Protein 7B1L (pdb70)

InterPro domains:
  IPR000462 CDP-alcohol phosphatidyltransferase [PF01066] (11-143)
  IPR004533 CDP-diacylglycerol--serine O-phosphatidyltransferase [TIGR00473] (15-156)
  IPR043130 CDP-alcohol phosphatidyltransferase, transmembrane domain [G3DSA:1.20.120.1760] (4-200)
  IPR048254 CDP-alcohol phosphatidyltransferase, conserved site [PS00379] (44-66)
  IPR050324 CDP-alcohol phosphatidyltransferase class-I [PTHR14269] (5-132)

Organism: Methanocaldococcus jannaschii (strain ATCC 43067 / DSM 2661 / JAL-1 / JCM 10045 / NBRC 100440) (NCBI:txid243232)

B-factor: mean 30.84, std 16.17, range [12.33, 123.94]

Secondary structure (DSSP, 8-state):
-GGGGT--HHHHH--HHHHHHHHHHTT-HHHHHHHHHHHHHHHHHHHHHT---HHHHHHHHHHHIIIIIIHHHHHHHHHS-SHHHHHHHHHHHHHHHHHHHHHHH---SSEESS-HHHHHHHHHHHHHH---HHHHHHHHHHHHH-----EE-S---HHHHHHHHHHHHHHHTT--TTT--HHHHHHHHHHHHHH-/-GGGGG--HHHHH--HHHHHHHHHHTT-HHHHHHHHHHHHHHHHHHHHTT---HHHHHHHHHHHIIIIIIHHHHHHHHHS-SHHHHHHHHHHHHHHHHHHHHHHH---SSEES--HHHHHHHHHHHHHH---HHHHHHHHHHHHH-----EE-----HHHHHHHHHHHHHHHTT--TTT--HHHHHHHHHHHHHH-

Nearest PDB structures (foldseek):
  7b1k-assembly1_A  TM=9.799E-01  e=1.190E-24  Methanocaldococcus jannaschii DSM 2661
  4q7c-assembly1_B  TM=7.059E-01  e=8.466E-03  Archaeoglobus fulgidus DSM 4304
  4o6m-assembly1_A  TM=6.521E-01  e=1.372E-02  Archaeoglobus fulgidus DSM 4304
  4q7c-assembly1_A  TM=7.124E-01  e=3.604E-02  Archaeoglobus fulgidus DSM 4304
  7drk-assembly1_B  TM=5.930E-01  e=9.022E-02  Staphylococcus aureus subsp. aureus N315

Sequence (392 aa):
FSIRKIITISDYVTLNIITGLLAILLNSFSLIYLSIIFDSLDGYVARKTGTVSDFGAELDSISDVVSFGVAPAYLLYNNFESNLALISAIIFCLCGALRLARFGILNVKGFIGLPIPAGALLLVGFCQLINSYLINSILAILIGLLISDIKYPKYPNKIFIYIFAVSLCLAIVGIPHFALLCLIYAIYGIIKYIRGFSIRKIITISDYVTLNIITGLLAILLNSFSLIYLSIIFDSLDGYVARKTGTVSDFGAELDSISDVVSFGVAPAYLLYNNFESNLALISAIIFCLCGALRLARFGILNVKGFIGLPIPAGALLLVGFCQLINSYLINSILAILIGLLISDIKYPKYPNKIFIYIFAVSLCLAIVGIPHFALLCLIYAIYGIIKYIRG

Solvent-accessible surface area: 18078 Å² total

Foldseek 3Di:
DCVVVLDDPLLVLLVLLVLLQCCLVVVALLSLLVSVVSLVVSVVCCVVVVPDDPVSVVSSLVSLLRSQQQNLLSSLCVLLPDPLSPVLSVLLNVLLVVLSVVVVVDDDQWGFFDHRSLLRLLLSVCSLPPPDSVVSSVSSNVSSCSVHRQTAGDDDDPVLVVQLVVLSVCVSVPRNVSNNSSVVRSVVSVVVVVVD/DCVVVLDDPLVVLLCLLVLLQCCQVVVALLSLLVSVVSLVVSVVCCVVVVNDDPVSVVSSLVSLLRSQQQNLLNNLCVLLPDPLSPVLSVLLNVLLVVLSVVVVVDDDQWGFFDHRSLLSLLLSVCVLPPPDSVVSSVSSNVSSCSVHRQTAGPCQDDVSCVQLNVLSNCVSVPRNVSNNSSVCRSVVSVVVVVVD

Structure (mmCIF, N/CA/C/O backbone):
data_7B1L
#
_entry.id   7B1L
#
_cell.length_a   61.630
_cell.length_b   79.480
_cell.length_c   95.420
_cell.angle_alpha   90.000
_cell.angle_beta   90.000
_cell.angle_gamma   90.000
#
_symmetry.space_group_name_H-M   'P 2 21 21'
#
loop_
_entity.id
_entity.type
_entity.pdbx_description
1 polymer 'CDP-diacylglycerol--serine O-phosphatidyltransferase'
2 non-polymer "5'-O-[(R)-{[(S)-{(2R)-2,3-bis[(9E)-octadec-9-enoyloxy]propoxy}(hydroxy)phosphoryl]oxy}(hydroxy)phosphoryl]cytidine"
3 non-polymer 'CALCIUM ION'
4 non-polymer 'CHLORIDE ION'
5 non-polymer SERINE
6 non-polymer 'SODIUM ION'
7 non-polymer 'MAGNESIUM ION'
8 non-polymer '(2R)-2,3-dihydroxypropyl (9Z)-octadec-9-enoate'
9 water water
#
loop_
_atom_site.group_PDB
_atom_site.id
_atom_site.type_symbol
_atom_site.label_atom_id
_atom_site.label_alt_id
_atom_site.label_comp_id
_atom_site.label_asym_id
_atom_site.label_entity_id
_atom_site.label_seq_id
_atom_site.pdbx_PDB_ins_code
_atom_site.Cartn_x
_atom_site.Cartn_y
_atom_site.Cartn_z
_atom_site.occupancy
_atom_site.B_iso_or_equiv
_atom_site.auth_seq_id
_atom_site.auth_comp_id
_atom_site.auth_asym_id
_atom_site.auth_atom_id
_atom_site.pdbx_PDB_model_num
ATOM 9 N N . PHE A 1 24 ? -3.61322 99.24627 9.96692 1.000 26.72397 2 PHE A N 1
ATOM 10 C CA . PHE A 1 24 ? -3.07374 97.93419 10.31560 1.000 26.31276 2 PHE A CA 1
ATOM 11 C C . PHE A 1 24 ? -3.20602 97.00460 9.11983 1.000 28.20540 2 PHE A C 1
ATOM 12 O O . PHE A 1 24 ? -3.79820 95.92038 9.21858 1.000 27.57888 2 PHE A O 1
ATOM 20 N N . SER A 1 25 ? -2.66676 97.44088 7.97731 1.000 26.08668 3 SER A N 1
ATOM 21 C CA . SER A 1 25 ? -2.68165 96.62464 6.76786 1.000 25.57410 3 SER A CA 1
ATOM 22 C C . SER A 1 25 ? -1.89658 95.32959 6.93189 1.000 27.50018 3 SER A C 1
ATOM 23 O O . SER A 1 25 ? -2.09488 94.39986 6.14513 1.000 31.83960 3 SER A O 1
ATOM 26 N N . ILE A 1 26 ? -1.01742 95.24314 7.93579 1.000 25.16033 4 ILE A N 1
ATOM 27 C CA . ILE A 1 26 ? -0.34229 93.97957 8.22552 1.000 30.83205 4 ILE A CA 1
ATOM 28 C C . ILE A 1 26 ? -1.34595 92.85203 8.42676 1.000 34.57666 4 ILE A C 1
ATOM 29 O O . ILE A 1 26 ? -1.02462 91.67042 8.22719 1.000 32.53433 4 ILE A O 1
ATOM 34 N N . ARG A 1 27 ? -2.56865 93.18935 8.83233 1.000 31.19246 5 ARG A N 1
ATOM 35 C CA . ARG A 1 27 ? -3.56333 92.16142 9.09778 1.000 33.57008 5 ARG A CA 1
ATOM 36 C C . ARG A 1 27 ? -3.86532 91.34784 7.84452 1.000 32.17579 5 ARG A C 1
ATOM 37 O O . ARG A 1 27 ? -4.25975 90.18444 7.94488 1.000 31.11782 5 ARG A O 1
ATOM 45 N N . LYS A 1 28 ? -3.66506 91.92493 6.66043 1.000 26.50971 6 LYS A N 1
ATOM 46 C CA . LYS A 1 28 ? -3.95783 91.21228 5.42456 1.000 35.03421 6 LYS A CA 1
ATOM 47 C C . LYS A 1 28 ? -2.84276 90.26033 5.00126 1.000 37.02117 6 LYS A C 1
ATOM 48 O O . LYS A 1 28 ? -3.00263 89.55320 4.00117 1.000 39.50860 6 LYS A O 1
ATOM 54 N N . ILE A 1 29 ? -1.72813 90.22305 5.73278 1.000 32.01696 7 ILE A N 1
ATOM 55 C CA . ILE A 1 29 ? -0.64060 89.29909 5.43357 1.000 39.46732 7 ILE A CA 1
ATOM 56 C C . ILE A 1 29 ? -0.63033 88.09555 6.36878 1.000 36.45741 7 ILE A C 1
ATOM 57 O O . ILE A 1 29 ? 0.03983 87.09626 6.06204 1.000 39.44130 7 ILE A O 1
ATOM 62 N N . ILE A 1 30 ? -1.36570 88.15014 7.47888 1.000 35.96668 8 ILE A N 1
ATOM 63 C CA . ILE A 1 30 ? -1.34750 87.09560 8.48897 1.000 35.32026 8 ILE A CA 1
ATOM 64 C C . ILE A 1 30 ? -2.13269 85.89105 7.99202 1.000 29.70485 8 ILE A C 1
ATOM 65 O O . ILE A 1 30 ? -3.28584 86.01497 7.56234 1.000 29.19708 8 ILE A O 1
ATOM 70 N N . THR A 1 31 ? -1.52190 84.71868 8.08021 1.000 28.32055 9 THR A N 1
ATOM 71 C CA . THR A 1 31 ? -2.16933 83.45584 7.74469 1.000 27.80578 9 THR A CA 1
ATOM 72 C C . THR A 1 31 ? -2.46518 82.66746 9.01595 1.000 21.73596 9 THR A C 1
ATOM 73 O O . THR A 1 31 ? -2.02169 83.00864 10.12256 1.000 24.48473 9 THR A O 1
ATOM 77 N N . ILE A 1 32 ? -3.22202 81.58309 8.85088 1.000 22.41100 10 ILE A N 1
ATOM 78 C CA . ILE A 1 32 ? -3.54784 80.76398 10.01039 1.000 24.15179 10 ILE A CA 1
ATOM 79 C C . ILE A 1 32 ? -2.29651 80.07802 10.55469 1.000 24.11133 10 ILE A C 1
ATOM 80 O O . ILE A 1 32 ? -2.16005 79.88529 11.76932 1.000 24.96824 10 ILE A O 1
ATOM 85 N N . SER A 1 33 ? -1.35620 79.70528 9.68701 1.000 24.49594 11 SER A N 1
ATOM 86 C CA . SER A 1 33 ? -0.10745 79.16142 10.19484 1.000 26.32345 11 SER A CA 1
ATOM 87 C C . SER A 1 33 ? 0.72043 80.20888 10.93650 1.000 24.24409 11 SER A C 1
ATOM 88 O O . SER A 1 33 ? 1.53703 79.84399 11.78397 1.000 23.47676 11 SER A O 1
ATOM 91 N N . ASP A 1 34 ? 0.54719 81.49598 10.62914 1.000 21.17695 12 ASP A N 1
ATOM 92 C CA . ASP A 1 34 ? 1.25554 82.51744 11.39660 1.000 22.97431 12 ASP A CA 1
ATOM 93 C C . ASP A 1 34 ? 0.80104 82.55221 12.85571 1.000 20.83802 12 ASP A C 1
ATOM 94 O O . ASP A 1 34 ? 1.57435 82.94445 13.73484 1.000 20.16354 12 ASP A O 1
ATOM 99 N N . TYR A 1 35 ? -0.46124 82.21338 13.13134 1.000 24.94784 13 TYR A N 1
ATOM 100 C CA . TYR A 1 35 ? -0.91672 82.20361 14.52059 1.000 23.16769 13 TYR A CA 1
ATOM 101 C C . TYR A 1 35 ? -0.24280 81.08500 15.29852 1.000 19.58440 13 TYR A C 1
ATOM 102 O O . TYR A 1 35 ? 0.04852 81.23057 16.48849 1.000 18.35099 13 TYR A O 1
ATOM 111 N N . VAL A 1 36 ? 0.00032 79.95296 14.64422 1.000 20.22720 14 VAL A N 1
ATOM 112 C CA . VAL A 1 36 ? 0.78372 78.90190 15.27822 1.000 17.78997 14 VAL A CA 1
ATOM 113 C C . VAL A 1 36 ? 2.17911 79.41697 15.60296 1.000 17.70998 14 VAL A C 1
ATOM 114 O O . VAL A 1 36 ? 2.71388 79.17981 16.69458 1.000 18.43176 14 VAL A O 1
ATOM 118 N N . THR A 1 37 ? 2.77891 80.15464 14.67084 1.000 19.97584 15 THR A N 1
ATOM 119 C CA . THR A 1 37 ? 4.12052 80.68535 14.90965 1.000 20.43251 15 THR A CA 1
ATOM 120 C C . THR A 1 37 ? 4.12805 81.66268 16.07656 1.000 20.86740 15 THR A C 1
ATOM 121 O O . THR A 1 37 ? 5.04166 81.63949 16.91218 1.000 19.97696 15 THR A O 1
ATOM 133 N N . LEU A 1 39 ? 2.09879 81.56790 18.65714 1.000 22.45079 17 LEU A N 1
ATOM 134 C CA . LEU A 1 39 ? 2.05424 80.76441 19.87894 1.000 17.03680 17 LEU A CA 1
ATOM 135 C C . LEU A 1 39 ? 3.44448 80.26601 20.25258 1.000 16.75300 17 LEU A C 1
ATOM 136 O O . LEU A 1 39 ? 3.78827 80.17861 21.43486 1.000 21.31597 17 LEU A O 1
ATOM 141 N N . ASN A 1 40 ? 4.23550 79.88789 19.25293 1.000 17.50259 18 ASN A N 1
ATOM 142 C CA . ASN A 1 40 ? 5.63277 79.52248 19.47304 1.000 15.55899 18 ASN A CA 1
ATOM 143 C C . ASN A 1 40 ? 6.43014 80.68544 20.06151 1.000 17.06806 18 ASN A C 1
ATOM 144 O O . ASN A 1 40 ? 7.22178 80.49760 20.99214 1.000 19.21340 18 ASN A O 1
ATOM 149 N N . ILE A 1 41 ? 6.26412 81.89577 19.50950 1.000 19.46653 19 ILE A N 1
ATOM 150 C CA . ILE A 1 41 ? 6.95761 83.05014 20.09635 1.000 19.50769 19 ILE A CA 1
ATOM 151 C C . ILE A 1 41 ? 6.50847 83.24145 21.54067 1.000 21.19515 19 ILE A C 1
ATOM 152 O O . ILE A 1 41 ? 7.31622 83.53259 22.42631 1.000 22.99461 19 ILE A O 1
ATOM 157 N N . ILE A 1 42 ? 5.20946 83.06267 21.80403 1.000 20.68962 20 ILE A N 1
ATOM 158 C CA . ILE A 1 42 ? 4.70335 83.19735 23.16921 1.000 18.10178 20 ILE A CA 1
ATOM 159 C C . ILE A 1 42 ? 5.37014 82.17859 24.09266 1.000 18.47016 20 ILE A C 1
ATOM 160 O O . ILE A 1 42 ? 5.83907 82.52120 25.18458 1.000 19.00350 20 ILE A O 1
ATOM 165 N N . THR A 1 43 ? 5.41735 80.90000 23.68096 1.000 18.36364 21 THR A N 1
ATOM 166 C CA . THR A 1 43 ? 5.98725 79.88842 24.57419 1.000 17.41412 21 THR A CA 1
ATOM 167 C C . THR A 1 43 ? 7.48179 80.11251 24.78053 1.000 17.26414 21 THR A C 1
ATOM 168 O O . THR A 1 43 ? 8.00085 79.91530 25.88458 1.000 17.91953 21 THR A O 1
ATOM 172 N N . GLY A 1 44 ? 8.18553 80.55763 23.74711 1.000 17.51090 22 GLY A N 1
ATOM 173 C CA . GLY A 1 44 ? 9.60731 80.83329 23.91110 1.000 18.40463 22 GLY A CA 1
ATOM 174 C C . GLY A 1 44 ? 9.87479 82.02202 24.81575 1.000 23.99844 22 GLY A C 1
ATOM 175 O O . GLY A 1 44 ? 10.78702 81.99332 25.64755 1.000 19.58276 22 GLY A O 1
ATOM 176 N N . LEU A 1 45 ? 9.09903 83.09301 24.65698 1.000 18.09294 23 LEU A N 1
ATOM 177 C CA . LEU A 1 45 ? 9.23726 84.22755 25.56571 1.000 17.42271 23 LEU A CA 1
ATOM 178 C C . LEU A 1 45 ? 8.90001 83.83684 26.99855 1.000 15.97389 23 LEU A C 1
ATOM 179 O O . LEU A 1 45 ? 9.62705 84.18546 27.93424 1.000 19.17024 23 LEU A O 1
ATOM 184 N N . LEU A 1 46 ? 7.80888 83.08821 27.19180 1.000 19.34099 24 LEU A N 1
ATOM 185 C CA . LEU A 1 46 ? 7.40518 82.69621 28.53952 1.000 15.37337 24 LEU A CA 1
ATOM 186 C C . LEU A 1 46 ? 8.40273 81.73301 29.17501 1.000 17.63803 24 LEU A C 1
ATOM 187 O O . LEU A 1 46 ? 8.48653 81.65084 30.40606 1.000 19.66549 24 LEU A O 1
ATOM 192 N N . ALA A 1 47 ? 9.15265 80.98310 28.36703 1.000 20.61901 25 ALA A N 1
ATOM 193 C CA . ALA A 1 47 ? 10.23275 80.17653 28.93683 1.000 21.17981 25 ALA A CA 1
ATOM 194 C C . ALA A 1 47 ? 11.22312 81.05637 29.68550 1.000 20.27589 25 ALA A C 1
ATOM 195 O O . ALA A 1 47 ? 11.67633 80.70424 30.78001 1.000 18.93685 25 ALA A O 1
ATOM 197 N N . ILE A 1 48 ? 11.54814 82.21611 29.11696 1.000 19.18351 26 ILE A N 1
ATOM 198 C CA . ILE A 1 48 ? 12.41893 83.17785 29.79175 1.000 18.14741 26 ILE A CA 1
ATOM 199 C C . ILE A 1 48 ? 11.68108 83.83903 30.95286 1.000 18.85802 26 ILE A C 1
ATOM 200 O O . ILE A 1 48 ? 12.14362 83.80380 32.09817 1.000 21.22891 26 ILE A O 1
ATOM 205 N N . LEU A 1 49 ? 10.51882 84.45501 30.67630 1.000 20.57684 27 LEU A N 1
ATOM 206 C CA . LEU A 1 49 ? 9.85527 85.26508 31.70183 1.000 18.87648 27 LEU A CA 1
ATOM 207 C C . LEU A 1 49 ? 9.52540 84.44777 32.94431 1.000 19.14237 27 LEU A C 1
ATOM 208 O O . LEU A 1 49 ? 9.65982 84.93923 34.06816 1.000 22.59053 27 LEU A O 1
ATOM 213 N N . LEU A 1 50 ? 9.07377 83.20701 32.76631 1.000 19.46060 28 LEU A N 1
ATOM 214 C CA . LEU A 1 50 ? 8.64916 82.34659 33.86842 1.000 20.03036 28 LEU A CA 1
ATOM 215 C C . LEU A 1 50 ? 9.70988 81.32967 34.29221 1.000 24.09395 28 LEU A C 1
ATOM 216 O O . LEU A 1 50 ? 9.40358 80.43348 35.09496 1.000 21.67761 28 LEU A O 1
ATOM 221 N N . ASN A 1 51 ? 10.91354 81.40735 33.72982 1.000 18.87008 29 ASN A N 1
ATOM 222 C CA . ASN A 1 51 ? 12.00902 80.47511 34.03462 1.000 15.50746 29 ASN A CA 1
ATOM 223 C C . ASN A 1 51 ? 11.55637 79.01963 33.89500 1.000 17.82817 29 ASN A C 1
ATOM 224 O O . ASN A 1 51 ? 11.62310 78.22145 34.82542 1.000 19.33478 29 ASN A O 1
ATOM 229 N N . SER A 1 52 ? 11.09366 78.66997 32.70589 1.000 22.23037 30 SER A N 1
ATOM 230 C CA . SER A 1 52 ? 10.39113 77.40032 32.51020 1.000 21.48085 30 SER A CA 1
ATOM 231 C C . SER A 1 52 ? 11.09745 76.53435 31.47611 1.000 21.67709 30 SER A C 1
ATOM 232 O O . SER A 1 52 ? 10.97354 76.77946 30.27319 1.000 21.41649 30 SER A O 1
ATOM 235 N N . PHE A 1 53 ? 11.76740 75.46658 31.93097 1.000 18.70746 31 PHE A N 1
ATOM 236 C CA . PHE A 1 53 ? 12.23197 74.47612 30.96461 1.000 23.66191 31 PHE A CA 1
ATOM 237 C C . PHE A 1 53 ? 11.05537 73.87153 30.22101 1.000 21.21709 31 PHE A C 1
ATOM 238 O O . PHE A 1 53 ? 11.15133 73.58959 29.01721 1.000 23.85321 31 PHE A O 1
ATOM 246 N N . SER A 1 54 ? 9.91905 73.69468 30.91207 1.000 19.78283 32 SER A N 1
ATOM 247 C CA . SER A 1 54 ? 8.78843 73.00591 30.29049 1.000 18.09771 32 SER A CA 1
ATOM 248 C C . SER A 1 54 ? 8.40804 73.64352 28.97168 1.000 21.10843 32 SER A C 1
ATOM 249 O O . SER A 1 54 ? 8.12742 72.94644 27.98295 1.000 22.80467 32 SER A O 1
ATOM 252 N N . LEU A 1 55 ? 8.37651 74.97414 28.94138 1.000 16.23157 33 LEU A N 1
ATOM 253 C CA . LEU A 1 55 ? 7.91515 75.68093 27.75881 1.000 16.46437 33 LEU A CA 1
ATOM 254 C C . LEU A 1 55 ? 8.88990 75.56901 26.59540 1.000 20.26565 33 LEU A C 1
ATOM 255 O O . LEU A 1 55 ? 8.49853 75.84654 25.45705 1.000 23.69796 33 LEU A O 1
ATOM 260 N N . ILE A 1 56 ? 10.14735 75.17292 26.83538 1.000 14.28181 34 ILE A N 1
ATOM 261 C CA . ILE A 1 56 ? 11.03279 74.95644 25.69854 1.000 20.41704 34 ILE A CA 1
ATOM 262 C C . ILE A 1 56 ? 10.55550 73.76121 24.91008 1.000 14.52194 34 ILE A C 1
ATOM 263 O O . ILE A 1 56 ? 10.60466 73.73979 23.67330 1.000 21.19524 34 ILE A O 1
ATOM 268 N N . TYR A 1 57 ? 10.14655 72.72385 25.61586 1.000 16.20552 35 TYR A N 1
ATOM 269 C CA . TYR A 1 57 ? 9.71481 71.51445 24.94085 1.000 21.36594 35 TYR A CA 1
ATOM 270 C C . TYR A 1 57 ? 8.44616 71.78715 24.15425 1.000 17.31264 35 TYR A C 1
ATOM 271 O O . TYR A 1 57 ? 8.30959 71.34560 23.00910 1.000 19.81326 35 TYR A O 1
ATOM 280 N N . LEU A 1 58 ? 7.55280 72.60500 24.71331 1.000 17.52528 36 LEU A N 1
ATOM 281 C CA . LEU A 1 58 ? 6.35170 72.97872 23.97700 1.000 15.12573 36 LEU A CA 1
ATOM 282 C C . LEU A 1 58 ? 6.71083 73.79462 22.73970 1.000 23.04758 36 LEU A C 1
ATOM 283 O O . LEU A 1 58 ? 6.09829 73.62007 21.68213 1.000 21.60498 36 LEU A O 1
ATOM 288 N N . SER A 1 59 ? 7.74110 74.65855 22.83827 1.000 19.70143 37 SER A N 1
ATOM 289 C CA . SER A 1 59 ? 8.17903 75.43596 21.67490 1.000 16.96318 37 SER A CA 1
ATOM 290 C C . SER A 1 59 ? 8.65670 74.52789 20.54235 1.000 14.61681 37 SER A C 1
ATOM 291 O O . SER A 1 59 ? 8.44316 74.82534 19.36230 1.000 17.99979 37 SER A O 1
ATOM 294 N N . ILE A 1 60 ? 9.33414 73.42876 20.87195 1.000 14.80547 38 ILE A N 1
ATOM 295 C CA . ILE A 1 60 ? 9.75500 72.49753 19.82548 1.000 15.10847 38 ILE A CA 1
ATOM 296 C C . ILE A 1 60 ? 8.52965 71.91900 19.11325 1.000 18.30375 38 ILE A C 1
ATOM 297 O O . ILE A 1 60 ? 8.49168 71.81779 17.88023 1.000 22.61292 38 ILE A O 1
ATOM 302 N N . ILE A 1 61 ? 7.49517 71.56674 19.87617 1.000 19.82211 39 ILE A N 1
ATOM 303 C CA . ILE A 1 61 ? 6.24235 71.07590 19.28345 1.000 20.78307 39 ILE A CA 1
ATOM 304 C C . ILE A 1 61 ? 5.63960 72.10357 18.32744 1.000 20.78333 39 ILE A C 1
ATOM 305 O O . ILE A 1 61 ? 5.31962 71.78489 17.17553 1.000 23.33894 39 ILE A O 1
ATOM 310 N N . PHE A 1 62 ? 5.46571 73.35285 18.78659 1.000 17.91037 40 PHE A N 1
ATOM 311 C CA . PHE A 1 62 ? 4.86270 74.36470 17.91761 1.000 18.02126 40 PHE A CA 1
ATOM 312 C C . PHE A 1 62 ? 5.74168 74.63495 16.71006 1.000 17.84948 40 PHE A C 1
ATOM 313 O O . PHE A 1 62 ? 5.24010 74.90366 15.61592 1.000 21.52287 40 PHE A O 1
ATOM 321 N N . ASP A 1 63 ? 7.06498 74.56682 16.89011 1.000 20.13765 41 ASP A N 1
ATOM 322 C CA . ASP A 1 63 ? 7.95495 74.80920 15.76413 1.000 21.95114 41 ASP A CA 1
ATOM 323 C C . ASP A 1 63 ? 7.81186 73.72704 14.70938 1.000 20.24736 41 ASP A C 1
ATOM 324 O O . ASP A 1 63 ? 7.94941 74.00250 13.51802 1.000 25.08010 41 ASP A O 1
ATOM 329 N N . SER A 1 64 ? 7.49875 72.50052 15.11509 1.000 26.07141 42 SER A N 1
ATOM 330 C CA . SER A 1 64 ? 7.14892 71.49087 14.12253 1.000 28.82794 42 SER A CA 1
ATOM 331 C C . SER A 1 64 ? 5.75873 71.73150 13.54417 1.000 28.72291 42 SER A C 1
ATOM 332 O O . SER A 1 64 ? 5.52343 71.45861 12.35949 1.000 26.05156 42 SER A O 1
ATOM 335 N N . LEU A 1 65 ? 4.82889 72.26766 14.34209 1.000 23.27155 43 LEU A N 1
ATOM 336 C CA . LEU A 1 65 ? 3.45973 72.36183 13.87456 1.000 18.36922 43 LEU A CA 1
ATOM 337 C C . LEU A 1 65 ? 3.23634 73.51263 12.90322 1.000 24.24974 43 LEU A C 1
ATOM 338 O O . LEU A 1 65 ? 2.32083 73.43373 12.09583 1.000 25.22955 43 LEU A O 1
ATOM 343 N N . ASP A 1 66 ? 4.05022 74.57839 12.93847 1.000 18.41902 44 ASP A N 1
ATOM 344 C CA . ASP A 1 66 ? 3.63753 75.75499 12.17194 1.000 22.07104 44 ASP A CA 1
ATOM 345 C C . ASP A 1 66 ? 3.93131 75.59908 10.67891 1.000 21.71202 44 ASP A C 1
ATOM 346 O O . ASP A 1 66 ? 3.09474 75.96839 9.85077 1.000 22.04651 44 ASP A O 1
ATOM 351 N N . GLY A 1 67 ? 5.05245 74.97298 10.31374 1.000 23.88881 45 GLY A N 1
ATOM 352 C CA . GLY A 1 67 ? 5.29311 74.67012 8.91090 1.000 23.20740 45 GLY A CA 1
ATOM 353 C C . GLY A 1 67 ? 4.36892 73.60111 8.36601 1.000 23.18218 45 GLY A C 1
ATOM 354 O O . GLY A 1 67 ? 3.98433 73.63705 7.19279 1.000 29.33078 45 GLY A O 1
ATOM 355 N N . TYR A 1 68 ? 4.00942 72.63382 9.20352 1.000 25.17458 46 TYR A N 1
ATOM 356 C CA . TYR A 1 68 ? 3.06054 71.60113 8.80846 1.000 28.44479 46 TYR A CA 1
ATOM 357 C C . TYR A 1 68 ? 1.70206 72.20750 8.47534 1.000 26.58849 46 TYR A C 1
ATOM 358 O O . TYR A 1 68 ? 1.06644 71.85602 7.46955 1.000 24.74135 46 TYR A O 1
ATOM 367 N N . VAL A 1 69 ? 1.22448 73.09720 9.34058 1.000 23.37571 47 VAL A N 1
ATOM 368 C CA . VAL A 1 69 ? -0.05640 73.74445 9.10334 1.000 27.98573 47 VAL A CA 1
ATOM 369 C C . VAL A 1 69 ? 0.01104 74.59450 7.84392 1.000 27.00833 47 VAL A C 1
ATOM 370 O O . VAL A 1 69 ? -0.93003 74.61480 7.04340 1.000 28.87529 47 VAL A O 1
ATOM 374 N N . ALA A 1 70 ? 1.12818 75.30544 7.63859 1.000 23.49767 48 ALA A N 1
ATOM 375 C CA . ALA A 1 70 ? 1.24018 76.14586 6.44706 1.000 23.89275 48 ALA A CA 1
ATOM 376 C C . ALA A 1 70 ? 1.07400 75.32076 5.17288 1.000 29.69513 48 ALA A C 1
ATOM 377 O O . ALA A 1 70 ? 0.31833 75.69565 4.26667 1.000 33.30062 48 ALA A O 1
ATOM 379 N N . ARG A 1 71 ? 1.76447 74.17829 5.09251 1.000 27.69538 49 ARG A N 1
ATOM 380 C CA . ARG A 1 71 ? 1.70687 73.36659 3.87771 1.000 31.43227 49 ARG A CA 1
ATOM 381 C C . ARG A 1 71 ? 0.35884 72.67353 3.72517 1.000 33.88438 49 ARG A C 1
ATOM 382 O O . ARG A 1 71 ? -0.15537 72.54333 2.60862 1.000 34.65842 49 ARG A O 1
ATOM 390 N N . LYS A 1 72 ? -0.23124 72.21714 4.82880 1.000 32.66344 50 LYS A N 1
ATOM 391 C CA . LYS A 1 72 ? -1.49253 71.49474 4.72063 1.000 37.18634 50 LYS A CA 1
ATOM 392 C C . LYS A 1 72 ? -2.64676 72.43356 4.37944 1.000 39.21366 50 LYS A C 1
ATOM 393 O O . LYS A 1 72 ? -3.55812 72.05725 3.63416 1.000 40.15366 50 LYS A O 1
ATOM 399 N N . THR A 1 73 ? -2.62653 73.65501 4.90693 1.000 35.85254 51 THR A N 1
ATOM 400 C CA . THR A 1 73 ? -3.65448 74.63986 4.60166 1.000 34.94573 51 THR A CA 1
ATOM 401 C C . THR A 1 73 ? -3.33890 75.45802 3.35753 1.000 40.40592 51 THR A C 1
ATOM 402 O O . THR A 1 73 ? -4.17848 76.25619 2.92892 1.000 40.94647 51 THR A O 1
ATOM 406 N N . GLY A 1 74 ? -2.15783 75.28673 2.77459 1.000 39.57440 52 GLY A N 1
ATOM 407 C CA . GLY A 1 74 ? -1.79825 76.06090 1.60470 1.000 35.62528 52 GLY A CA 1
ATOM 408 C C . GLY A 1 74 ? -1.61687 77.52996 1.90602 1.000 40.44251 52 GLY A C 1
ATOM 409 O O . GLY A 1 74 ? -1.99912 78.37963 1.08989 1.000 39.53419 52 GLY A O 1
ATOM 410 N N . THR A 1 75 ? -1.05551 77.85610 3.06559 1.000 35.77184 53 THR A N 1
ATOM 411 C CA . THR A 1 75 ? -0.83603 79.24186 3.44703 1.000 36.68997 53 THR A CA 1
ATOM 412 C C . THR A 1 75 ? 0.64494 79.48936 3.69215 1.000 32.00486 53 THR A C 1
ATOM 413 O O . THR A 1 75 ? 1.03018 80.15974 4.64915 1.000 31.94116 53 THR A O 1
ATOM 417 N N . VAL A 1 76 ? 1.49356 78.91525 2.83723 1.000 28.48080 54 VAL A N 1
ATOM 418 C CA . VAL A 1 76 ? 2.92371 79.16744 2.92017 1.000 29.76628 54 VAL A CA 1
ATOM 419 C C . VAL A 1 76 ? 3.18358 80.59060 2.45028 1.000 33.60657 54 VAL A C 1
ATOM 420 O O . VAL A 1 76 ? 2.56988 81.06111 1.48216 1.000 34.28224 54 VAL A O 1
ATOM 424 N N . SER A 1 77 ? 4.06464 81.30365 3.15008 1.000 32.81682 55 SER A N 1
ATOM 425 C CA . SER A 1 77 ? 4.35872 82.67814 2.75941 1.000 32.22356 55 SER A CA 1
ATOM 426 C C . SER A 1 77 ? 5.77654 83.04563 3.17710 1.000 28.79583 55 SER A C 1
ATOM 427 O O . SER A 1 77 ? 6.36126 82.44169 4.08010 1.000 28.08560 55 SER A O 1
ATOM 430 N N . ASP A 1 78 ? 6.33701 84.04006 2.48596 1.000 31.16592 56 ASP A N 1
ATOM 431 C CA . ASP A 1 78 ? 7.66119 84.53160 2.85332 1.000 28.07178 56 ASP A CA 1
ATOM 432 C C . ASP A 1 78 ? 7.64192 85.15805 4.23820 1.000 25.80617 56 ASP A C 1
ATOM 433 O O . ASP A 1 78 ? 8.60541 85.02802 5.00107 1.000 30.46733 56 ASP A O 1
ATOM 438 N N . PHE A 1 79 ? 6.55341 85.85982 4.56749 1.000 27.52850 57 PHE A N 1
ATOM 439 C CA . PHE A 1 79 ? 6.39124 86.44394 5.89482 1.000 23.65087 57 PHE A CA 1
ATOM 440 C C . PHE A 1 79 ? 6.43034 85.36023 6.96337 1.000 19.57483 57 PHE A C 1
ATOM 441 O O . PHE A 1 79 ? 7.11190 85.49590 7.97977 1.000 22.03604 57 PHE A O 1
ATOM 449 N N . GLY A 1 80 ? 5.68435 84.27859 6.75568 1.000 24.62846 58 GLY A N 1
ATOM 450 C CA . GLY A 1 80 ? 5.68658 83.20408 7.73559 1.000 18.66805 58 GLY A CA 1
ATOM 451 C C . GLY A 1 80 ? 7.04214 82.53391 7.87387 1.000 18.43299 58 GLY A C 1
ATOM 452 O O . GLY A 1 80 ? 7.46590 82.20581 8.98332 1.000 22.72956 58 GLY A O 1
ATOM 453 N N . ALA A 1 81 ? 7.74618 82.33178 6.75412 1.000 20.85669 59 ALA A N 1
ATOM 454 C CA . ALA A 1 81 ? 9.09117 81.75627 6.83099 1.000 24.95835 59 ALA A CA 1
ATOM 455 C C . ALA A 1 81 ? 10.00584 82.61109 7.69651 1.000 26.98164 59 ALA A C 1
ATOM 456 O O . ALA A 1 81 ? 10.79830 82.08303 8.48612 1.000 23.20956 59 ALA A O 1
ATOM 458 N N . GLU A 1 82 ? 9.91180 83.93931 7.56567 1.000 22.44096 60 GLU A N 1
ATOM 459 C CA . GLU A 1 82 ? 10.70126 84.81243 8.42624 1.000 24.08768 60 GLU A CA 1
ATOM 460 C C . GLU A 1 82 ? 10.23910 84.71559 9.87319 1.000 20.37127 60 GLU A C 1
ATOM 461 O O . GLU A 1 82 ? 11.06280 84.60218 10.78507 1.000 19.37132 60 GLU A O 1
ATOM 467 N N . LEU A 1 83 ? 8.91602 84.74153 10.10557 1.000 19.96053 61 LEU A N 1
ATOM 468 C CA . LEU A 1 83 ? 8.41082 84.66902 11.47691 1.000 22.04347 61 LEU A CA 1
ATOM 469 C C . LEU A 1 83 ? 8.83163 83.36410 12.15666 1.000 19.23082 61 LEU A C 1
ATOM 470 O O . LEU A 1 83 ? 9.11811 83.33335 13.35941 1.000 15.94627 61 LEU A O 1
ATOM 475 N N . ASP A 1 84 ? 8.86522 82.27770 11.39494 1.000 24.21990 62 ASP A N 1
ATOM 476 C CA . ASP A 1 84 ? 9.32757 80.99352 11.91205 1.000 23.10114 62 ASP A CA 1
ATOM 477 C C . ASP A 1 84 ? 10.77274 81.08706 12.39242 1.000 19.82755 62 ASP A C 1
ATOM 478 O O . ASP A 1 84 ? 11.11625 80.58068 13.46271 1.000 22.52483 62 ASP A O 1
ATOM 483 N N . SER A 1 85 ? 11.62979 81.75523 11.62312 1.000 20.94440 63 SER A N 1
ATOM 484 C CA . SER A 1 85 ? 13.02825 81.87642 12.01715 1.000 20.20479 63 SER A CA 1
ATOM 485 C C . SER A 1 85 ? 13.17627 82.79441 13.21862 1.000 20.66892 63 SER A C 1
ATOM 486 O O . SER A 1 85 ? 13.97332 82.52614 14.13123 1.000 16.43089 63 SER A O 1
ATOM 489 N N . ILE A 1 86 ? 12.38661 83.86884 13.24927 1.000 15.20492 64 ILE A N 1
ATOM 490 C CA . ILE A 1 86 ? 12.41407 84.78842 14.38136 1.000 14.46828 64 ILE A CA 1
ATOM 491 C C . ILE A 1 86 ? 11.98785 84.07682 15.65799 1.000 16.34662 64 ILE A C 1
ATOM 492 O O . ILE A 1 86 ? 12.58345 84.26721 16.72468 1.000 21.44505 64 ILE A O 1
ATOM 497 N N . SER A 1 87 ? 10.92635 83.27552 15.58234 1.000 17.64892 65 SER A N 1
ATOM 498 C CA . SER A 1 87 ? 10.53728 82.46035 16.72882 1.000 13.50485 65 SER A CA 1
ATOM 499 C C . SER A 1 87 ? 11.69093 81.56699 17.18315 1.000 15.80201 65 SER A C 1
ATOM 500 O O . SER A 1 87 ? 11.91053 81.38493 18.38750 1.000 20.21834 65 SER A O 1
ATOM 503 N N . ASP A 1 88 ? 12.45255 81.01351 16.23881 1.000 16.09156 66 ASP A N 1
ATOM 504 C CA . ASP A 1 88 ? 13.58120 80.15928 16.62939 1.000 16.26443 66 ASP A CA 1
ATOM 505 C C . ASP A 1 88 ? 14.61232 80.93580 17.43463 1.000 21.20907 66 ASP A C 1
ATOM 506 O O . ASP A 1 88 ? 15.23977 80.38933 18.34608 1.000 19.96585 66 ASP A O 1
ATOM 511 N N . VAL A 1 89 ? 14.85284 82.19161 17.06167 1.000 19.16383 67 VAL A N 1
ATOM 512 C CA . VAL A 1 89 ? 15.76225 83.03322 17.83530 1.000 20.95068 67 VAL A CA 1
ATOM 513 C C . VAL A 1 89 ? 15.308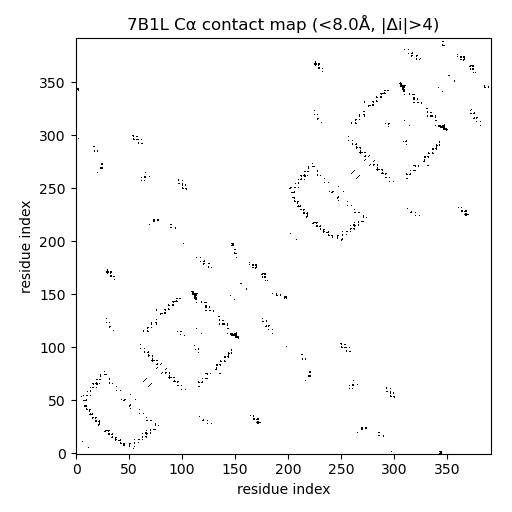79 83.08334 19.28321 1.000 22.59059 67 VAL A C 1
ATOM 514 O O . VAL A 1 89 ? 16.10176 82.89513 20.21592 1.000 18.42562 67 VAL A O 1
ATOM 518 N N . VAL A 1 90 ? 14.01594 83.34093 19.49088 1.000 18.18106 68 VAL A N 1
ATOM 519 C CA . VAL A 1 90 ? 13.51887 83.53096 20.84184 1.000 18.02291 68 VAL A CA 1
ATOM 520 C C . VAL A 1 90 ? 13.60042 82.23089 21.61176 1.000 12.92466 68 VAL A C 1
ATOM 521 O O . VAL A 1 90 ? 14.20650 82.16548 22.68691 1.000 20.85349 68 VAL A O 1
ATOM 525 N N . SER A 1 91 ? 13.00523 81.17743 21.05594 1.000 13.10147 69 SER A N 1
ATOM 526 C CA . SER A 1 91 ? 12.77367 79.94054 21.79077 1.000 13.24488 69 SER A CA 1
ATOM 527 C C . SER A 1 91 ? 14.04050 79.12721 21.94779 1.000 18.23897 69 SER A C 1
ATOM 528 O O . SER A 1 91 ? 14.22995 78.46217 22.97311 1.000 18.41928 69 SER A O 1
ATOM 531 N N . PHE A 1 92 ? 14.90607 79.15075 20.93616 1.000 18.35572 70 PHE A N 1
ATOM 532 C CA . PHE A 1 92 ? 16.01271 78.20851 20.86852 1.000 19.42518 70 PHE A CA 1
ATOM 533 C C . PHE A 1 92 ? 17.38974 78.86158 20.87919 1.000 17.81363 70 PHE A C 1
ATOM 534 O O . PHE A 1 92 ? 18.38347 78.15474 21.10512 1.000 20.93804 70 PHE A O 1
ATOM 542 N N . GLY A 1 93 ? 17.47940 80.17986 20.69895 1.000 13.48427 71 GLY A N 1
ATOM 543 C CA . GLY A 1 93 ? 18.75455 80.86949 20.85469 1.000 15.17577 71 GLY A CA 1
ATOM 544 C C . GLY A 1 93 ? 18.85944 81.58471 22.19589 1.000 17.32638 71 GLY A C 1
ATOM 545 O O . GLY A 1 93 ? 19.77240 81.31949 22.98469 1.000 14.81338 71 GLY A O 1
ATOM 546 N N . VAL A 1 94 ? 17.90655 82.47378 22.47872 1.000 14.52543 72 VAL A N 1
ATOM 547 C CA . VAL A 1 94 ? 17.91602 83.25293 23.72064 1.000 20.07527 72 VAL A CA 1
ATOM 548 C C . VAL A 1 94 ? 17.45382 82.42243 24.91309 1.000 17.89829 72 VAL A C 1
ATOM 549 O O . VAL A 1 94 ? 18.06843 82.46512 25.97572 1.000 17.26349 72 VAL A O 1
ATOM 553 N N . ALA A 1 95 ? 16.31462 81.73638 24.80540 1.000 19.51271 73 ALA A N 1
ATOM 554 C CA . ALA A 1 95 ? 15.74812 81.14404 26.01320 1.000 21.43585 73 ALA A CA 1
ATOM 555 C C . ALA A 1 95 ? 16.65858 80.10425 26.66336 1.000 16.81005 73 ALA A C 1
ATOM 556 O O . ALA A 1 95 ? 16.77670 80.12544 27.90350 1.000 13.43900 73 ALA A O 1
ATOM 558 N N . PRO A 1 96 ? 17.33102 79.21085 25.92359 1.000 16.65299 74 PRO A N 1
ATOM 559 C CA . PRO A 1 96 ? 18.19977 78.22740 26.59973 1.000 19.32544 74 PRO A CA 1
ATOM 560 C C . PRO A 1 96 ? 19.43449 78.85747 27.19155 1.000 15.59563 74 PRO A C 1
ATOM 561 O O . PRO A 1 96 ? 19.93209 78.39808 28.22777 1.000 20.01097 74 PRO A O 1
ATOM 565 N N . ALA A 1 97 ? 19.96903 79.87941 26.53228 1.000 16.08365 75 ALA A N 1
ATOM 566 C CA . ALA A 1 97 ? 21.09775 80.60119 27.09953 1.000 20.97245 75 ALA A CA 1
ATOM 567 C C . ALA A 1 97 ? 20.67174 81.30746 28.39009 1.000 19.48895 75 ALA A C 1
ATOM 568 O O . ALA A 1 97 ? 21.37353 81.24780 29.40672 1.000 19.46427 75 ALA A O 1
ATOM 570 N N . TYR A 1 98 ? 19.47454 81.89062 28.40654 1.000 18.82303 76 TYR A N 1
ATOM 571 C CA . TYR A 1 98 ? 18.96221 82.45645 29.65811 1.000 21.31401 76 TYR A CA 1
ATOM 572 C C . TYR A 1 98 ? 18.75176 81.37655 30.71821 1.000 19.80666 76 TYR A C 1
ATOM 573 O O . TYR A 1 98 ? 19.08213 81.56524 31.89489 1.000 19.49110 76 TYR A O 1
ATOM 582 N N . LEU A 1 99 ? 18.14751 80.25443 30.33415 1.000 15.25655 77 LEU A N 1
ATOM 583 C CA . LEU A 1 99 ? 17.87059 79.22172 31.32632 1.000 17.71268 77 LEU A CA 1
ATOM 584 C C . LEU A 1 99 ? 19.14174 78.64815 31.91687 1.000 19.45571 77 LEU A C 1
ATOM 585 O O . LEU A 1 99 ? 19.15543 78.27378 33.09506 1.000 17.78516 77 LEU A O 1
ATOM 590 N N . LEU A 1 100 ? 20.21912 78.57487 31.12719 1.000 17.08689 78 LEU A N 1
ATOM 591 C CA . LEU A 1 100 ? 21.49928 78.12768 31.67035 1.000 17.89639 78 LEU A CA 1
ATOM 592 C C . LEU A 1 100 ? 22.00249 79.11029 32.71949 1.000 17.85774 78 LEU A C 1
ATOM 593 O O . LEU A 1 100 ? 22.29390 78.72792 33.85739 1.000 19.84117 78 LEU A O 1
ATOM 598 N N . TYR A 1 101 ? 22.09520 80.39503 32.35841 1.000 17.85434 79 TYR A N 1
ATOM 599 C CA . TYR A 1 101 ? 22.73452 81.35024 33.26254 1.000 17.32793 79 TYR A CA 1
ATOM 600 C C . TYR A 1 101 ? 21.86991 81.60813 34.47822 1.000 19.99682 79 TYR A C 1
ATOM 601 O O . TYR A 1 101 ? 22.37008 81.64326 35.60334 1.000 23.86695 79 TYR A O 1
ATOM 610 N N . ASN A 1 102 ? 20.56479 81.79121 34.26738 1.000 20.98076 80 ASN A N 1
ATOM 611 C CA . ASN A 1 102 ? 19.65164 82.03056 35.38098 1.000 20.78931 80 ASN A CA 1
ATOM 612 C C . ASN A 1 102 ? 19.73695 80.94274 36.43595 1.000 23.94215 80 ASN A C 1
ATOM 613 O O . ASN A 1 102 ? 19.60442 81.22464 37.62997 1.000 28.39143 80 ASN A O 1
ATOM 618 N N . ASN A 1 103 ? 19.93132 79.69138 36.02405 1.000 23.27372 81 ASN A N 1
ATOM 619 C CA . ASN A 1 103 ? 19.84362 78.58139 36.96845 1.000 25.30222 81 ASN A CA 1
ATOM 620 C C . ASN A 1 103 ? 21.19733 78.02867 37.38702 1.000 25.70256 81 ASN A C 1
ATOM 621 O O . ASN A 1 103 ? 21.25742 77.19173 38.29389 1.000 23.44900 81 ASN A O 1
ATOM 626 N N . PHE A 1 104 ? 22.27075 78.47196 36.74947 1.000 26.21145 82 PHE A N 1
ATOM 627 C CA . PHE A 1 104 ? 23.62405 78.07065 37.09285 1.000 25.22243 82 PHE A CA 1
ATOM 628 C C . PHE A 1 104 ? 24.50573 79.31700 37.08694 1.000 22.96558 82 PHE A C 1
ATOM 629 O O . PHE A 1 104 ? 25.56436 79.34919 36.46582 1.000 24.60132 82 PHE A O 1
ATOM 637 N N . GLU A 1 105 ? 24.06211 80.35662 37.80482 1.000 27.60102 83 GLU A N 1
ATOM 638 C CA . GLU A 1 105 ? 24.68218 81.68117 37.76033 1.000 27.36845 83 GLU A CA 1
ATOM 639 C C . GLU A 1 105 ? 26.16234 81.63421 38.12607 1.000 26.68301 83 GLU A C 1
ATOM 640 O O . GLU A 1 105 ? 26.53426 81.24913 39.23967 1.000 26.74612 83 GLU A O 1
ATOM 646 N N . SER A 1 106 ? 27.00331 82.06394 37.19072 1.000 22.29814 84 SER A N 1
ATOM 647 C CA . SER A 1 106 ? 28.43744 81.85009 37.25715 1.000 22.14212 84 SER A CA 1
ATOM 648 C C . SER A 1 106 ? 29.04581 82.53400 36.05134 1.000 21.68522 84 SER A C 1
ATOM 649 O O . SER A 1 106 ? 28.38388 82.71086 35.02683 1.000 26.16308 84 SER A O 1
ATOM 652 N N . ASN A 1 107 ? 30.32468 82.89054 36.17405 1.000 22.64326 85 ASN A N 1
ATOM 653 C CA . ASN A 1 107 ? 31.02299 83.51201 35.05402 1.000 22.15539 85 ASN A CA 1
ATOM 654 C C . ASN A 1 107 ? 31.14455 82.55293 33.88857 1.000 20.79755 85 ASN A C 1
ATOM 655 O O . ASN A 1 107 ? 31.01656 82.95697 32.72819 1.000 22.02796 85 ASN A O 1
ATOM 660 N N . LEU A 1 108 ? 31.40730 81.27352 34.17893 1.000 23.16899 86 LEU A N 1
ATOM 661 C CA . LEU A 1 108 ? 31.54046 80.28664 33.11826 1.000 23.03208 86 LEU A CA 1
ATOM 662 C C . LEU A 1 108 ? 30.21371 80.08793 32.39420 1.000 21.27014 86 LEU A C 1
ATOM 663 O O . LEU A 1 108 ? 30.17799 80.01348 31.16061 1.000 25.87582 86 LEU A O 1
ATOM 668 N N . ALA A 1 109 ? 29.11139 80.02512 33.14050 1.000 23.14255 87 ALA A N 1
ATOM 669 C CA . ALA A 1 109 ? 27.80016 79.92185 32.49942 1.000 21.39150 87 ALA A CA 1
ATOM 670 C C . ALA A 1 109 ? 27.46133 81.17937 31.71292 1.000 22.92202 87 ALA A C 1
ATOM 671 O O . ALA A 1 109 ? 26.78944 81.09223 30.68066 1.000 22.02341 87 ALA A O 1
ATOM 673 N N . LEU A 1 110 ? 27.93475 82.34925 32.17242 1.000 21.80576 88 LEU A N 1
ATOM 674 C CA . LEU A 1 110 ? 27.69954 83.58438 31.43092 1.000 21.96877 88 LEU A CA 1
ATOM 675 C C . LEU A 1 110 ? 28.39169 83.54536 30.07566 1.000 18.07985 88 LEU A C 1
ATOM 676 O O . LEU A 1 110 ? 27.76780 83.80979 29.04004 1.000 17.70247 88 LEU A O 1
ATOM 681 N N . ILE A 1 111 ? 29.69002 83.23549 30.06618 1.000 19.62445 89 ILE A N 1
ATOM 682 C CA . ILE A 1 111 ? 30.42741 83.11426 28.80849 1.000 20.78799 89 ILE A CA 1
ATOM 683 C C . ILE A 1 111 ? 29.81604 82.03904 27.92165 1.000 23.08544 89 ILE A C 1
ATOM 684 O O . ILE A 1 111 ? 29.69834 82.21958 26.70462 1.000 17.84071 89 ILE A O 1
ATOM 689 N N . SER A 1 112 ? 29.43165 80.89725 28.50563 1.000 18.52510 90 SER A N 1
ATOM 690 C CA . SER A 1 112 ? 28.87869 79.81521 27.68919 1.000 18.06810 90 SER A CA 1
ATOM 691 C C . SER A 1 112 ? 27.50920 80.17386 27.12612 1.000 16.11265 90 SER A C 1
ATOM 692 O O . SER A 1 112 ? 27.15704 79.76382 26.00813 1.000 15.72841 90 SER A O 1
ATOM 695 N N . ALA A 1 113 ? 26.69765 80.88431 27.90146 1.000 16.87683 91 ALA A N 1
ATOM 696 C CA . ALA A 1 113 ? 25.37344 81.25562 27.39167 1.000 17.36373 91 ALA A CA 1
ATOM 697 C C . ALA A 1 113 ? 25.52077 82.19232 26.20032 1.000 14.73058 91 ALA A C 1
ATOM 698 O O . ALA A 1 113 ? 24.78623 82.07161 25.20265 1.000 14.27729 91 ALA A O 1
ATOM 700 N N . ILE A 1 114 ? 26.49030 83.11647 26.29204 1.000 17.04313 92 ILE A N 1
ATOM 701 C CA . ILE A 1 114 ? 26.83878 84.01013 25.18813 1.000 15.65664 92 ILE A CA 1
ATOM 702 C C . ILE A 1 114 ? 27.23464 83.21632 23.95161 1.000 17.79176 92 ILE A C 1
ATOM 703 O O . ILE A 1 114 ? 26.75686 83.48015 22.84272 1.000 19.39200 92 ILE A O 1
ATOM 708 N N . ILE A 1 115 ? 28.15896 82.26163 24.11083 1.000 15.62686 93 ILE A N 1
ATOM 709 C CA . ILE A 1 115 ? 28.60651 81.49402 22.95746 1.000 15.42029 93 ILE A CA 1
ATOM 710 C C . ILE A 1 115 ? 27.45248 80.67863 22.37599 1.000 15.74993 93 ILE A C 1
ATOM 711 O O . ILE A 1 115 ? 27.27433 80.60558 21.15482 1.000 19.84406 93 ILE A O 1
ATOM 716 N N . PHE A 1 116 ? 26.64499 80.06665 23.23745 1.000 17.77501 94 PHE A N 1
ATOM 717 C CA . PHE A 1 116 ? 25.48772 79.30993 22.75612 1.000 16.52396 94 PHE A CA 1
ATOM 718 C C . PHE A 1 116 ? 24.57049 80.18632 21.92770 1.000 14.54414 94 PHE A C 1
ATOM 719 O O . PHE A 1 116 ? 24.14694 79.81731 20.82107 1.000 18.04814 94 PHE A O 1
ATOM 727 N N . CYS A 1 117 ? 24.20589 81.33069 22.47844 1.000 17.35839 95 CYS A N 1
ATOM 728 C CA . CYS A 1 117 ? 23.27394 82.20304 21.77959 1.000 19.60299 95 CYS A CA 1
ATOM 729 C C . CYS A 1 117 ? 23.87986 82.68527 20.47796 1.000 21.40447 95 CYS A C 1
ATOM 730 O O . CYS A 1 117 ? 23.22231 82.66053 19.43298 1.000 16.21898 95 CYS A O 1
ATOM 733 N N . LEU A 1 118 ? 25.15948 83.07545 20.51156 1.000 22.42321 96 LEU A N 1
ATOM 734 C CA . LEU A 1 118 ? 25.82417 83.51804 19.28887 1.000 18.60768 96 LEU A CA 1
ATOM 735 C C . LEU A 1 118 ? 25.84100 82.41867 18.24013 1.000 14.92228 96 LEU A C 1
ATOM 736 O O . LEU A 1 118 ? 25.65347 82.68196 17.04719 1.000 19.66536 96 LEU A O 1
ATOM 741 N N . CYS A 1 119 ? 26.11273 81.18214 18.65780 1.000 15.09255 97 CYS A N 1
ATOM 742 C CA . CYS A 1 119 ? 26.16078 80.09335 17.68905 1.000 15.39715 97 CYS A CA 1
ATOM 743 C C . CYS A 1 119 ? 24.78304 79.82920 17.08761 1.000 15.18629 97 CYS A C 1
ATOM 744 O O . CYS A 1 119 ? 24.66348 79.55645 15.89012 1.000 17.27913 97 CYS A O 1
ATOM 747 N N . GLY A 1 120 ? 23.74092 79.88167 17.90633 1.000 15.32734 98 GLY A N 1
ATOM 748 C CA . GLY A 1 120 ? 22.39067 79.80172 17.37407 1.000 16.04598 98 GLY A CA 1
ATOM 749 C C . GLY A 1 120 ? 22.09190 80.89014 16.36019 1.000 18.33001 98 GLY A C 1
ATOM 750 O O . GLY A 1 120 ? 21.54317 80.61545 15.29121 1.000 18.05467 98 GLY A O 1
ATOM 751 N N . ALA A 1 121 ? 22.48881 82.13740 16.66568 1.000 15.88543 99 ALA A N 1
ATOM 752 C CA . ALA A 1 121 ? 22.28567 83.24721 15.73586 1.000 18.15650 99 ALA A CA 1
ATOM 753 C C . ALA A 1 121 ? 23.00528 83.00113 14.42093 1.000 14.92187 99 ALA A C 1
ATOM 754 O O . ALA A 1 121 ? 22.45363 83.23442 13.34153 1.000 15.84174 99 ALA A O 1
ATOM 756 N N . LEU A 1 122 ? 24.26686 82.56336 14.49367 1.000 16.11112 100 LEU A N 1
ATOM 757 C CA . LEU A 1 122 ? 25.04050 82.41100 13.27669 1.000 17.50686 100 LEU A CA 1
ATOM 758 C C . LEU A 1 122 ? 24.45090 81.32807 12.37865 1.000 18.72972 100 LEU A C 1
ATOM 759 O O . LEU A 1 122 ? 24.38803 81.49831 11.15646 1.000 22.99740 100 LEU A O 1
ATOM 764 N N . ARG A 1 123 ? 24.00557 80.20501 12.95189 1.000 18.20082 101 ARG A N 1
ATOM 765 C CA . ARG A 1 123 ? 23.44882 79.18346 12.07072 1.000 18.92407 101 ARG A CA 1
ATOM 766 C C . ARG A 1 123 ? 22.08576 79.59233 11.52497 1.000 16.43419 101 ARG A C 1
ATOM 767 O O . ARG A 1 123 ? 21.72349 79.19509 10.41005 1.000 18.75526 101 ARG A O 1
ATOM 775 N N . LEU A 1 124 ? 21.32206 80.40089 12.26187 1.000 16.60078 102 LEU A N 1
ATOM 776 C CA . LEU A 1 124 ? 20.04394 80.85022 11.71186 1.000 15.66302 102 LEU A CA 1
ATOM 777 C C . LEU A 1 124 ? 20.26038 81.80859 10.54922 1.000 20.55556 102 LEU A C 1
ATOM 778 O O . LEU A 1 124 ? 19.52264 81.77371 9.55702 1.000 19.87621 102 LEU A O 1
ATOM 783 N N . ALA A 1 125 ? 21.27259 82.67019 10.64695 1.000 19.22579 103 ALA A N 1
ATOM 784 C CA . ALA A 1 125 ? 21.61656 83.51448 9.50655 1.000 20.09457 103 ALA A CA 1
ATOM 785 C C . ALA A 1 125 ? 22.10530 82.68297 8.32696 1.000 18.21847 103 ALA A C 1
ATOM 786 O O . ALA A 1 125 ? 21.74772 82.95871 7.17605 1.000 23.17335 103 ALA A O 1
ATOM 788 N N . ARG A 1 126 ? 22.94814 81.67520 8.57676 1.000 18.94404 104 ARG A N 1
ATOM 789 C CA . ARG A 1 126 ? 23.37284 80.81762 7.47547 1.000 17.37375 104 ARG A CA 1
ATOM 790 C C . ARG A 1 126 ? 22.18161 80.08035 6.87618 1.000 24.28861 104 ARG A C 1
ATOM 791 O O . ARG A 1 126 ? 22.02001 80.02247 5.65143 1.000 28.73394 104 ARG A O 1
ATOM 799 N N . PHE A 1 127 ? 21.34180 79.49965 7.73485 1.000 21.75082 105 PHE A N 1
ATOM 800 C CA . PHE A 1 127 ? 20.13771 78.82119 7.26321 1.000 29.89630 105 PHE A CA 1
ATOM 801 C C . PHE A 1 127 ? 19.22261 79.77134 6.50249 1.000 26.80203 105 PHE A C 1
ATOM 802 O O . PHE A 1 127 ? 18.53994 79.35498 5.56347 1.000 25.16380 105 PHE A O 1
ATOM 810 N N . GLY A 1 128 ? 19.18915 81.04471 6.89842 1.000 24.36539 106 GLY A N 1
ATOM 811 C CA . GLY A 1 128 ? 18.35946 82.01587 6.21313 1.000 27.94082 106 GLY A CA 1
ATOM 812 C C . GLY A 1 128 ? 18.81500 82.35020 4.80844 1.000 35.06394 106 GLY A C 1
ATOM 813 O O . GLY A 1 128 ? 18.01466 82.85892 4.01663 1.000 45.56450 106 GLY A O 1
ATOM 814 N N . ILE A 1 129 ? 20.08195 82.09229 4.47736 1.000 29.48978 107 ILE A N 1
ATOM 815 C CA . ILE A 1 129 ? 20.55408 82.30106 3.11227 1.000 31.96536 107 ILE A CA 1
ATOM 816 C C . ILE A 1 129 ? 20.71669 80.99407 2.35601 1.000 34.68169 107 ILE A C 1
ATOM 817 O O . ILE A 1 129 ? 21.13489 81.00947 1.19357 1.000 39.45827 107 ILE A O 1
ATOM 822 N N . LEU A 1 130 ? 20.38479 79.86690 2.97550 1.000 42.06436 108 LEU A N 1
ATOM 823 C CA . LEU A 1 130 ? 20.53102 78.54574 2.38311 1.000 50.84278 108 LEU A CA 1
ATOM 824 C C . LEU A 1 130 ? 19.16029 77.97524 2.05319 1.000 52.91014 108 LEU A C 1
ATOM 825 O O . LEU A 1 130 ? 18.17283 78.25493 2.73799 1.000 58.29795 108 LEU A O 1
ATOM 830 N N . ASN A 1 131 ? 19.10480 77.17758 0.98981 1.000 53.56854 109 ASN A N 1
ATOM 831 C CA . ASN A 1 131 ? 17.89816 76.44347 0.61162 1.000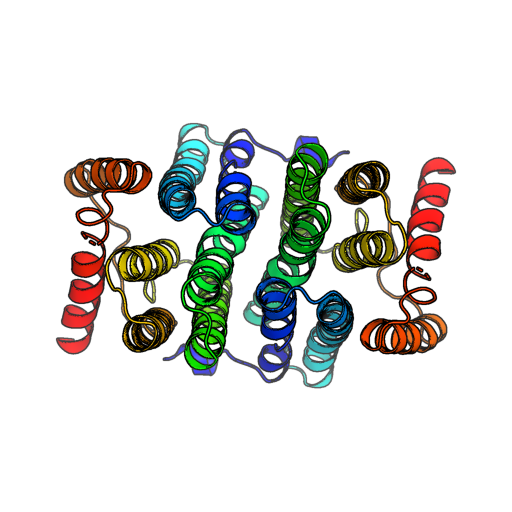 51.74292 109 ASN A CA 1
ATOM 832 C C . ASN A 1 131 ? 18.31600 75.01500 0.25137 1.000 52.45996 109 ASN A C 1
ATOM 833 O O . ASN A 1 131 ? 18.22202 74.57885 -0.89928 1.000 52.69619 109 ASN A O 1
ATOM 838 N N . VAL A 1 132 ? 18.79502 74.28994 1.25771 1.000 49.33781 110 VAL A N 1
ATOM 839 C CA . VAL A 1 132 ? 19.21924 72.90751 1.09973 1.000 45.35572 110 VAL A CA 1
ATOM 840 C C . VAL A 1 132 ? 18.23304 72.00072 1.83011 1.000 44.99965 110 VAL A C 1
ATOM 841 O O . VAL A 1 132 ? 17.43114 72.44144 2.65949 1.000 43.14437 110 VAL A O 1
ATOM 845 N N . LYS A 1 133 ? 18.28232 70.71264 1.50140 1.000 51.89302 111 LYS A N 1
ATOM 846 C CA . LYS A 1 133 ? 17.23411 69.81297 1.96662 1.000 55.95083 111 LYS A CA 1
ATOM 847 C C . LYS A 1 133 ? 17.52167 69.20695 3.33661 1.000 52.03319 111 LYS A C 1
ATOM 848 O O . LYS A 1 133 ? 16.57670 68.92885 4.08256 1.000 58.57875 111 L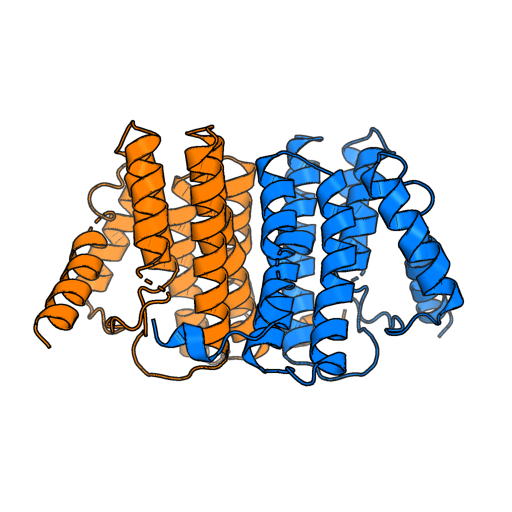YS A O 1
ATOM 854 N N . GLY A 1 134 ? 18.78892 69.00084 3.69842 1.000 37.77609 112 GLY A N 1
ATOM 855 C CA . GLY A 1 134 ? 19.15070 68.63194 5.05096 1.000 36.51063 112 GLY A CA 1
ATOM 856 C C . GLY A 1 134 ? 19.49081 69.85284 5.89118 1.000 39.28087 112 GLY A C 1
ATOM 857 O O . GLY A 1 134 ? 19.26510 70.99962 5.49925 1.000 38.38666 112 GLY A O 1
ATOM 858 N N . PHE A 1 135 ? 20.03811 69.59360 7.07859 1.000 33.20614 113 PHE A N 1
ATOM 859 C CA . PHE A 1 135 ? 20.65151 70.64920 7.87080 1.000 31.20650 113 PHE A CA 1
ATOM 860 C C . PHE A 1 135 ? 22.15382 70.61621 7.69045 1.000 35.97266 113 PHE A C 1
ATOM 861 O O . PHE A 1 135 ? 22.74462 69.56325 7.44170 1.000 35.96978 113 PHE A O 1
ATOM 869 N N . ILE A 1 136 ? 22.75525 71.79420 7.79445 1.000 34.14683 114 ILE A N 1
ATOM 870 C CA . ILE A 1 136 ? 24.19854 71.95336 7.83167 1.000 34.16119 114 ILE A CA 1
ATOM 871 C C . ILE A 1 136 ? 24.50251 72.43541 9.23796 1.000 26.99709 114 ILE A C 1
ATOM 872 O O . ILE A 1 136 ? 24.07242 73.52827 9.63942 1.000 29.85907 114 ILE A O 1
ATOM 877 N N . GLY A 1 137 ? 25.19810 71.60158 10.00032 1.000 26.03817 115 GLY A N 1
ATOM 878 C CA . GLY A 1 137 ? 25.30624 71.80154 11.42249 1.000 18.29947 115 GLY A CA 1
ATOM 879 C C . GLY A 1 137 ? 24.05042 71.33235 12.13446 1.000 18.85872 115 GLY A C 1
ATOM 880 O O . GLY A 1 137 ? 23.00144 71.13494 11.53677 1.000 25.29694 115 GLY A O 1
ATOM 881 N N . LEU A 1 138 ? 24.17326 71.14858 13.43417 1.000 22.11632 116 LEU A N 1
ATOM 882 C CA . LEU A 1 138 ? 23.04688 70.69996 14.24253 1.000 17.36029 116 LEU A CA 1
ATOM 883 C C . LEU A 1 138 ? 21.94689 71.75642 14.25640 1.000 20.33226 116 LEU A C 1
ATOM 884 O O . LEU A 1 138 ? 22.22045 72.91331 14.58632 1.000 22.96454 116 LEU A O 1
ATOM 889 N N . PRO A 1 139 ? 20.69681 71.39733 13.94843 1.000 18.98310 117 PRO A N 1
ATOM 890 C CA . PRO A 1 139 ? 19.62288 72.40376 13.92411 1.000 16.41506 117 PRO A CA 1
ATOM 891 C C . PRO A 1 139 ? 19.37248 73.00126 15.29780 1.000 19.41190 117 PRO A C 1
ATOM 892 O O . PRO A 1 139 ? 19.59196 72.36702 16.33532 1.000 18.85816 117 PRO A O 1
ATOM 896 N N . ILE A 1 140 ? 18.90681 74.24588 15.30284 1.000 15.56533 118 ILE A N 1
ATOM 897 C CA . ILE A 1 140 ? 18.82191 74.96203 16.57507 1.000 17.62224 118 ILE A CA 1
ATOM 898 C C . ILE A 1 140 ? 17.76258 74.39622 17.52451 1.000 18.56498 118 ILE A C 1
ATOM 899 O O . ILE A 1 140 ? 17.96969 74.47861 18.74474 1.000 21.66695 118 ILE A O 1
ATOM 904 N N . PRO A 1 141 ? 16.63646 73.80661 17.08984 1.000 20.69716 119 PRO A N 1
ATOM 905 C CA . PRO A 1 141 ? 15.77242 73.18559 18.10470 1.000 20.99866 119 PRO A CA 1
ATOM 906 C C . PRO A 1 141 ? 16.43495 71.98004 18.75349 1.000 19.90607 119 PRO A C 1
ATOM 907 O O . PRO A 1 141 ? 16.24072 71.74448 19.95389 1.000 19.84528 119 PRO A O 1
ATOM 911 N N . ALA A 1 142 ? 17.25404 71.24283 18.00889 1.000 17.73049 120 ALA A N 1
ATOM 912 C CA . ALA A 1 142 ? 17.99803 70.14129 18.61894 1.000 19.14232 120 ALA A CA 1
ATOM 913 C C . ALA A 1 142 ? 19.01645 70.67003 19.60954 1.000 23.69477 120 ALA A C 1
ATOM 914 O O . ALA A 1 142 ? 19.16260 70.11731 20.70631 1.000 17.51278 120 ALA A O 1
ATOM 916 N N . GLY A 1 143 ? 19.71829 71.75672 19.24172 1.000 18.39204 121 GLY A N 1
ATOM 917 C CA . GLY A 1 143 ? 20.66007 72.36323 20.16182 1.000 15.53493 121 GLY A CA 1
ATOM 918 C C . GLY A 1 143 ? 19.99181 72.79983 21.44910 1.000 20.91598 121 GLY A C 1
ATOM 919 O O . GLY A 1 143 ? 20.48891 72.52064 22.54484 1.000 24.05524 121 GLY A O 1
ATOM 920 N N . ALA A 1 144 ? 18.82832 73.44652 21.33569 1.000 17.62983 122 ALA A N 1
ATOM 921 C CA . ALA A 1 144 ? 18.12174 73.92531 22.51600 1.000 14.67204 122 ALA A CA 1
ATOM 922 C C . ALA A 1 144 ? 17.68683 72.76682 23.40388 1.000 14.89345 122 ALA A C 1
ATOM 923 O O . ALA A 1 144 ? 17.78265 72.84036 24.63734 1.000 18.61074 122 ALA A O 1
ATOM 925 N N . LEU A 1 145 ? 17.19600 71.69773 22.78912 1.000 15.15259 123 LEU A N 1
ATOM 926 C CA . LEU A 1 145 ? 16.76496 70.52624 23.54447 1.000 16.75835 123 LEU A CA 1
ATOM 927 C C . LEU A 1 145 ? 17.91698 69.95598 24.34884 1.000 22.57055 123 LEU A C 1
ATOM 928 O O . LEU A 1 145 ? 17.78113 69.67432 25.54607 1.000 19.64496 123 LEU A O 1
ATOM 933 N N . LEU A 1 146 ? 19.06759 69.76350 23.69589 1.000 20.80390 124 LEU A N 1
ATOM 934 C CA . LEU A 1 146 ? 20.22132 69.23744 24.41156 1.000 24.17865 124 LEU A CA 1
ATOM 935 C C . LEU A 1 146 ? 20.55950 70.10350 25.61990 1.000 26.86355 124 LEU A C 1
ATOM 936 O O . LEU A 1 146 ? 20.73441 69.58813 26.73473 1.000 16.19110 124 LEU A O 1
ATOM 941 N N . LEU A 1 147 ? 20.66298 71.42896 25.42501 1.000 15.60150 125 LEU A N 1
ATOM 942 C CA . LEU A 1 147 ? 21.08363 72.26605 26.53906 1.000 18.44348 125 LEU A CA 1
ATOM 943 C C . LEU A 1 147 ? 20.05615 72.22024 27.66882 1.000 22.07582 125 LEU A C 1
ATOM 944 O O . LEU A 1 147 ? 20.40173 72.05515 28.84385 1.000 20.66011 125 LEU A O 1
ATOM 949 N N . VAL A 1 148 ? 18.77573 72.34175 27.32671 1.000 18.83483 126 VAL A N 1
ATOM 950 C CA . VAL A 1 148 ? 17.74311 72.36321 28.35800 1.000 21.96117 126 VAL A CA 1
ATOM 951 C C . VAL A 1 148 ? 17.66925 71.02815 29.10541 1.000 22.04540 126 VAL A C 1
ATOM 952 O O . VAL A 1 148 ? 17.60543 70.99787 30.34464 1.000 23.30827 126 VAL A O 1
ATOM 956 N N . GLY A 1 149 ? 17.69741 69.90868 28.37809 1.000 17.55789 127 GLY A N 1
ATOM 957 C CA . GLY A 1 149 ? 17.74964 68.60705 29.03734 1.000 23.48715 127 GLY A CA 1
ATOM 958 C C . GLY A 1 149 ? 18.97490 68.42931 29.91898 1.000 22.33621 127 GLY A C 1
ATOM 959 O O . GLY A 1 149 ? 18.88046 67.92483 31.03994 1.000 23.08480 127 GLY A O 1
ATOM 960 N N . PHE A 1 150 ? 20.13992 68.84095 29.42735 1.000 18.65718 128 PHE A N 1
ATOM 961 C CA . PHE A 1 150 ? 21.34215 68.78735 30.25078 1.000 17.03484 128 PHE A CA 1
ATOM 962 C C . PHE A 1 150 ? 21.16845 69.62259 31.51705 1.000 22.66227 128 PHE A C 1
ATOM 963 O O . PHE A 1 150 ? 21.48982 69.16763 32.62168 1.000 23.18955 128 PHE A O 1
ATOM 971 N N . CYS A 1 151 ? 20.66662 70.86339 31.36850 1.000 19.43975 129 CYS A N 1
ATOM 972 C CA . CYS A 1 151 ? 20.45806 71.73493 32.52635 1.000 19.55280 129 CYS A CA 1
ATOM 973 C C . CYS A 1 151 ? 19.50817 71.13017 33.55901 1.000 27.84129 129 CYS A C 1
ATOM 974 O O . CYS A 1 151 ? 19.63595 71.41162 34.75231 1.000 26.48888 129 CYS A O 1
ATOM 977 N N . GLN A 1 152 ? 18.54958 70.30203 33.13533 1.000 27.44025 130 GLN A N 1
ATOM 978 C CA . GLN A 1 152 ? 17.59301 69.76915 34.10157 1.000 22.04024 130 GLN A CA 1
ATOM 979 C C . GLN A 1 152 ? 18.09911 68.52156 34.81992 1.000 27.87396 130 GLN A C 1
ATOM 980 O O . GLN A 1 152 ? 17.63940 68.22046 35.92676 1.000 34.69544 130 GLN A O 1
ATOM 986 N N . LEU A 1 153 ? 19.01404 67.76916 34.21147 1.000 19.80946 131 LEU A N 1
ATOM 987 C CA . LEU A 1 153 ? 19.41257 66.48057 34.73588 1.000 18.19006 131 LEU A CA 1
ATOM 988 C C . LEU A 1 153 ? 20.84876 66.43341 35.24296 1.000 28.58939 131 LEU A C 1
ATOM 989 O O . LEU A 1 153 ? 21.22911 65.43419 35.86075 1.000 30.39895 131 LEU A O 1
ATOM 994 N N . ILE A 1 154 ? 21.66003 67.45232 34.96928 1.000 30.56728 132 ILE A N 1
ATOM 995 C CA . ILE A 1 154 ? 23.05270 67.51620 35.41225 1.000 24.45818 132 ILE A CA 1
ATOM 996 C C . ILE A 1 154 ? 23.17669 68.71150 36.34200 1.000 27.97775 132 ILE A C 1
ATOM 997 O O . ILE A 1 154 ? 22.96213 69.85512 35.92253 1.000 27.05951 132 ILE A O 1
ATOM 1002 N N . ASN A 1 155 ? 23.51211 68.45675 37.59675 1.000 30.52948 133 ASN A N 1
ATOM 1003 C CA . ASN A 1 155 ? 23.61070 69.52831 38.58316 1.000 37.36813 133 ASN A CA 1
ATOM 1004 C C . ASN A 1 155 ? 25.07042 69.97328 38.72329 1.000 43.48091 133 ASN A C 1
ATOM 1005 O O . ASN A 1 155 ? 25.70371 69.82449 39.76606 1.000 57.39271 133 ASN A O 1
ATOM 1010 N N . SER A 1 156 ? 25.60976 70.50964 37.62691 1.000 29.57852 134 SER A N 1
ATOM 1011 C CA . SER A 1 156 ? 26.96818 71.04420 37.60740 1.000 21.74193 134 SER A CA 1
ATOM 1012 C C . SER A 1 156 ? 27.01783 72.20260 36.62708 1.000 28.09042 134 SER A C 1
ATOM 1013 O O . SER A 1 156 ? 26.79739 72.01134 35.42417 1.000 25.86658 134 SER A O 1
ATOM 1016 N N . TYR A 1 157 ? 27.29015 73.40485 37.14609 1.000 29.25682 135 TYR A N 1
ATOM 1017 C CA . TYR A 1 157 ? 27.42298 74.56229 36.27001 1.000 26.30621 135 TYR A CA 1
ATOM 1018 C C . TYR A 1 157 ? 28.60457 74.38477 35.32900 1.000 22.86265 135 TYR A C 1
ATOM 1019 O O . TYR A 1 157 ? 28.53787 74.80084 34.17347 1.000 25.96940 135 TYR A O 1
ATOM 1028 N N . LEU A 1 158 ? 29.66347 73.70209 35.78159 1.000 22.17015 136 LEU A N 1
ATOM 1029 C CA . LEU A 1 158 ? 30.84397 73.51765 34.93632 1.000 18.84528 136 LEU A CA 1
ATOM 1030 C C . LEU A 1 158 ? 30.53779 72.59312 33.77476 1.000 18.70160 136 LEU A C 1
ATOM 1031 O O . LEU A 1 158 ? 30.85085 72.90498 32.62292 1.000 28.34771 136 LEU A O 1
ATOM 1036 N N . ILE A 1 159 ? 29.91041 71.44825 34.05062 1.000 25.99844 137 ILE A N 1
ATOM 1037 C CA . ILE A 1 159 ? 29.62764 70.50275 32.97263 1.000 18.78773 137 ILE A CA 1
ATOM 1038 C C . ILE A 1 159 ? 28.61905 71.09674 32.00259 1.000 18.13026 137 ILE A C 1
ATOM 1039 O O . ILE A 1 159 ? 28.76647 70.97790 30.77978 1.000 23.34400 137 ILE A O 1
ATOM 1044 N N . ASN A 1 160 ? 27.57600 71.74371 32.52782 1.000 17.74561 138 ASN A N 1
ATOM 1045 C CA . ASN A 1 160 ? 26.57433 72.34171 31.65434 1.000 19.91137 138 ASN A CA 1
ATOM 1046 C C . ASN A 1 160 ? 27.14784 73.50282 30.84953 1.000 20.02978 138 ASN A C 1
ATOM 1047 O O . ASN A 1 160 ? 26.71508 73.74644 29.70894 1.000 18.74200 138 ASN A O 1
ATOM 1052 N N . SER A 1 161 ? 28.10405 74.23786 31.41559 1.000 17.09289 139 SER A N 1
ATOM 1053 C CA . SER A 1 161 ? 28.70239 75.31759 30.63831 1.000 24.16226 139 SER A CA 1
ATOM 1054 C C . SER A 1 161 ? 29.58435 74.75629 29.53904 1.000 18.98680 139 SER A C 1
ATOM 1055 O O . SER A 1 161 ? 29.60551 75.28046 28.42002 1.000 21.88078 139 SER A O 1
ATOM 1058 N N . ILE A 1 162 ? 30.31470 73.68050 29.83389 1.000 21.36922 140 ILE A N 1
ATOM 1059 C CA . ILE A 1 162 ? 31.06614 73.01302 28.78157 1.000 18.00536 140 ILE A CA 1
ATOM 1060 C C . ILE A 1 162 ? 30.12987 72.52547 27.68925 1.000 17.70795 140 ILE A C 1
ATOM 1061 O O . ILE A 1 162 ? 30.39858 72.71312 26.49650 1.000 18.91275 140 ILE A O 1
ATOM 1066 N N . LEU A 1 163 ? 29.00167 71.91828 28.07442 1.000 19.69820 141 LEU A N 1
ATOM 1067 C CA . LEU A 1 163 ? 28.08396 71.34273 27.08142 1.000 19.75102 141 LEU A CA 1
ATOM 1068 C C . LEU A 1 163 ? 27.48758 72.41560 26.16897 1.000 18.47833 141 LEU A C 1
ATOM 1069 O O . LEU A 1 163 ? 27.36422 72.21262 24.95076 1.000 18.38853 141 LEU A O 1
ATOM 1074 N N . ALA A 1 164 ? 27.11292 73.56469 26.74225 1.000 22.41633 142 ALA A N 1
ATOM 1075 C CA . ALA A 1 164 ? 26.62414 74.68881 25.94488 1.000 16.75038 142 ALA A CA 1
ATOM 1076 C C . ALA A 1 164 ? 27.59330 75.05708 24.82811 1.000 19.31270 142 ALA A C 1
ATOM 1077 O O . ALA A 1 164 ? 27.17605 75.30750 23.69171 1.000 19.47617 142 ALA A O 1
ATOM 1079 N N . ILE A 1 165 ? 28.89381 75.11849 25.12945 1.000 17.56357 143 ILE A N 1
ATOM 1080 C CA . ILE A 1 165 ? 29.85849 75.42677 24.07725 1.000 19.23447 143 ILE A CA 1
ATOM 1081 C C . ILE A 1 165 ? 29.87256 74.32404 23.02864 1.000 20.79134 143 ILE A C 1
ATOM 1082 O O . ILE A 1 165 ? 29.87350 74.58956 21.82095 1.000 18.71031 143 ILE A O 1
ATOM 1087 N N . LEU A 1 166 ? 29.94208 73.06815 23.47760 1.000 18.68529 144 LEU A N 1
ATOM 1088 C CA . LEU A 1 166 ? 29.97223 71.95573 22.53600 1.000 18.44037 144 LEU A CA 1
ATOM 1089 C C . LEU A 1 166 ? 28.76612 71.99964 21.60655 1.000 19.08728 144 LEU A C 1
ATOM 1090 O O . LEU A 1 166 ? 28.91026 71.79460 20.39574 1.000 17.56519 144 LEU A O 1
ATOM 1095 N N . ILE A 1 167 ? 27.56743 72.26056 22.15756 1.000 20.22360 145 ILE A N 1
ATOM 1096 C CA . ILE A 1 167 ? 26.36777 72.36818 21.32107 1.000 16.60989 145 ILE A CA 1
ATOM 1097 C C . ILE A 1 167 ? 26.48594 73.55354 20.36933 1.000 20.07696 145 ILE A C 1
ATOM 1098 O O . ILE A 1 167 ? 26.15084 73.45539 19.18317 1.000 21.31230 145 ILE A O 1
ATOM 1103 N N . GLY A 1 168 ? 26.97734 74.68644 20.86652 1.000 20.17224 146 GLY A N 1
ATOM 1104 C CA . GLY A 1 168 ? 27.15644 75.83570 19.98972 1.000 16.21794 146 GLY A CA 1
ATOM 1105 C C . GLY A 1 168 ? 28.04314 75.50898 18.80986 1.000 18.41402 146 GLY A C 1
ATOM 1106 O O . GLY A 1 168 ? 27.69421 75.77912 17.66098 1.000 18.44818 146 GLY A O 1
ATOM 1107 N N . LEU A 1 169 ? 29.17445 74.84557 19.07749 1.000 19.49759 147 LEU A N 1
ATOM 1108 C CA . LEU A 1 169 ? 30.09388 74.47004 18.00809 1.000 18.68765 147 LEU A CA 1
ATOM 1109 C C . LEU A 1 169 ? 29.44387 73.50056 17.02442 1.000 17.75069 147 LEU A C 1
ATOM 1110 O O . LEU A 1 169 ? 29.61092 73.63771 15.81062 1.000 22.36050 147 LEU A O 1
ATOM 1115 N N . LEU A 1 170 ? 28.70063 72.51653 17.52630 1.000 17.67264 148 LEU A N 1
ATOM 1116 C CA . LEU A 1 170 ? 27.94464 71.62797 16.64259 1.000 21.30757 148 LEU A CA 1
ATOM 1117 C C . LEU A 1 170 ? 26.97498 72.41303 15.76490 1.000 24.62354 148 LEU A C 1
ATOM 1118 O O . LEU A 1 170 ? 26.78811 72.09198 14.58157 1.000 21.09767 148 LEU A O 1
ATOM 1131 N N . ILE A 1 172 ? 27.14136 75.46873 14.52761 1.000 17.09981 150 ILE A N 1
ATOM 1132 C CA . ILE A 1 172 ? 27.75436 76.24239 13.45312 1.000 17.77445 150 ILE A CA 1
ATOM 1133 C C . ILE A 1 172 ? 28.70080 75.39940 12.61564 1.000 25.00121 150 ILE A C 1
ATOM 1134 O O . ILE A 1 172 ? 29.44551 75.94994 11.80802 1.000 26.00541 150 ILE A O 1
ATOM 1139 N N . SER A 1 173 ? 28.68949 74.07326 12.78977 1.000 23.00194 151 SER A N 1
ATOM 1140 C CA . SER A 1 173 ? 29.61395 73.16899 12.12415 1.000 18.98930 151 SER A CA 1
ATOM 1141 C C . SER A 1 173 ? 29.10812 72.80714 10.73203 1.000 27.27036 151 SER A C 1
ATOM 1142 O O . SER A 1 173 ? 28.02759 73.21480 10.30778 1.000 23.56991 151 SER A O 1
ATOM 1145 N N . ASP A 1 174 ? 29.90321 72.00208 10.02127 1.000 21.88716 152 ASP A N 1
ATOM 1146 C CA . ASP A 1 174 ? 29.55475 71.47512 8.71486 1.000 20.78543 152 ASP A CA 1
ATOM 1147 C C . ASP A 1 174 ? 29.02753 70.05660 8.78674 1.000 27.31856 152 ASP A C 1
ATOM 1148 O O . ASP A 1 174 ? 28.94581 69.38032 7.75356 1.000 25.53611 152 ASP A O 1
ATOM 1153 N N . ILE A 1 175 ? 28.70744 69.58151 9.98776 1.000 23.89698 153 ILE A N 1
ATOM 1154 C CA . ILE A 1 175 ? 28.22611 68.22002 10.14888 1.000 22.06416 153 ILE A CA 1
ATOM 1155 C C . ILE A 1 175 ? 26.82196 68.15543 9.58687 1.000 24.86994 153 ILE A C 1
ATOM 1156 O O . ILE A 1 175 ? 25.94588 68.91397 10.01426 1.000 20.60959 153 ILE A O 1
ATOM 1161 N N . LYS A 1 176 ? 26.61687 67.26866 8.61068 1.000 31.56786 154 LYS A N 1
ATOM 1162 C CA . LYS A 1 176 ? 25.30282 67.06651 8.00730 1.000 36.36087 154 LYS A CA 1
ATOM 1163 C C . LYS A 1 176 ? 24.37101 66.34110 8.96361 1.000 31.58326 154 LYS A C 1
ATOM 1164 O O . LYS A 1 176 ? 24.76608 65.37826 9.62236 1.000 28.11901 154 LYS A O 1
ATOM 1170 N N . TYR A 1 177 ? 23.12808 66.83047 9.04814 1.000 33.38514 155 TYR A N 1
ATOM 1171 C CA . TYR A 1 177 ? 22.06751 66.23875 9.84894 1.000 30.61050 155 TYR A CA 1
ATOM 1172 C C . TYR A 1 177 ? 20.79781 66.12718 9.00960 1.000 38.84973 155 TYR A C 1
ATOM 1173 O O . TYR A 1 177 ? 20.43194 67.08678 8.30762 1.000 40.80918 155 TYR A O 1
ATOM 1182 N N . PRO A 1 178 ? 20.10272 64.99217 9.04517 1.000 44.27336 156 PRO A N 1
ATOM 1183 C CA . PRO A 1 178 ? 18.88157 64.84460 8.24289 1.000 43.39512 156 PRO A CA 1
ATOM 1184 C C . PRO A 1 178 ? 17.73415 65.69102 8.76752 1.000 52.43820 156 PRO A C 1
ATOM 1185 O O . PRO A 1 178 ? 17.61612 65.95587 9.96606 1.000 55.36069 156 PRO A O 1
ATOM 1189 N N . LYS A 1 179 ? 16.86889 66.10847 7.84304 1.000 57.08906 157 LYS A N 1
ATOM 1190 C CA . LYS A 1 179 ? 15.79120 67.03606 8.15959 1.000 59.66689 157 LYS A CA 1
ATOM 1191 C C . LYS A 1 179 ? 14.44935 66.35993 8.40126 1.000 74.86543 157 LYS A C 1
ATOM 1192 O O . LYS A 1 179 ? 13.58748 66.95342 9.05947 1.000 77.50540 157 LYS A O 1
ATOM 1198 N N . TYR A 1 180 ? 14.24807 65.14072 7.89929 1.000 86.70760 158 TYR A N 1
ATOM 1199 C CA . TYR A 1 180 ? 12.95094 64.46830 7.96628 1.000 94.35836 158 TYR A CA 1
ATOM 1200 C C . TYR A 1 180 ? 13.08665 63.12002 8.66277 1.000 85.39595 158 TYR A C 1
ATOM 1201 O O . TYR A 1 180 ? 13.27574 62.08472 8.00492 1.000 86.70701 158 TYR A O 1
ATOM 1210 N N . PRO A 1 181 ? 13.01649 63.08721 9.99233 1.000 74.85519 159 PRO A N 1
ATOM 1211 C CA . PRO A 1 181 ? 12.79867 61.81039 10.67907 1.000 67.13604 159 PRO A CA 1
ATOM 1212 C C . PRO A 1 181 ? 11.50093 61.17498 10.20240 1.000 58.22901 159 PRO A C 1
ATOM 1213 O O . PRO A 1 181 ? 10.48239 61.85315 10.04166 1.000 53.46061 159 PRO A O 1
ATOM 1217 N N . ASN A 1 182 ? 11.54988 59.86308 9.96545 1.000 53.15006 160 ASN A N 1
ATOM 1218 C CA . ASN A 1 182 ? 10.38418 59.13814 9.47931 1.000 51.65118 160 ASN A CA 1
ATOM 1219 C C . ASN A 1 182 ? 9.31629 59.04818 10.57056 1.000 46.99524 160 ASN A C 1
ATOM 1220 O O . ASN A 1 182 ? 9.54206 59.39626 11.73127 1.000 45.44690 160 ASN A O 1
ATOM 1225 N N . LYS A 1 183 ?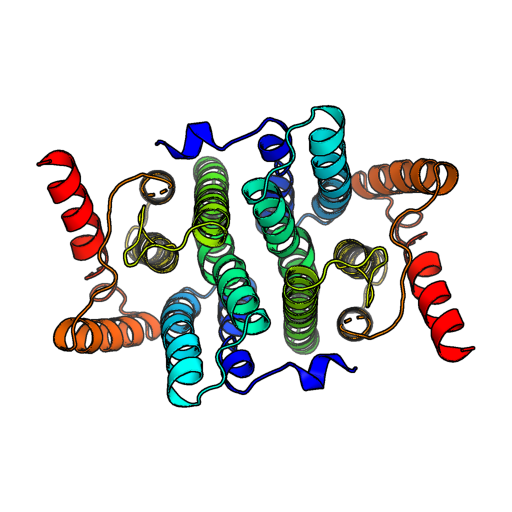 8.14629 58.52617 10.18468 1.000 47.18216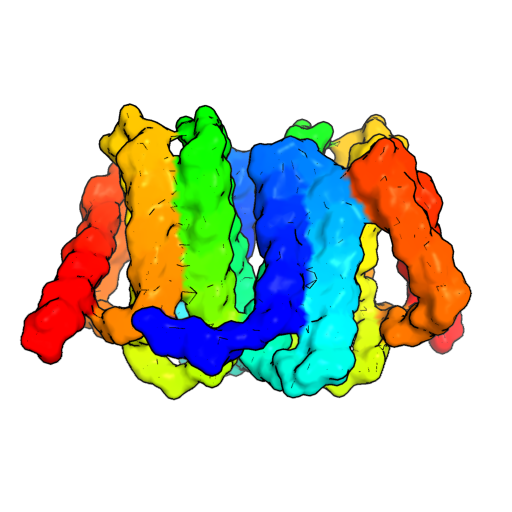 161 LYS A N 1
ATOM 1226 C CA . LYS A 1 183 ? 6.97416 58.57901 11.05557 1.000 44.05426 161 LYS A CA 1
ATOM 1227 C C . LYS A 1 183 ? 7.19929 57.86017 12.38323 1.000 32.89407 161 LYS A C 1
ATOM 1228 O O . LYS A 1 183 ? 6.69131 58.30662 13.41424 1.000 28.27200 161 LYS A O 1
ATOM 1234 N N . ILE A 1 184 ? 7.97921 56.77850 12.38822 1.000 32.62715 162 ILE A N 1
ATOM 1235 C CA . ILE A 1 184 ? 8.28229 56.07854 13.63761 1.000 31.81543 162 ILE A CA 1
ATOM 1236 C C . ILE A 1 184 ? 9.01554 56.99463 14.60852 1.000 33.04279 162 ILE A C 1
ATOM 1237 O O . ILE A 1 184 ? 8.72545 57.02306 15.81176 1.000 28.80516 162 ILE A O 1
ATOM 1242 N N . PHE A 1 185 ? 10.00149 57.72897 14.10825 1.000 34.12548 163 PHE A N 1
ATOM 1243 C CA . PHE A 1 185 ? 10.79651 58.59575 14.96628 1.000 22.96218 163 PHE A CA 1
ATOM 1244 C C . PHE A 1 185 ? 9.97002 59.78977 15.43560 1.000 22.24111 163 PHE A C 1
ATOM 1245 O O . PHE A 1 185 ? 9.99262 60.15171 16.61633 1.000 26.81177 163 PHE A O 1
ATOM 1253 N N . ILE A 1 186 ? 9.24206 60.41606 14.51629 1.000 25.68931 164 ILE A N 1
ATOM 1254 C CA . ILE A 1 186 ? 8.26702 61.43939 14.88809 1.000 23.62579 164 ILE A CA 1
ATOM 1255 C C . ILE A 1 186 ? 7.36577 60.95032 16.01942 1.000 27.42442 164 ILE A C 1
ATOM 1256 O O . ILE A 1 186 ? 7.20089 61.62171 17.04291 1.000 34.21322 164 ILE A O 1
ATOM 1261 N N . TYR A 1 187 ? 6.75412 59.78235 15.83127 1.000 27.71115 165 TYR A N 1
ATOM 1262 C CA . TYR A 1 187 ? 5.80517 59.22008 16.79690 1.000 21.94548 165 TYR A CA 1
ATOM 1263 C C . TYR A 1 187 ? 6.38505 59.20458 18.20552 1.000 24.19342 165 TYR A C 1
ATOM 1264 O O . TYR A 1 187 ? 5.82376 59.81636 19.11540 1.000 23.71196 165 TYR A O 1
ATOM 1273 N N . ILE A 1 188 ? 7.55517 58.57294 18.39135 1.000 22.77687 166 ILE A N 1
ATOM 1274 C CA . ILE A 1 188 ? 8.09477 58.42911 19.74729 1.000 21.23435 166 ILE A CA 1
ATOM 1275 C C . ILE A 1 188 ? 8.75007 59.71953 20.24295 1.000 23.22989 166 ILE A C 1
ATOM 1276 O O . ILE A 1 188 ? 8.80122 59.96613 21.46383 1.000 19.49820 166 ILE A O 1
ATOM 1281 N N . PHE A 1 189 ? 9.25827 60.56377 19.32819 1.000 25.07377 167 PHE A N 1
ATOM 1282 C CA . PHE A 1 189 ? 9.80492 61.86069 19.73417 1.000 21.30382 167 PHE A CA 1
ATOM 1283 C C . PHE A 1 189 ? 8.70047 62.80238 20.19556 1.000 25.78726 167 PHE A C 1
ATOM 1284 O O . PHE A 1 189 ? 8.86722 63.51941 21.19111 1.000 19.37496 167 PHE A O 1
ATOM 1292 N N . ALA A 1 190 ? 7.57086 62.82433 19.47749 1.000 21.24355 168 ALA A N 1
ATOM 1293 C CA . ALA A 1 190 ? 6.44509 63.64584 19.90297 1.000 18.37570 168 ALA A CA 1
ATOM 1294 C C . ALA A 1 190 ? 6.05984 63.29089 21.33255 1.000 26.88100 168 ALA A C 1
ATOM 1295 O O . ALA A 1 190 ? 5.97786 64.15962 22.20374 1.000 18.08472 168 ALA A O 1
ATOM 1297 N N . VAL A 1 191 ? 5.89083 61.99518 21.60387 1.000 29.04859 169 VAL A N 1
ATOM 1298 C CA . VAL A 1 191 ? 5.51823 61.55700 22.94827 1.000 25.83791 169 V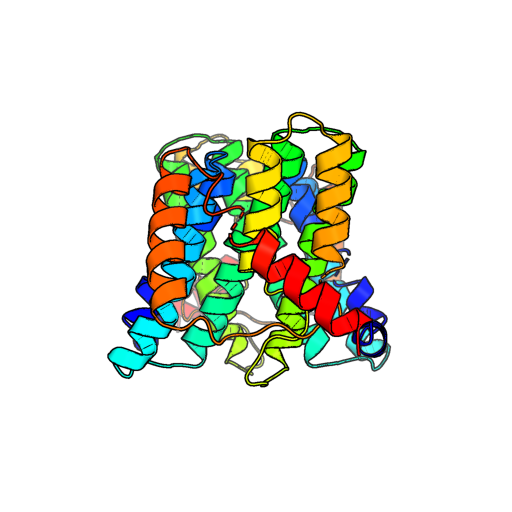AL A CA 1
ATOM 1299 C C . VAL A 1 191 ? 6.58868 61.92962 23.96956 1.000 24.15115 169 VAL A C 1
ATOM 1300 O O . VAL A 1 191 ? 6.26735 62.37662 25.08031 1.000 18.71899 169 VAL A O 1
ATOM 1304 N N . SER A 1 192 ? 7.87834 61.75230 23.62034 1.000 18.75352 170 SER A N 1
ATOM 1305 C CA . SER A 1 192 ? 8.94748 62.11280 24.56026 1.000 18.48818 170 SER A CA 1
ATOM 1306 C C . SER A 1 192 ? 8.94272 63.61629 24.88146 1.000 17.88974 170 SER A C 1
ATOM 1307 O O . SER A 1 192 ? 9.19515 64.01262 26.02528 1.000 18.55910 170 SER A O 1
ATOM 1310 N N . LEU A 1 193 ? 8.63643 64.46615 23.89542 1.000 17.58729 171 LEU A N 1
ATOM 1311 C CA . LEU A 1 193 ? 8.54957 65.90669 24.15597 1.000 17.06331 171 LEU A CA 1
ATOM 1312 C C . LEU A 1 193 ? 7.44821 66.23960 25.15258 1.000 25.21179 171 LEU A C 1
ATOM 1313 O O . LEU A 1 193 ? 7.64703 67.06906 26.05023 1.000 21.95495 171 LEU A O 1
ATOM 1318 N N . CYS A 1 194 ? 6.27650 65.60788 25.01487 1.000 27.30329 172 CYS A N 1
ATOM 1319 C CA . CYS A 1 194 ? 5.20853 65.85824 25.98089 1.000 24.12455 172 CYS A CA 1
ATOM 1320 C C . CYS A 1 194 ? 5.56901 65.32437 27.35217 1.000 20.19064 172 CYS A C 1
ATOM 1321 O O . CYS A 1 194 ? 5.28140 65.97299 28.36265 1.000 22.40377 172 CYS A O 1
ATOM 1324 N N . LEU A 1 195 ? 6.21346 64.15752 27.42166 1.000 18.13278 173 LEU A N 1
ATOM 1325 C CA . LEU A 1 195 ? 6.74702 63.73665 28.71200 1.000 18.33461 173 LEU A CA 1
ATOM 1326 C C . LEU A 1 195 ? 7.71981 64.77973 29.27124 1.000 26.73323 173 LEU A C 1
ATOM 1327 O O . LEU A 1 195 ? 7.72146 65.05254 30.47967 1.000 23.64415 173 LEU A O 1
ATOM 1332 N N . ALA A 1 196 ? 8.53288 65.40166 28.40835 1.000 22.57979 174 ALA A N 1
ATOM 1333 C CA . ALA A 1 196 ? 9.45460 66.41834 28.91470 1.000 17.54793 174 ALA A CA 1
ATOM 1334 C C . ALA A 1 196 ? 8.70051 67.64912 29.41828 1.000 16.75950 174 ALA A C 1
ATOM 1335 O O . ALA A 1 196 ? 9.08711 68.24017 30.42772 1.000 22.68274 174 ALA A O 1
ATOM 1337 N N . ILE A 1 197 ? 7.60551 68.02562 28.75208 1.000 18.93282 175 ILE A N 1
ATOM 1338 C CA . ILE A 1 197 ? 6.78217 69.13988 29.22814 1.000 21.70243 175 ILE A CA 1
ATOM 1339 C C . ILE A 1 197 ? 6.35871 68.92735 30.67579 1.000 23.83330 175 ILE A C 1
ATOM 1340 O O . ILE A 1 197 ? 6.31353 69.87416 31.47029 1.000 22.08342 175 ILE A O 1
ATOM 1345 N N . VAL A 1 198 ? 6.05338 67.68871 31.05124 1.000 21.07315 176 VAL A N 1
ATOM 1346 C CA . VAL A 1 198 ? 5.49631 67.42495 32.37042 1.000 24.71499 176 VAL A CA 1
ATOM 1347 C C . VAL A 1 198 ? 6.57881 67.00702 33.36517 1.000 28.19933 176 VAL A C 1
ATOM 1348 O O . VAL A 1 198 ? 6.26970 66.43745 34.40381 1.000 25.34525 176 VAL A O 1
ATOM 1352 N N . GLY A 1 199 ? 7.84043 67.31414 33.07764 1.000 30.25637 177 GLY A N 1
ATOM 1353 C CA . GLY A 1 199 ? 8.91433 67.07721 34.01587 1.000 28.24844 177 GLY A CA 1
ATOM 1354 C C . GLY A 1 199 ? 9.67605 65.78269 33.84578 1.000 25.13873 177 GLY A C 1
ATOM 1355 O O . GLY A 1 199 ? 10.42249 65.40208 34.76339 1.000 23.64047 177 GLY A O 1
ATOM 1356 N N . ILE A 1 200 ? 9.52814 65.09844 32.71237 1.000 20.76718 178 ILE A N 1
ATOM 1357 C CA . ILE A 1 200 ? 10.29988 63.87934 32.44758 1.000 25.50497 178 ILE A CA 1
ATOM 1358 C C . ILE A 1 200 ? 11.03618 64.02146 31.11710 1.000 25.22946 178 ILE A C 1
ATOM 1359 O O . ILE A 1 200 ? 10.54482 63.54865 30.07764 1.000 28.90303 178 ILE A O 1
ATOM 1364 N N . PRO A 1 201 ? 12.18196 64.70006 31.08078 1.000 19.24937 179 PRO A N 1
ATOM 1365 C CA . PRO A 1 201 ? 12.83430 64.99669 29.80692 1.000 17.50042 179 PRO A CA 1
ATOM 1366 C C . PRO A 1 201 ? 13.80620 63.93369 29.30714 1.000 25.42170 179 PRO A C 1
ATOM 1367 O O . PRO A 1 201 ? 14.30663 64.08365 28.18801 1.000 19.81021 179 PRO A O 1
ATOM 1371 N N . HIS A 1 202 ? 14.03423 62.88318 30.10595 1.000 25.25448 180 HIS A N 1
ATOM 1372 C CA . HIS A 1 202 ? 15.03527 61.84540 29.83921 1.000 25.72445 180 HIS A CA 1
ATOM 1373 C C . HIS A 1 202 ? 14.91218 61.23680 28.44415 1.000 27.18810 180 HIS A C 1
ATOM 1374 O O . HIS A 1 202 ? 15.90930 61.06920 27.73006 1.000 22.50855 180 HIS A O 1
ATOM 1381 N N . PHE A 1 203 ? 13.69283 60.86353 28.05789 1.000 23.28216 181 PHE A N 1
ATOM 1382 C CA . PHE A 1 203 ? 13.48411 60.21830 26.76740 1.000 30.12259 181 PHE A CA 1
ATOM 1383 C C . PHE A 1 203 ? 13.72335 61.17339 25.60620 1.000 27.08655 181 PHE A C 1
ATOM 1384 O O . PHE A 1 203 ? 14.29572 60.77879 24.58131 1.000 30.96715 181 PHE A O 1
ATOM 1392 N N . ALA A 1 204 ? 13.24193 62.41188 25.71927 1.000 18.16146 182 ALA A N 1
ATOM 1393 C CA . ALA A 1 204 ? 13.52440 63.38489 24.67200 1.000 17.74964 182 ALA A CA 1
ATOM 1394 C C . ALA A 1 204 ? 15.01773 63.64910 24.56526 1.000 17.66320 182 ALA A C 1
ATOM 1395 O O . ALA A 1 204 ? 15.55385 63.70974 23.45194 1.000 18.41112 182 ALA A O 1
ATOM 1397 N N . LEU A 1 205 ? 15.69918 63.82659 25.70754 1.000 17.64105 183 LEU A N 1
ATOM 1398 C CA . LEU A 1 205 ? 17.13280 64.09658 25.68040 1.000 17.61565 183 LEU A CA 1
ATOM 1399 C C . LEU A 1 205 ? 17.90265 62.91988 25.09027 1.000 26.05295 183 LEU A C 1
ATOM 1400 O O . LEU A 1 205 ? 18.83135 63.11024 24.29780 1.000 22.30873 183 LEU A O 1
ATOM 1413 N N . LEU A 1 207 ? 16.75955 60.58617 22.91926 1.000 26.07647 185 LEU A N 1
ATOM 1414 C CA . LEU A 1 207 ? 16.53180 60.57436 21.47757 1.000 21.34508 185 LEU A CA 1
ATOM 1415 C C . LEU A 1 207 ? 17.33812 61.65626 20.77935 1.000 21.12731 185 LEU A C 1
ATOM 1416 O O . LEU A 1 207 ? 17.85911 61.43686 19.68099 1.000 24.89614 185 LEU A O 1
ATOM 1421 N N . CYS A 1 208 ? 17.42143 62.84386 21.38833 1.000 18.19163 186 CYS A N 1
ATOM 1422 C CA . CYS A 1 208 ? 18.13039 63.95351 20.76327 1.000 17.86702 186 CYS A CA 1
ATOM 1423 C C . CYS A 1 208 ? 19.64447 63.72320 20.74426 1.000 25.88298 186 CYS A C 1
ATOM 1424 O O . CYS A 1 208 ? 20.32479 64.11645 19.79297 1.000 18.14175 186 CYS A O 1
ATOM 1427 N N . LEU A 1 209 ? 20.18047 63.09591 21.78951 1.000 20.64710 187 LEU A N 1
ATOM 1428 C CA . LEU A 1 209 ? 21.59739 62.73379 21.81374 1.000 18.69684 187 LEU A CA 1
ATOM 1429 C C . LEU A 1 209 ? 21.94480 61.72533 20.73388 1.000 25.28022 187 LEU A C 1
ATOM 1430 O O . LEU A 1 209 ? 23.03155 61.78586 20.13806 1.000 24.30271 187 LEU A O 1
ATOM 1435 N N . ILE A 1 210 ? 21.07751 60.73195 20.53712 1.000 21.40378 188 ILE A N 1
ATOM 1436 C CA . ILE A 1 210 ? 21.32726 59.72138 19.51885 1.000 21.51901 188 ILE A CA 1
ATOM 1437 C C . ILE A 1 210 ? 21.37934 60.36576 18.14497 1.000 25.04019 188 ILE A C 1
ATOM 1438 O O . ILE A 1 210 ? 22.25425 60.06067 17.32360 1.000 26.82079 188 ILE A O 1
ATOM 1443 N N . TYR A 1 211 ? 20.45626 61.28500 17.88947 1.000 22.85607 189 TYR A N 1
ATOM 1444 C CA . TYR A 1 211 ? 20.47312 62.08339 16.67129 1.000 19.38452 189 TYR A CA 1
ATOM 1445 C C . TYR A 1 211 ? 21.78507 62.85363 16.52808 1.000 19.30201 189 TYR A C 1
ATOM 1446 O O . TYR A 1 211 ? 22.47500 62.74785 15.51004 1.000 20.00478 189 TYR A O 1
ATOM 1455 N N . ALA A 1 212 ? 22.15463 63.63345 17.54587 1.000 21.27934 190 ALA A N 1
ATOM 1456 C CA . ALA A 1 212 ? 23.38353 64.42201 17.46342 1.000 21.30590 190 ALA A CA 1
ATOM 1457 C C . ALA A 1 212 ? 24.62544 63.52993 17.32974 1.000 26.51044 190 ALA A C 1
ATOM 1458 O O . ALA A 1 212 ? 25.48523 63.77096 16.47688 1.000 19.70635 190 ALA A O 1
ATOM 1460 N N . ILE A 1 213 ? 24.74958 62.50209 18.17333 1.000 23.61944 191 ILE A N 1
ATOM 1461 C CA . ILE A 1 213 ? 25.97233 61.68838 18.14601 1.000 23.72725 191 ILE A CA 1
ATOM 1462 C C . ILE A 1 213 ? 26.10784 60.92444 16.82888 1.000 28.60836 191 ILE A C 1
ATOM 1463 O O . ILE A 1 213 ? 27.21650 60.76575 16.30143 1.000 27.29092 191 ILE A O 1
ATOM 1468 N N . TYR A 1 214 ? 24.99847 60.41549 16.28842 1.000 28.09815 192 TYR A N 1
ATOM 1469 C CA . TYR A 1 214 ? 25.06016 59.72471 15.00470 1.000 24.75052 192 TYR A CA 1
ATOM 1470 C C . TYR A 1 214 ? 25.55802 60.65278 13.90283 1.000 23.94914 192 TYR A C 1
ATOM 1471 O O . TYR A 1 214 ? 26.34135 60.23459 13.03817 1.000 26.29589 192 TYR A O 1
ATOM 1480 N N . GLY A 1 215 ? 25.11309 61.91830 13.91553 1.000 20.87406 193 GLY A N 1
ATOM 1481 C CA . GLY A 1 215 ? 25.62557 62.88242 12.95278 1.000 20.85591 193 GLY A CA 1
ATOM 1482 C C . GLY A 1 215 ? 27.13108 63.02283 13.02926 1.000 24.69177 193 GLY A C 1
ATOM 1483 O O . GLY A 1 215 ? 27.82697 62.99723 12.01174 1.000 24.00057 193 GLY A O 1
ATOM 1484 N N . ILE A 1 216 ? 27.65953 63.15614 14.24321 1.000 29.77249 194 ILE A N 1
ATOM 1485 C CA . ILE A 1 216 ? 29.10274 63.30480 14.39915 1.000 28.45696 194 ILE A CA 1
ATOM 1486 C C . ILE A 1 216 ? 29.84525 62.06119 13.90588 1.000 26.42206 194 ILE A C 1
ATOM 1487 O O . ILE A 1 216 ? 30.87915 62.16615 13.22921 1.000 22.61268 194 ILE A O 1
ATOM 1492 N N . ILE A 1 217 ? 29.36087 60.86661 14.25691 1.000 22.38166 195 ILE A N 1
ATOM 1493 C CA . ILE A 1 217 ? 30.08566 59.65170 13.86631 1.000 23.21792 195 ILE A CA 1
ATOM 1494 C C . ILE A 1 217 ? 30.16729 59.54309 12.34985 1.000 23.68354 195 ILE A C 1
ATOM 1495 O O . ILE A 1 217 ? 31.22131 59.20834 11.79315 1.000 24.69657 195 ILE A O 1
ATOM 1500 N N . LYS A 1 218 ? 29.05804 59.81372 11.65633 1.000 29.76361 196 LYS A N 1
ATOM 1501 C CA . LYS A 1 218 ? 29.08010 59.81867 10.19459 1.000 33.31006 196 LYS A CA 1
ATOM 1502 C C . LYS A 1 218 ? 30.11214 60.80020 9.66777 1.000 35.41424 196 LYS A C 1
ATOM 1503 O O . LYS A 1 218 ? 30.82983 60.50451 8.70380 1.000 37.16750 196 LYS A O 1
ATOM 1509 N N . TYR A 1 219 ? 30.20181 61.97390 10.29355 1.000 32.13605 197 TYR A N 1
ATOM 1510 C CA . TYR A 1 219 ? 31.14937 62.99181 9.84686 1.000 33.98710 197 TYR A CA 1
ATOM 1511 C C . TYR A 1 219 ? 32.59200 62.50449 9.97926 1.000 31.59074 197 TYR A C 1
ATOM 1512 O O . TYR A 1 219 ? 33.41362 62.65763 9.06061 1.000 25.34518 197 TYR A O 1
ATOM 1521 N N . ILE A 1 220 ? 32.92589 61.95065 11.14242 1.000 25.77266 198 ILE A N 1
ATOM 1522 C CA . ILE A 1 220 ? 34.27841 61.45865 11.38260 1.000 31.43504 198 ILE A CA 1
ATOM 1523 C C . ILE A 1 220 ? 34.58280 60.26255 10.49488 1.000 36.59226 198 ILE A C 1
ATOM 1524 O O . ILE A 1 220 ? 35.69030 60.13865 9.96364 1.000 39.07008 198 ILE A O 1
ATOM 1529 N N . ARG A 1 221 ? 33.60361 59.37985 10.29664 1.000 37.99388 199 ARG A N 1
ATOM 1530 C CA . ARG A 1 221 ? 33.82339 58.19857 9.47034 1.000 39.48681 199 ARG A CA 1
ATOM 1531 C C . ARG A 1 221 ? 33.94504 58.53854 7.99483 1.000 41.82131 199 ARG A C 1
ATOM 1532 O O . ARG A 1 221 ? 34.42277 57.70647 7.22169 1.000 50.84363 199 ARG A O 1
ATOM 1540 N N . GLY A 1 222 ? 33.51340 59.72185 7.58360 1.000 44.73350 200 GLY A N 1
ATOM 1541 C CA . GLY A 1 222 ? 33.58921 60.10692 6.18611 1.000 53.96563 200 GLY A CA 1
ATOM 1542 C C . GLY A 1 222 ? 32.29719 59.89352 5.41555 1.000 62.46926 200 GLY A C 1
ATOM 1543 O O . GLY A 1 222 ? 31.46657 59.05502 5.77911 1.000 68.78752 200 GLY A O 1
ATOM 1552 N N . PHE B 1 24 ? 34.39104 73.88071 10.10030 1.000 29.14184 2 PHE B N 1
ATOM 1553 C CA . PHE B 1 24 ? 33.86189 75.22675 10.34769 1.000 30.15643 2 PHE B CA 1
ATOM 1554 C C . PHE B 1 24 ? 34.01892 76.12275 9.11754 1.000 31.19142 2 PHE B C 1
ATOM 1555 O O . PHE B 1 24 ? 34.55400 77.22698 9.19997 1.000 30.71774 2 PHE B O 1
ATOM 1563 N N . SER B 1 25 ? 33.48475 75.66995 7.97593 1.000 28.75899 3 SER B N 1
ATOM 1564 C CA . SER B 1 25 ? 33.51814 76.48850 6.76625 1.000 29.21577 3 SER B CA 1
ATOM 1565 C C . SER B 1 25 ? 32.81001 77.82455 6.94784 1.000 34.33298 3 SER B C 1
ATOM 1566 O O . SER B 1 25 ? 33.10470 78.76576 6.20545 1.000 34.71476 3 SER B O 1
ATOM 1569 N N . ILE B 1 26 ? 31.89112 77.93278 7.91641 1.000 31.34658 4 ILE B N 1
ATOM 1570 C CA . ILE B 1 26 ? 31.16656 79.17460 8.16911 1.000 31.44281 4 ILE B CA 1
ATOM 1571 C C . ILE B 1 26 ? 32.12084 80.34468 8.38384 1.000 31.95690 4 ILE B C 1
ATOM 1572 O O . ILE B 1 26 ? 31.74596 81.50377 8.17630 1.000 28.67761 4 ILE B O 1
ATOM 1577 N N . ARG B 1 27 ? 33.35517 80.07292 8.81420 1.000 29.31173 5 ARG B N 1
ATOM 1578 C CA . ARG B 1 27 ? 34.26285 81.19157 9.06891 1.000 36.72760 5 ARG B CA 1
ATOM 1579 C C . ARG B 1 27 ? 34.57530 81.95660 7.78811 1.000 36.53928 5 ARG B C 1
ATOM 1580 O O . ARG B 1 27 ? 34.93408 83.13367 7.85779 1.000 37.40580 5 ARG B O 1
ATOM 1588 N N . LYS B 1 28 ? 34.43110 81.31986 6.62116 1.000 32.45416 6 LYS B N 1
ATOM 1589 C CA . LYS B 1 28 ? 34.78213 81.95774 5.35893 1.000 39.21482 6 LYS B CA 1
ATOM 1590 C C . LYS B 1 28 ? 33.73913 82.95986 4.88970 1.000 40.15750 6 LYS B C 1
ATOM 1591 O O . LYS B 1 28 ? 33.99301 83.70453 3.94008 1.000 48.52591 6 LYS B O 1
ATOM 1597 N N . ILE B 1 29 ? 32.58028 83.00201 5.52833 1.000 35.80034 7 ILE B N 1
ATOM 1598 C CA . ILE B 1 29 ? 31.53350 83.93888 5.16561 1.000 43.22383 7 ILE B CA 1
ATOM 1599 C C . ILE B 1 29 ? 31.33059 85.02866 6.20493 1.000 38.94503 7 ILE B C 1
ATOM 1600 O O . ILE B 1 29 ? 30.48158 85.90772 6.00311 1.000 39.19807 7 ILE B O 1
ATOM 1605 N N . ILE B 1 30 ? 32.09203 85.01785 7.29346 1.000 35.16819 8 ILE B N 1
ATOM 1606 C CA . ILE B 1 30 ? 31.97846 86.03515 8.32891 1.000 39.81965 8 ILE B CA 1
ATOM 1607 C C . ILE B 1 30 ? 32.83207 87.23333 7.94171 1.000 36.75834 8 ILE B C 1
ATOM 1608 O O . ILE B 1 30 ? 34.00564 87.08578 7.57226 1.000 36.24582 8 ILE B O 1
ATOM 1613 N N . THR B 1 31 ? 32.23624 88.41910 8.01149 1.000 32.70202 9 THR B N 1
ATOM 1614 C CA . THR B 1 31 ? 32.90209 89.67392 7.69772 1.000 29.78549 9 THR B CA 1
ATOM 1615 C C . THR B 1 31 ? 33.25382 90.41290 8.98692 1.000 31.57736 9 THR B C 1
ATOM 1616 O O . THR B 1 31 ? 32.79622 90.06498 10.08039 1.000 30.28266 9 THR B O 1
ATOM 1620 N N . ILE B 1 32 ? 34.05140 91.47737 8.84590 1.000 25.16977 10 ILE B N 1
ATOM 1621 C CA . ILE B 1 32 ? 34.32867 92.32624 10.00467 1.000 28.02527 10 ILE B CA 1
ATOM 1622 C C . ILE B 1 32 ? 33.05909 92.98013 10.54451 1.000 26.72138 10 ILE B C 1
ATOM 1623 O O . ILE B 1 32 ? 32.92538 93.18218 11.75841 1.000 27.73228 10 ILE B O 1
ATOM 1628 N N . SER B 1 33 ? 32.10567 93.32297 9.67305 1.000 25.24851 11 SER B N 1
ATOM 1629 C CA . SER B 1 33 ? 30.87513 93.94785 10.16180 1.000 29.62630 11 SER B CA 1
ATOM 1630 C C . SER B 1 33 ? 30.00970 92.97332 10.95713 1.000 27.56507 11 SER B C 1
ATOM 1631 O O . SER B 1 33 ? 29.23451 93.40375 11.81610 1.000 26.42882 11 SER B O 1
ATOM 1634 N N . ASP B 1 34 ? 30.09809 91.67195 10.65487 1.000 27.32989 12 ASP B N 1
ATOM 1635 C CA . ASP B 1 34 ? 29.43482 90.65410 11.46669 1.000 25.88117 12 ASP B CA 1
ATOM 1636 C C . ASP B 1 34 ? 29.93099 90.66396 12.91332 1.000 23.97959 12 ASP B C 1
ATOM 1637 O O . ASP B 1 34 ? 29.15907 90.38765 13.83568 1.000 21.94393 12 ASP B O 1
ATOM 1642 N N . TYR B 1 35 ? 31.22505 90.93321 13.13534 1.000 27.60245 13 TYR B N 1
ATOM 1643 C CA . TYR B 1 35 ? 31.71897 91.01409 14.51334 1.000 24.12795 13 TYR B CA 1
ATOM 1644 C C . TYR B 1 35 ? 31.07509 92.15987 15.27384 1.000 23.72429 13 TYR B C 1
ATOM 1645 O O . TYR B 1 35 ? 30.88396 92.06683 16.48805 1.000 21.39825 13 TYR B O 1
ATOM 1654 N N . VAL B 1 36 ? 30.77158 93.26167 14.59473 1.000 16.94132 14 VAL B N 1
ATOM 1655 C CA . VAL B 1 36 ? 30.01463 94.32044 15.24871 1.000 16.33542 14 VAL B CA 1
ATOM 1656 C C . VAL B 1 36 ? 28.60406 93.83538 15.56340 1.000 15.76691 14 VAL B C 1
ATOM 1657 O O . VAL B 1 36 ? 28.07615 94.04373 16.66571 1.000 19.25779 14 VAL B O 1
ATOM 1661 N N . THR B 1 37 ? 27.96291 93.19706 14.59118 1.000 17.29408 15 THR B N 1
ATOM 1662 C CA . THR B 1 37 ? 26.65403 92.60219 14.86434 1.000 20.88237 15 THR B CA 1
ATOM 1663 C C . THR B 1 37 ? 26.71583 91.63669 16.04761 1.000 18.92943 15 THR B C 1
ATOM 1664 O O . THR B 1 37 ? 25.80490 91.59896 16.88046 1.000 18.13257 15 THR B O 1
ATOM 1676 N N . LEU B 1 39 ? 28.76934 91.72250 18.62727 1.000 20.94144 17 LEU B N 1
ATOM 1677 C CA . LEU B 1 39 ? 28.78148 92.57009 19.82705 1.000 20.50717 17 LEU B CA 1
ATOM 1678 C C . LEU B 1 39 ? 27.37614 93.01318 20.20589 1.000 18.56947 17 LEU B C 1
ATOM 1679 O O . LEU B 1 39 ? 27.03057 93.09317 21.39076 1.000 20.66134 17 LEU B O 1
ATOM 1684 N N . ASN B 1 40 ? 26.56298 93.34045 19.20626 1.000 17.60958 18 ASN B N 1
ATOM 1685 C CA . ASN B 1 40 ? 25.17181 93.72748 19.43885 1.000 18.11990 18 ASN B CA 1
ATOM 1686 C C . ASN B 1 40 ? 24.36387 92.58879 20.06359 1.000 17.67828 18 ASN B C 1
ATOM 1687 O O . ASN B 1 40 ? 23.57277 92.80926 20.98912 1.000 20.95210 18 ASN B O 1
ATOM 1692 N N . ILE B 1 41 ? 24.50385 91.37215 19.53053 1.000 18.29731 19 ILE B N 1
ATOM 1693 C CA . ILE B 1 41 ? 23.82165 90.22210 20.13812 1.000 20.17184 19 ILE B CA 1
ATOM 1694 C C . ILE B 1 41 ? 24.27864 90.03310 21.57477 1.000 17.55803 19 ILE B C 1
ATOM 1695 O O . ILE B 1 41 ? 23.46698 89.80377 22.47264 1.000 20.88335 19 ILE B O 1
ATOM 1700 N N . ILE B 1 42 ? 25.57660 90.18263 21.82829 1.000 16.83853 20 ILE B N 1
ATOM 1701 C CA . ILE B 1 42 ? 26.07323 90.03979 23.19140 1.000 16.03105 20 ILE B CA 1
ATOM 1702 C C . ILE B 1 42 ? 25.42124 91.06178 24.11821 1.000 21.56037 20 ILE B C 1
ATOM 1703 O O . ILE B 1 42 ? 24.96435 90.71605 25.21264 1.000 21.62801 20 ILE B O 1
ATOM 1708 N N . THR B 1 43 ? 25.38430 92.34616 23.71093 1.000 18.94102 21 THR B N 1
ATOM 1709 C CA . THR B 1 43 ? 24.81080 93.35274 24.60479 1.000 17.03544 21 THR B CA 1
ATOM 1710 C C . THR B 1 43 ? 23.31877 93.11082 24.80915 1.000 15.72184 21 THR B C 1
ATOM 1711 O O . THR B 1 43 ? 22.80881 93.24762 25.92372 1.000 16.66122 21 THR B O 1
ATOM 1715 N N . GLY B 1 44 ? 22.60775 92.74244 23.75118 1.000 16.63647 22 GLY B N 1
ATOM 1716 C CA . GLY B 1 44 ? 21.18541 92.44842 23.89721 1.000 19.76808 22 GLY B CA 1
ATOM 1717 C C . GLY B 1 44 ? 20.92093 91.26064 24.80757 1.000 21.20504 22 GLY B C 1
ATOM 1718 O O . GLY B 1 44 ? 20.03291 91.30488 25.66136 1.000 21.48045 22 GLY B O 1
ATOM 1719 N N . LEU B 1 45 ? 21.69795 90.18443 24.64874 1.000 17.52032 23 LEU B N 1
ATOM 1720 C CA . LEU B 1 45 ? 21.56384 89.04623 25.55640 1.000 15.66029 23 LEU B CA 1
ATOM 1721 C C . LEU B 1 45 ? 21.89485 89.43574 26.99283 1.000 18.20121 23 LEU B C 1
ATOM 1722 O O . LEU B 1 45 ? 21.17844 89.06510 27.92546 1.000 19.67102 23 LEU B O 1
ATOM 1727 N N . LEU B 1 46 ? 22.98484 90.17959 27.19588 1.000 19.06176 24 LEU B N 1
ATOM 1728 C CA . LEU B 1 46 ? 23.36606 90.54478 28.55682 1.000 17.10982 24 LEU B CA 1
ATOM 1729 C C . LEU B 1 46 ? 22.37442 91.51970 29.18864 1.000 18.08375 24 LEU B C 1
ATOM 1730 O O . LEU B 1 46 ? 22.26722 91.57894 30.41834 1.000 18.98823 24 LEU B O 1
ATOM 1735 N N . ALA B 1 47 ? 21.66800 92.31375 28.38160 1.000 21.05986 25 ALA B N 1
ATOM 1736 C CA . ALA B 1 47 ? 20.58785 93.13148 28.93435 1.000 19.46915 25 ALA B CA 1
ATOM 1737 C C . ALA B 1 47 ? 19.59652 92.26437 29.69842 1.000 22.84917 25 ALA B C 1
ATOM 1738 O O . ALA B 1 47 ? 19.14957 92.62820 30.79333 1.000 19.55208 25 ALA B O 1
ATOM 1740 N N . ILE B 1 48 ? 19.27614 91.09500 29.13835 1.000 19.08044 26 ILE B N 1
ATOM 1741 C CA . ILE B 1 48 ? 18.41159 90.11610 29.79893 1.000 20.48454 26 ILE B CA 1
ATOM 1742 C C . ILE B 1 48 ? 19.14089 89.45347 30.96427 1.000 23.73983 26 ILE B C 1
ATOM 1743 O O . ILE B 1 48 ? 18.67175 89.48196 32.10788 1.000 22.57518 26 ILE B O 1
ATOM 1748 N N . LEU B 1 49 ? 20.30073 88.83943 30.68944 1.000 26.17894 27 LEU B N 1
ATOM 1749 C CA . LEU B 1 49 ? 20.96823 88.02679 31.70794 1.000 20.32713 27 LEU B CA 1
ATOM 1750 C C . LEU B 1 49 ? 21.30723 88.84143 32.94563 1.000 20.46519 27 LEU B C 1
ATOM 1751 O O . LEU B 1 49 ? 21.22202 88.33291 34.06997 1.000 21.57172 27 LEU B O 1
ATOM 1756 N N . LEU B 1 50 ? 21.70376 90.10332 32.76466 1.000 19.61349 28 LEU B N 1
ATOM 1757 C CA . LEU B 1 50 ? 22.13674 90.94999 33.87014 1.000 20.23683 28 LEU B CA 1
ATOM 1758 C C . LEU B 1 50 ? 21.07835 91.96623 34.27749 1.000 22.24276 28 LEU B C 1
ATOM 1759 O O . LEU B 1 50 ? 21.37189 92.84652 35.09499 1.000 22.17131 28 LEU B O 1
ATOM 1764 N N . ASN B 1 51 ? 19.87988 91.89459 33.69717 1.000 18.73098 29 ASN B N 1
ATOM 1765 C CA . ASN B 1 51 ? 18.80469 92.82640 34.02213 1.000 17.00489 29 ASN B CA 1
ATOM 1766 C C . ASN B 1 51 ? 19.28171 94.27981 33.90531 1.000 22.36374 29 ASN B C 1
ATOM 1767 O O . ASN B 1 51 ? 19.21107 95.06527 34.85031 1.000 21.64419 29 ASN B O 1
ATOM 1772 N N . SER B 1 52 ? 19.77856 94.63257 32.72027 1.000 22.06317 30 SER B N 1
ATOM 1773 C CA . SER B 1 52 ? 20.50962 95.88563 32.51650 1.000 21.55254 30 SER B CA 1
ATOM 1774 C C . SER B 1 52 ? 19.80743 96.76895 31.49332 1.000 19.89560 30 SER B C 1
ATOM 1775 O O . SER B 1 52 ? 19.83979 96.47394 30.29489 1.000 19.75621 30 SER B O 1
ATOM 1778 N N . PHE B 1 53 ? 19.20811 97.87792 31.94731 1.000 19.56269 31 PHE B N 1
ATOM 1779 C CA . PHE B 1 53 ? 18.68222 98.83821 30.97329 1.000 21.66919 31 PHE B CA 1
ATOM 1780 C C . PHE B 1 53 ? 19.80414 99.48324 30.17520 1.000 19.91035 31 PHE B C 1
ATOM 1781 O O . PHE B 1 53 ? 19.61685 99.78870 28.98715 1.000 19.14355 31 PHE B O 1
ATOM 1789 N N . SER B 1 54 ? 20.97294 99.69031 30.80675 1.000 19.58878 32 SER B N 1
ATOM 1790 C CA . SER B 1 54 ? 22.10151 100.32497 30.13161 1.000 19.33256 32 SER B CA 1
ATOM 1791 C C . SER B 1 54 ? 22.43159 99.63573 28.82359 1.000 24.49435 32 SER B C 1
ATOM 1792 O O . SER B 1 54 ? 22.68883 100.29623 27.80944 1.000 22.82573 32 SER B O 1
ATOM 1795 N N . LEU B 1 55 ? 22.44207 98.29846 28.82952 1.000 22.11489 33 LEU B N 1
ATOM 1796 C CA . LEU B 1 55 ? 22.87365 97.55231 27.65718 1.000 17.98157 33 LEU B CA 1
ATOM 1797 C C . LEU B 1 55 ? 21.91118 97.68915 26.48989 1.000 17.50718 33 LEU B C 1
ATOM 1798 O O . LEU B 1 55 ? 22.32379 97.47225 25.34457 1.000 21.08437 33 LEU B O 1
ATOM 1803 N N . ILE B 1 56 ? 20.64779 98.06330 26.73693 1.000 14.07802 34 ILE B N 1
ATOM 1804 C CA . ILE B 1 56 ? 19.73579 98.33902 25.62367 1.000 16.15088 34 ILE B CA 1
ATOM 1805 C C . ILE B 1 56 ? 20.20930 99.55839 24.84065 1.000 16.32788 34 ILE B C 1
ATOM 1806 O O . ILE B 1 56 ? 20.20460 99.58186 23.60175 1.000 17.45561 34 ILE B O 1
ATOM 1811 N N . TYR B 1 57 ? 20.57695 100.61195 25.54707 1.000 18.50964 35 TYR B N 1
ATOM 1812 C CA . TYR B 1 57 ? 21.01810 101.80193 24.84002 1.000 19.86170 35 TYR B CA 1
ATOM 1813 C C . TYR B 1 57 ? 22.30426 101.52232 24.07185 1.000 15.80395 35 TYR B C 1
ATOM 1814 O O . TYR B 1 57 ? 22.46345 101.98135 22.93811 1.000 22.09660 35 TYR B O 1
ATOM 1823 N N . LEU B 1 58 ? 23.19295 100.69643 24.63806 1.000 15.05439 36 LEU B N 1
ATOM 1824 C CA . LEU B 1 58 ? 24.41261 100.31127 23.92322 1.000 17.36441 36 LEU B CA 1
ATOM 1825 C C . LEU B 1 58 ? 24.09326 99.47386 22.68662 1.000 22.90272 36 LEU B C 1
ATOM 1826 O O . LEU B 1 58 ? 24.74165 99.62286 21.64483 1.000 21.50027 36 LEU B O 1
ATOM 1831 N N . SER B 1 59 ? 23.08551 98.59413 22.77242 1.000 17.24751 37 SER B N 1
ATOM 1832 C CA . SER B 1 59 ? 22.68413 97.83032 21.59425 1.000 14.96497 37 SER B CA 1
ATOM 1833 C C . SER B 1 59 ? 22.22652 98.75426 20.46665 1.000 13.73384 37 SER B C 1
ATOM 1834 O O . SER B 1 59 ? 22.49156 98.48955 19.29164 1.000 25.54740 37 SER B O 1
ATOM 1837 N N . ILE B 1 60 ? 21.50256 99.82704 20.79619 1.000 14.80895 38 ILE B N 1
ATOM 1838 C CA . ILE B 1 60 ? 21.09102 100.76660 19.75091 1.000 13.82564 38 ILE B CA 1
ATOM 1839 C C . ILE B 1 60 ? 22.31752 101.36342 19.06455 1.000 14.22111 38 ILE B C 1
ATOM 1840 O O . ILE B 1 60 ? 22.37102 101.48072 17.83533 1.000 22.21048 38 ILE B O 1
ATOM 1845 N N . ILE B 1 61 ? 23.33659 101.70391 19.84106 1.000 19.19929 39 ILE B N 1
ATOM 1846 C CA . ILE B 1 61 ? 24.58065 102.20433 19.24937 1.000 21.54270 39 ILE B CA 1
ATOM 1847 C C . ILE B 1 61 ? 25.19106 101.15576 18.32069 1.000 22.98942 39 ILE B C 1
ATOM 1848 O O . ILE B 1 61 ? 25.49867 101.43541 17.15503 1.000 24.37537 39 ILE B O 1
ATOM 1853 N N . PHE B 1 62 ? 25.35892 99.92259 18.81370 1.000 22.77008 40 PHE B N 1
ATOM 1854 C CA . PHE B 1 62 ? 25.93573 98.87394 17.97070 1.000 17.10323 40 PHE B CA 1
ATOM 1855 C C . PHE B 1 62 ? 25.06236 98.59456 16.75740 1.000 20.48508 40 PHE B C 1
ATOM 1856 O O . PHE B 1 62 ? 25.57537 98.26870 15.68156 1.000 18.73498 40 PHE B O 1
ATOM 1864 N N . ASP B 1 63 ? 23.74212 98.74261 16.90083 1.000 14.52375 41 ASP B N 1
ATOM 1865 C CA . ASP B 1 63 ? 22.85529 98.44257 15.78079 1.000 18.40786 41 ASP B CA 1
ATOM 1866 C C . ASP B 1 63 ? 23.00278 99.46295 14.66910 1.000 20.33898 41 ASP B C 1
ATOM 1867 O O . ASP B 1 63 ? 22.78053 99.13643 13.50035 1.000 23.98673 41 ASP B O 1
ATOM 1872 N N . SER B 1 64 ? 23.38531 100.69398 15.00597 1.000 22.92871 42 SER B N 1
ATOM 1873 C CA . SER B 1 64 ? 23.66515 101.66968 13.96273 1.000 25.72687 42 SER B CA 1
ATOM 1874 C C . SER B 1 64 ? 25.05234 101.46841 13.38162 1.000 25.48161 42 SER B C 1
ATOM 1875 O O . SER B 1 64 ? 25.27023 101.71228 12.19070 1.000 27.52615 42 SER B O 1
ATOM 1878 N N . LEU B 1 65 ? 25.99356 100.98926 14.18801 1.000 18.47980 43 LEU B N 1
ATOM 1879 C CA . LEU B 1 65 ? 27.35920 100.87727 13.70621 1.000 23.29311 43 LEU B CA 1
ATOM 1880 C C . LEU B 1 65 ? 27.56858 99.68955 12.77995 1.000 24.66758 43 LEU B C 1
ATOM 1881 O O . LEU B 1 65 ? 28.44481 99.75374 11.92062 1.000 27.63507 43 LEU B O 1
ATOM 1886 N N . ASP B 1 66 ? 26.79628 98.59931 12.90927 1.000 23.43778 44 ASP B N 1
ATOM 1887 C CA . ASP B 1 66 ? 27.19467 97.42126 12.14449 1.000 22.73621 44 ASP B CA 1
ATOM 1888 C C . ASP B 1 66 ? 26.92156 97.60723 10.65554 1.000 21.82382 44 ASP B C 1
ATOM 1889 O O . ASP B 1 66 ? 27.77455 97.27336 9.82817 1.000 23.94524 44 ASP B O 1
ATOM 1894 N N . GLY B 1 67 ? 25.78838 98.20631 10.28848 1.000 22.37558 45 GLY B N 1
ATOM 1895 C CA . GLY B 1 67 ? 25.56308 98.50699 8.87799 1.000 24.14048 45 GLY B CA 1
ATOM 1896 C C . GLY B 1 67 ? 26.50927 99.57076 8.34528 1.000 25.90121 45 GLY B C 1
ATOM 1897 O O . GLY B 1 67 ? 26.99479 99.48142 7.21079 1.000 26.50065 45 GLY B O 1
ATOM 1898 N N . TYR B 1 68 ? 26.77309 100.59827 9.15256 1.000 27.25377 46 TYR B N 1
ATOM 1899 C CA . TYR B 1 68 ? 27.71598 101.64449 8.76496 1.000 26.56262 46 TYR B CA 1
ATOM 1900 C C . TYR B 1 68 ? 29.07854 101.04917 8.42076 1.000 26.79089 46 TYR B C 1
ATOM 1901 O O . TYR B 1 68 ? 29.67928 101.37420 7.38736 1.000 25.99066 46 TYR B O 1
ATOM 1910 N N . VAL B 1 69 ? 29.57735 100.16189 9.28391 1.000 24.26542 47 VAL B N 1
ATOM 1911 C CA . VAL B 1 69 ? 30.86961 99.52908 9.05506 1.000 27.61592 47 VAL B CA 1
ATOM 1912 C C . VAL B 1 69 ? 30.82039 98.64668 7.81463 1.000 27.55683 47 VAL B C 1
ATOM 1913 O O . VAL B 1 69 ? 31.77263 98.60757 7.02530 1.000 27.93835 47 VAL B O 1
ATOM 1917 N N . ALA B 1 70 ? 29.71111 97.92483 7.62063 1.000 22.19941 48 ALA B N 1
ATOM 1918 C CA . ALA B 1 70 ? 29.58003 97.07724 6.43817 1.000 23.05670 48 ALA B CA 1
ATOM 1919 C C . ALA B 1 70 ? 29.75583 97.88282 5.15732 1.000 29.29957 48 ALA B C 1
ATOM 1920 O O . ALA B 1 70 ? 30.47918 97.46210 4.24345 1.000 33.65252 48 ALA B O 1
ATOM 1922 N N . ARG B 1 71 ? 29.11731 99.05718 5.08412 1.000 28.77495 49 ARG B N 1
ATOM 1923 C CA . ARG B 1 71 ? 29.14964 99.87870 3.87499 1.000 32.29114 49 ARG B CA 1
ATOM 1924 C C . ARG B 1 71 ? 30.48344 100.59462 3.71303 1.000 30.53538 49 ARG B C 1
ATOM 1925 O O . ARG B 1 71 ? 30.98457 100.73859 2.59101 1.000 32.97375 49 ARG B O 1
ATOM 1933 N N . LYS B 1 72 ? 31.06515 101.06612 4.81443 1.000 32.23302 50 LYS B N 1
ATOM 1934 C CA . LYS B 1 72 ? 32.34005 101.76556 4.71968 1.000 35.69882 50 LYS B CA 1
ATOM 1935 C C . LYS B 1 72 ? 33.47311 100.81536 4.34429 1.000 39.05400 50 LYS B C 1
ATOM 1936 O O . LYS B 1 72 ? 34.42298 101.21874 3.66426 1.000 39.92851 50 LYS B O 1
ATOM 1942 N N . THR B 1 73 ? 33.38967 99.55612 4.76183 1.000 37.96066 51 THR B N 1
ATOM 1943 C CA . THR B 1 73 ? 34.42233 98.57617 4.47272 1.000 34.11199 51 THR B CA 1
ATOM 1944 C C . THR B 1 73 ? 34.11192 97.73598 3.24313 1.000 36.86321 51 THR B C 1
ATOM 1945 O O . THR B 1 73 ? 34.91307 96.86749 2.88265 1.000 36.93198 51 THR B O 1
ATOM 1949 N N . GLY B 1 74 ? 32.97604 97.97114 2.59324 1.000 36.39087 52 GLY B N 1
ATOM 1950 C CA . GLY B 1 74 ? 32.59979 97.15992 1.45284 1.000 36.31688 52 GLY B CA 1
ATOM 1951 C C . GLY B 1 74 ? 32.39068 95.70358 1.79168 1.000 38.93521 52 GLY B C 1
ATOM 1952 O O . GLY B 1 74 ? 32.69397 94.83424 0.97120 1.000 41.50848 52 GLY B O 1
ATOM 1953 N N . THR B 1 75 ? 31.88398 95.40680 2.98704 1.000 34.89805 53 THR B N 1
ATOM 1954 C CA . THR B 1 75 ? 31.62072 94.03137 3.38102 1.000 32.52670 53 THR B CA 1
ATOM 1955 C C . THR B 1 75 ? 30.13152 93.78594 3.60272 1.000 31.31179 53 THR B C 1
ATOM 1956 O O . THR B 1 75 ? 29.75820 93.00912 4.47842 1.000 31.88195 53 THR B O 1
ATOM 1960 N N . VAL B 1 76 ? 29.27272 94.45419 2.82648 1.000 25.40449 54 VAL B N 1
ATOM 1961 C CA . VAL B 1 76 ? 27.84042 94.19570 2.89927 1.000 27.84709 54 VAL B CA 1
ATOM 1962 C C . VAL B 1 76 ? 27.60011 92.76086 2.46008 1.000 30.38722 54 VAL B C 1
ATOM 1963 O O . VAL B 1 76 ? 28.18601 92.30686 1.46987 1.000 37.78990 54 VAL B O 1
ATOM 1967 N N . SER B 1 77 ? 26.75851 92.02649 3.19783 1.000 27.44221 55 SER B N 1
ATOM 1968 C CA . SER B 1 77 ? 26.48528 90.64051 2.81194 1.000 30.22464 55 SER B CA 1
ATOM 1969 C C . SER B 1 77 ? 25.07126 90.24360 3.21618 1.000 24.78289 55 SER B C 1
ATOM 1970 O O . SER B 1 77 ? 24.46276 90.83321 4.11316 1.000 28.13346 55 SER B O 1
ATOM 1973 N N . ASP B 1 78 ? 24.55439 89.21668 2.54676 1.000 28.10110 56 ASP B N 1
ATOM 1974 C CA . ASP B 1 78 ? 23.22683 88.72157 2.89575 1.000 25.76723 56 ASP B CA 1
ATOM 1975 C C . ASP B 1 78 ? 23.23583 88.04177 4.25950 1.000 23.13692 56 ASP B C 1
ATOM 1976 O O . ASP B 1 78 ? 22.27270 88.15860 5.02535 1.000 24.94645 56 ASP B O 1
ATOM 1981 N N . PHE B 1 79 ? 24.31115 87.30892 4.57167 1.000 24.40360 57 PHE B N 1
ATOM 1982 C CA . PHE B 1 79 ? 24.42839 86.69831 5.88949 1.000 18.07672 57 PHE B CA 1
ATOM 1983 C C . PHE B 1 79 ? 24.37822 87.77639 6.96057 1.000 21.82846 57 PHE B C 1
ATOM 1984 O O . PHE B 1 79 ? 23.63696 87.65967 7.94385 1.000 20.15846 57 PHE B O 1
ATOM 1992 N N . GLY B 1 80 ? 25.12250 88.86487 6.74462 1.000 23.74208 58 GLY B N 1
ATOM 1993 C CA . GLY B 1 80 ? 25.13126 89.96322 7.69876 1.000 22.35119 58 GLY B CA 1
ATOM 1994 C C . GLY B 1 80 ? 23.78480 90.64708 7.83356 1.000 21.53619 58 GLY B C 1
ATOM 1995 O O . GLY B 1 80 ? 23.37894 91.01467 8.93739 1.000 23.29231 58 GLY B O 1
ATOM 1996 N N . ALA B 1 81 ? 23.07360 90.83433 6.71679 1.000 20.10493 59 ALA B N 1
ATOM 1997 C CA . ALA B 1 81 ? 21.73223 91.41131 6.80986 1.000 24.12877 59 ALA B CA 1
ATOM 1998 C C . ALA B 1 81 ? 20.82009 90.54268 7.66715 1.000 27.69361 59 ALA B C 1
ATOM 1999 O O . ALA B 1 81 ? 19.97498 91.05808 8.40915 1.000 24.96121 59 ALA B O 1
ATOM 2001 N N . GLU B 1 82 ? 20.97403 89.21609 7.58165 1.000 24.29571 60 GLU B N 1
ATOM 2002 C CA . GLU B 1 82 ? 20.16464 88.33811 8.42000 1.000 25.14124 60 GLU B CA 1
ATOM 2003 C C . GLU B 1 82 ? 20.59674 88.40515 9.87665 1.000 21.31157 60 GLU B C 1
ATOM 2004 O O . GLU B 1 82 ? 19.75205 88.37414 10.77419 1.000 20.68179 60 GLU B O 1
ATOM 2010 N N . LEU B 1 83 ? 21.90996 88.46358 10.13699 1.000 21.01446 61 LEU B N 1
ATOM 2011 C CA . LEU B 1 83 ? 22.37013 88.54293 11.52110 1.000 22.83183 61 LEU B CA 1
ATOM 2012 C C . LEU B 1 83 ? 21.93147 89.84973 12.17201 1.000 22.18599 61 LEU B C 1
ATOM 2013 O O . LEU B 1 83 ? 21.64062 89.88891 13.37515 1.000 16.29538 61 LEU B O 1
ATOM 2018 N N . ASP B 1 84 ? 21.90235 90.92601 11.38263 1.000 22.05980 62 ASP B N 1
ATOM 2019 C CA . ASP B 1 84 ? 21.44651 92.23069 11.85322 1.000 18.68371 62 ASP B CA 1
ATOM 2020 C C . ASP B 1 84 ? 20.00913 92.15697 12.36004 1.000 19.57962 62 ASP B C 1
ATOM 2021 O O . ASP B 1 84 ? 19.70188 92.65177 13.44426 1.000 23.73735 62 ASP B O 1
ATOM 2026 N N . SER B 1 85 ? 19.11859 91.50331 11.59994 1.000 18.17129 63 SER B N 1
ATOM 2027 C CA . SER B 1 85 ? 17.73458 91.35533 12.03788 1.000 20.05894 63 SER B CA 1
ATOM 2028 C C . SER B 1 85 ? 17.62250 90.42677 13.23599 1.000 17.59990 63 SER B C 1
ATOM 2029 O O . SER B 1 85 ? 16.84702 90.69224 14.16072 1.000 17.54122 63 SER B O 1
ATOM 2032 N N . ILE B 1 86 ? 18.41391 89.34844 13.25895 1.000 17.01093 64 ILE B N 1
ATOM 2033 C CA . ILE B 1 86 ? 18.39796 88.44044 14.40372 1.000 15.05510 64 ILE B CA 1
ATOM 2034 C C . ILE B 1 86 ? 18.83169 89.16926 15.66906 1.000 15.35139 64 ILE B C 1
ATOM 2035 O O . ILE B 1 86 ? 18.23849 89.00386 16.74120 1.000 19.36846 64 ILE B O 1
ATOM 2040 N N . SER B 1 87 ? 19.89406 89.96697 15.57600 1.000 16.28464 65 SER B N 1
ATOM 2041 C CA . SER B 1 87 ? 20.28477 90.79620 16.71105 1.000 15.67184 65 SER B CA 1
ATOM 2042 C C . SER B 1 87 ? 19.12624 91.67664 17.18514 1.000 16.78600 65 SER B C 1
ATOM 2043 O O . SER B 1 87 ? 18.92814 91.86844 18.39322 1.000 18.66145 65 SER B O 1
ATOM 2046 N N . ASP B 1 88 ? 18.34592 92.21228 16.24714 1.000 16.99147 66 ASP B N 1
ATOM 2047 C CA . ASP B 1 88 ? 17.22382 93.06982 16.62990 1.000 17.72057 66 ASP B CA 1
ATOM 2048 C C . ASP B 1 88 ? 16.18471 92.29302 17.42434 1.000 19.20514 66 ASP B C 1
ATOM 2049 O O . ASP B 1 88 ? 15.56399 92.83728 18.34534 1.000 19.72435 66 ASP B O 1
ATOM 2054 N N . VAL B 1 89 ? 15.93716 91.03798 17.04245 1.000 17.02091 67 VAL B N 1
ATOM 2055 C CA . VAL B 1 89 ? 15.01252 90.20510 17.81127 1.000 15.79355 67 VAL B CA 1
ATOM 2056 C C . VAL B 1 89 ? 15.45477 90.14925 19.26125 1.000 19.08524 67 VAL B C 1
ATOM 2057 O O . VAL B 1 89 ? 14.66465 90.36483 20.18570 1.000 17.30797 67 VAL B O 1
ATOM 2061 N N . VAL B 1 90 ? 16.73550 89.83757 19.47490 1.000 16.85481 68 VAL B N 1
ATOM 2062 C CA . VAL B 1 90 ? 17.26450 89.67391 20.82213 1.000 17.21693 68 VAL B CA 1
ATOM 2063 C C . VAL B 1 90 ? 17.19264 90.98745 21.58757 1.000 17.95219 68 VAL B C 1
ATOM 2064 O O . VAL B 1 90 ? 16.61981 91.06326 22.68202 1.000 19.06722 68 VAL B O 1
ATOM 2068 N N . SER B 1 91 ? 17.82780 92.03144 21.03901 1.000 12.62595 69 SER B N 1
ATOM 2069 C CA . SER B 1 91 ? 18.04570 93.27324 21.76875 1.000 13.55008 69 SER B CA 1
ATOM 2070 C C . SER B 1 91 ? 16.78660 94.11602 21.90383 1.000 17.92002 69 SER B C 1
ATOM 2071 O O . SER B 1 91 ? 16.62391 94.83250 22.89930 1.000 20.53859 69 SER B O 1
ATOM 2074 N N . PHE B 1 92 ? 15.92280 94.09609 20.89780 1.000 19.93060 70 PHE B N 1
ATOM 2075 C CA . PHE B 1 92 ? 14.82178 95.04172 20.82952 1.000 16.63414 70 PHE B CA 1
ATOM 2076 C C . PHE B 1 92 ? 13.43891 94.40447 20.88123 1.000 19.40034 70 PHE B C 1
ATOM 2077 O O . PHE B 1 92 ? 12.45602 95.12682 21.11774 1.000 18.89960 70 PHE B O 1
ATOM 2085 N N . GLY B 1 93 ? 13.33422 93.08751 20.70337 1.000 16.20541 71 GLY B N 1
ATOM 2086 C CA . GLY B 1 93 ? 12.07054 92.38450 20.86772 1.000 19.18500 71 GLY B CA 1
ATOM 2087 C C . GLY B 1 93 ? 11.99392 91.67206 22.20810 1.000 20.75905 71 GLY B C 1
ATOM 2088 O O . GLY B 1 93 ? 11.12530 91.99894 23.02550 1.000 19.02616 71 GLY B O 1
ATOM 2089 N N . VAL B 1 94 ? 12.91485 90.72833 22.45981 1.000 17.68194 72 VAL B N 1
ATOM 2090 C CA . VAL B 1 94 ? 12.89844 89.96080 23.71078 1.000 15.12240 72 VAL B CA 1
ATOM 2091 C C . VAL B 1 94 ? 13.32040 90.82659 24.89243 1.000 21.54324 72 VAL B C 1
ATOM 2092 O O . VAL B 1 94 ? 12.67352 90.82880 25.94455 1.000 17.71943 72 VAL B O 1
ATOM 2096 N N . ALA B 1 95 ? 14.44778 91.53019 24.76863 1.000 18.23876 73 ALA B N 1
ATOM 2097 C CA . ALA B 1 95 ? 15.02114 92.15348 25.95631 1.000 17.56370 73 ALA B CA 1
ATOM 2098 C C . ALA B 1 95 ? 14.10230 93.19214 26.58431 1.000 12.32778 73 ALA B C 1
ATOM 2099 O O . ALA B 1 95 ? 13.95135 93.17917 27.81656 1.000 16.39092 73 ALA B O 1
ATOM 2101 N N . PRO B 1 96 ? 13.46064 94.09089 25.83028 1.000 15.91819 74 PRO B N 1
ATOM 2102 C CA . PRO B 1 96 ? 12.58518 95.07047 26.50587 1.000 18.41389 74 PRO B CA 1
ATOM 2103 C C . PRO B 1 96 ? 11.37136 94.40710 27.12511 1.000 17.81751 74 PRO B C 1
ATOM 2104 O O . PRO B 1 96 ? 10.89723 94.82370 28.19173 1.000 21.27666 74 PRO B O 1
ATOM 2108 N N . ALA B 1 97 ? 10.84736 93.37498 26.47254 1.000 14.23008 75 ALA B N 1
ATOM 2109 C CA . ALA B 1 97 ? 9.74571 92.63124 27.06940 1.000 15.62217 75 ALA B CA 1
ATOM 2110 C C . ALA B 1 97 ? 10.17950 92.02108 28.39729 1.000 21.04981 75 ALA B C 1
ATOM 2111 O O . ALA B 1 97 ? 9.47783 92.14982 29.40702 1.000 18.84565 75 ALA B O 1
ATOM 2113 N N . TYR B 1 98 ? 11.38312 91.42272 28.43770 1.000 18.21705 76 TYR B N 1
ATOM 2114 C CA . TYR B 1 98 ? 11.88774 90.86076 29.68901 1.000 14.42828 76 TYR B CA 1
ATOM 2115 C C . TYR B 1 98 ? 12.09876 91.93055 30.74304 1.000 18.10333 76 TYR B C 1
ATOM 2116 O O . TYR B 1 98 ? 11.74839 91.73727 31.91383 1.000 19.10289 76 TYR B O 1
ATOM 2125 N N . LEU B 1 99 ? 12.69724 93.06020 30.35718 1.000 14.85699 77 LEU B N 1
ATOM 2126 C CA . LEU B 1 99 ? 12.94258 94.11563 31.33028 1.000 20.20080 77 LEU B CA 1
ATOM 2127 C C . LEU B 1 99 ? 11.64146 94.63012 31.92376 1.000 17.32862 77 LEU B C 1
ATOM 2128 O O . LEU B 1 99 ? 11.58819 94.93961 33.11678 1.000 21.18389 77 LEU B O 1
ATOM 2133 N N . LEU B 1 100 ? 10.58057 94.70689 31.11549 1.000 15.62733 78 LEU B N 1
ATOM 2134 C CA . LEU B 1 100 ? 9.27915 95.14141 31.63045 1.000 17.45462 78 LEU B CA 1
ATOM 2135 C C . LEU B 1 100 ? 8.74886 94.15540 32.66519 1.000 17.42440 78 LEU B C 1
ATOM 2136 O O . LEU B 1 100 ? 8.45784 94.52013 33.80955 1.000 19.20310 78 LEU B O 1
ATOM 2141 N N . TYR B 1 101 ? 8.65062 92.88158 32.29043 1.000 20.64420 79 TYR B N 1
ATOM 2142 C CA . TYR B 1 101 ? 8.03565 91.91385 33.19622 1.000 16.14624 79 TYR B CA 1
ATOM 2143 C C . TYR B 1 101 ? 8.89384 91.68059 34.42625 1.000 19.04796 79 TYR B C 1
ATOM 2144 O O . TYR B 1 101 ? 8.37555 91.57466 35.54207 1.000 19.56071 79 TYR B O 1
ATOM 2153 N N . ASN B 1 102 ? 10.21367 91.60560 34.24820 1.000 17.26397 80 ASN B N 1
ATOM 2154 C CA . ASN B 1 102 ? 11.08131 91.29623 35.37246 1.000 21.80409 80 ASN B CA 1
ATOM 2155 C C . ASN B 1 102 ? 11.06359 92.39741 36.42427 1.000 23.61894 80 ASN B C 1
ATOM 2156 O O . ASN B 1 102 ? 11.22402 92.11515 37.61665 1.000 28.17183 80 ASN B O 1
ATOM 2161 N N . ASN B 1 103 ? 10.88920 93.64971 36.01808 1.000 22.67422 81 ASN B N 1
ATOM 2162 C CA . ASN B 1 103 ? 10.96997 94.75037 36.97191 1.000 25.17801 81 ASN B CA 1
ATOM 2163 C C . ASN B 1 103 ? 9.61278 95.32847 37.34945 1.000 26.88822 81 ASN B C 1
ATOM 2164 O O . ASN B 1 103 ? 9.54696 96.18365 38.23819 1.000 26.44819 81 ASN B O 1
ATOM 2169 N N . PHE B 1 104 ? 8.54083 94.87565 36.71076 1.000 25.81036 82 PHE B N 1
ATOM 2170 C CA . PHE B 1 104 ? 7.17749 95.28389 37.03490 1.000 21.54300 82 PHE B CA 1
ATOM 2171 C C . PHE B 1 104 ? 6.28458 94.04114 37.05404 1.000 22.53802 82 PHE B C 1
ATOM 2172 O O . PHE B 1 104 ? 5.22282 94.00499 36.43618 1.000 27.36664 82 PHE B O 1
ATOM 2180 N N . GLU B 1 105 ? 6.70743 93.02078 37.80140 1.000 24.15416 83 GLU B N 1
ATOM 2181 C CA . GLU B 1 105 ? 6.09665 91.69282 37.72047 1.000 22.83998 83 GLU B CA 1
ATOM 2182 C C . GLU B 1 105 ? 4.61972 91.73890 38.08367 1.000 22.86781 83 GLU B C 1
ATOM 2183 O O . GLU B 1 105 ? 4.25199 92.12165 39.19444 1.000 27.80239 83 GLU B O 1
ATOM 2189 N N . SER B 1 106 ? 3.77870 91.32793 37.14497 1.000 23.47153 84 SER B N 1
ATOM 2190 C CA . SER B 1 106 ? 2.33653 91.39068 37.27968 1.000 21.60301 84 SER B CA 1
ATOM 2191 C C . SER B 1 106 ? 1.75338 90.75551 36.03329 1.000 18.30409 84 SER B C 1
ATOM 2192 O O . SER B 1 106 ? 2.42707 90.64543 35.01256 1.000 25.31622 84 SER B O 1
ATOM 2195 N N . ASN B 1 107 ? 0.49536 90.32525 36.12737 1.000 22.75905 85 ASN B N 1
ATOM 2196 C CA . ASN B 1 107 ? -0.14709 89.70466 34.97189 1.000 22.28137 85 ASN B CA 1
ATOM 2197 C C . ASN B 1 107 ? -0.30683 90.69358 33.82893 1.000 22.37934 85 ASN B C 1
ATOM 2198 O O . ASN B 1 107 ? -0.19502 90.32432 32.65390 1.000 18.29507 85 ASN B O 1
ATOM 2200 N N . LEU B 1 108 ? -0.62737 91.94599 34.14941 1.000 24.05371 86 LEU B N 1
ATOM 2201 C CA . LEU B 1 108 ? -0.81461 92.92598 33.09327 1.000 28.19705 86 LEU B CA 1
ATOM 2202 C C . LEU B 1 108 ? 0.50013 93.15428 32.35653 1.000 22.29858 86 LEU B C 1
ATOM 2203 O O . LEU B 1 108 ? 0.53241 93.18801 31.12336 1.000 23.68094 86 LEU B O 1
ATOM 2208 N N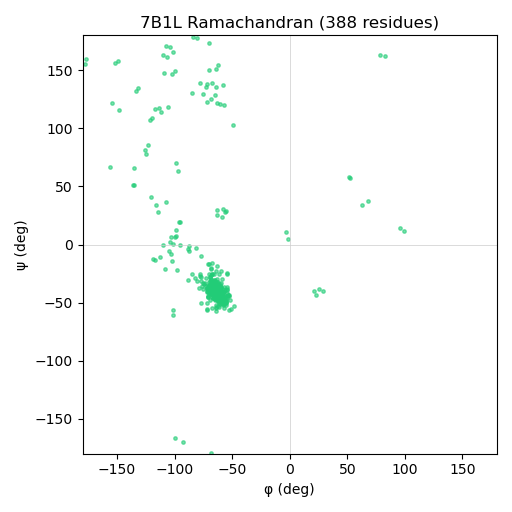 . ALA B 1 109 ? 1.60195 93.24939 33.09888 1.000 18.42591 87 ALA B N 1
ATOM 2209 C CA . ALA B 1 109 ? 2.91834 93.36381 32.47438 1.000 18.97963 87 ALA B CA 1
ATOM 2210 C C . ALA B 1 109 ? 3.29680 92.10247 31.69837 1.000 21.72435 87 ALA B C 1
ATOM 2211 O O . ALA B 1 109 ? 4.01671 92.18367 30.69501 1.000 19.62816 87 ALA B O 1
ATOM 2213 N N . LEU B 1 110 ? 2.82518 90.93098 32.13584 1.000 20.62275 88 LEU B N 1
ATOM 2214 C CA . LEU B 1 110 ? 3.13318 89.70538 31.40073 1.000 19.79778 88 LEU B CA 1
ATOM 2215 C C . LEU B 1 110 ? 2.46088 89.71389 30.03808 1.000 19.45012 88 LEU B C 1
ATOM 2216 O O . LEU B 1 110 ? 3.08562 89.39418 29.02253 1.000 18.84626 88 LEU B O 1
ATOM 2221 N N . ILE B 1 111 ? 1.17948 90.08012 29.99937 1.000 15.54446 89 ILE B N 1
ATOM 2222 C CA . ILE B 1 111 ? 0.45489 90.20116 28.73910 1.000 13.97476 89 ILE B CA 1
ATOM 2223 C C . ILE B 1 111 ? 1.06363 91.28750 27.86450 1.000 20.89675 89 ILE B C 1
ATOM 2224 O O . ILE B 1 111 ? 1.17149 91.13537 26.64480 1.000 16.69459 89 ILE B O 1
ATOM 2229 N N . SER B 1 112 ? 1.40865 92.43248 28.46111 1.000 18.01950 90 SER B N 1
ATOM 2230 C CA . SER B 1 112 ? 1.99218 93.51265 27.67043 1.000 19.16536 90 SER B CA 1
ATOM 2231 C C . SER B 1 112 ? 3.35280 93.12168 27.11292 1.000 15.09463 90 SER B C 1
ATOM 2232 O O . SER B 1 112 ? 3.68990 93.49072 25.98224 1.000 16.76216 90 SER B O 1
ATOM 2235 N N . ALA B 1 113 ? 4.14898 92.38333 27.88887 1.000 18.72947 91 ALA B N 1
ATOM 2236 C CA . ALA B 1 113 ? 5.44057 91.92691 27.37124 1.000 18.90432 91 ALA B CA 1
ATOM 2237 C C . ALA B 1 113 ? 5.25386 91.04064 26.15054 1.000 16.24148 91 ALA B C 1
ATOM 2238 O O . ALA B 1 113 ? 5.96398 91.19093 25.14519 1.000 16.73797 91 ALA B O 1
ATOM 2240 N N . ILE B 1 114 ? 4.29409 90.11788 26.22118 1.000 19.70609 92 ILE B N 1
ATOM 2241 C CA . ILE B 1 114 ? 3.97656 89.24965 25.08972 1.000 15.20770 92 ILE B CA 1
ATOM 2242 C C . ILE B 1 114 ? 3.60159 90.06970 23.86527 1.000 19.10236 92 ILE B C 1
ATOM 2243 O O . ILE B 1 114 ? 4.06757 89.80050 22.75403 1.000 18.17098 92 ILE B O 1
ATOM 2248 N N . ILE B 1 115 ? 2.69822 91.04612 24.03169 1.000 16.32327 93 ILE B N 1
ATOM 2249 C CA . ILE B 1 115 ? 2.24456 91.81589 22.87512 1.000 14.84981 93 ILE B CA 1
ATOM 2250 C C . ILE B 1 115 ? 3.41029 92.60088 22.28038 1.000 13.10044 93 ILE B C 1
ATOM 2251 O O . ILE B 1 115 ? 3.63340 92.59172 21.06657 1.000 18.54127 93 ILE B O 1
ATOM 2256 N N . PHE B 1 116 ? 4.18261 93.26823 23.13235 1.000 17.03600 94 PHE B N 1
ATOM 2257 C CA . PHE B 1 116 ? 5.34292 94.02475 22.65205 1.000 16.09260 94 PHE B CA 1
ATOM 2258 C C . PHE B 1 116 ? 6.28352 93.14516 21.84687 1.000 19.84661 94 PHE B C 1
ATOM 2259 O O . PHE B 1 116 ? 6.66504 93.48078 20.72113 1.000 23.47952 94 PHE B O 1
ATOM 2267 N N . CYS B 1 117 ? 6.68010 92.01661 22.42256 1.000 17.07757 95 CYS B N 1
ATOM 2268 C CA . CYS B 1 117 ? 7.60400 91.11824 21.73074 1.000 18.48322 95 CYS B CA 1
ATOM 2269 C C . CYS B 1 117 ? 6.98675 90.57730 20.44931 1.000 18.28743 95 CYS B C 1
ATOM 2270 O O . CYS B 1 117 ? 7.64759 90.52714 19.40579 1.000 18.69454 95 CYS B O 1
ATOM 2273 N N . LEU B 1 118 ? 5.69728 90.22308 20.48643 1.000 17.59129 96 LEU B N 1
ATOM 2274 C CA . LEU B 1 118 ? 5.04933 89.73653 19.27466 1.000 13.84540 96 LEU B CA 1
ATOM 2275 C C . LEU B 1 118 ? 5.02612 90.79961 18.19412 1.000 20.01276 96 LEU B C 1
ATOM 2276 O O . LEU B 1 118 ? 5.20607 90.49526 17.00620 1.000 15.87086 96 LEU B O 1
ATOM 2281 N N . CYS B 1 119 ? 4.72981 92.04801 18.58287 1.000 15.91667 97 CYS B N 1
ATOM 2282 C CA . CYS B 1 119 ? 4.69026 93.13460 17.61588 1.000 15.23849 97 CYS B CA 1
ATOM 2283 C C . CYS B 1 119 ? 6.06727 93.39712 17.01519 1.000 17.52325 97 CYS B C 1
ATOM 2284 O O . CYS B 1 119 ? 6.18726 93.64554 15.81151 1.000 19.15164 97 CYS B O 1
ATOM 2287 N N . GLY B 1 120 ? 7.11451 93.34564 17.83474 1.000 14.33417 98 GLY B N 1
ATOM 2288 C CA . GLY B 1 120 ? 8.46044 93.46000 17.29639 1.000 15.86470 98 GLY B CA 1
ATOM 2289 C C . GLY B 1 120 ? 8.76623 92.36437 16.29973 1.000 19.20992 98 GLY B C 1
ATOM 2290 O O . GLY B 1 120 ? 9.28959 92.62559 15.21313 1.000 18.72705 98 GLY B O 1
ATOM 2291 N N . ALA B 1 121 ? 8.38738 91.12309 16.63233 1.000 14.92761 99 ALA B N 1
ATOM 2292 C CA . ALA B 1 121 ? 8.59200 90.01681 15.70317 1.000 17.99799 99 ALA B CA 1
ATOM 2293 C C . ALA B 1 121 ? 7.85264 90.24797 14.39396 1.000 19.20675 99 ALA B C 1
ATOM 2294 O O . ALA B 1 121 ? 8.39039 89.99523 13.31001 1.000 19.11488 99 ALA B O 1
ATOM 2296 N N . LEU B 1 122 ? 6.60540 90.70955 14.47196 1.000 18.22100 100 LEU B N 1
ATOM 2297 C CA . LEU B 1 122 ? 5.81258 90.85666 13.25769 1.000 16.87571 100 LEU B CA 1
ATOM 2298 C C . LEU B 1 122 ? 6.39377 91.93454 12.35273 1.000 18.37230 100 LEU B C 1
ATOM 2299 O O . LEU B 1 122 ? 6.48147 91.74463 11.13325 1.000 19.48875 100 LEU B O 1
ATOM 2304 N N . ARG B 1 123 ? 6.80830 93.07727 12.92262 1.000 15.76722 101 ARG B N 1
ATOM 2305 C CA . ARG B 1 123 ? 7.37896 94.09548 12.04563 1.000 19.57615 101 ARG B CA 1
ATOM 2306 C C . ARG B 1 123 ? 8.72382 93.65614 11.47538 1.000 20.48367 101 ARG B C 1
ATOM 2307 O O . ARG B 1 123 ? 9.06647 94.03739 10.34958 1.000 24.07271 101 ARG B O 1
ATOM 2315 N N . LEU B 1 124 ? 9.47828 92.82306 12.20018 1.000 17.10999 102 LEU B N 1
ATOM 2316 C CA . LEU B 1 124 ? 10.74913 92.34262 11.66155 1.000 19.45795 102 LEU B CA 1
ATOM 2317 C C . LEU B 1 124 ? 10.52647 91.33690 10.53558 1.000 21.37787 102 LEU B C 1
ATOM 2318 O O . LEU B 1 124 ? 11.27565 91.32096 9.55060 1.000 20.97793 102 LEU B O 1
ATOM 2323 N N . ALA B 1 125 ? 9.50962 90.47961 10.66108 1.000 19.10344 103 ALA B N 1
ATOM 2324 C CA . ALA B 1 125 ? 9.14364 89.61578 9.54305 1.000 17.99321 103 ALA B CA 1
ATOM 2325 C C . ALA B 1 125 ? 8.66556 90.43066 8.35177 1.000 18.45655 103 ALA B C 1
ATOM 2326 O O . ALA B 1 125 ? 8.96702 90.10127 7.19922 1.000 27.00107 103 ALA B O 1
ATOM 2328 N N . ARG B 1 126 ? 7.86589 91.46697 8.60242 1.000 22.73833 104 ARG B N 1
ATOM 2329 C CA . ARG B 1 126 ? 7.38681 92.29094 7.49985 1.000 26.95432 104 ARG B CA 1
ATOM 2330 C C . ARG B 1 126 ? 8.54344 93.01462 6.82727 1.000 29.55107 104 ARG B C 1
ATOM 2331 O O . ARG B 1 126 ? 8.65594 93.02260 5.59641 1.000 32.07048 104 ARG B O 1
ATOM 2339 N N . PHE B 1 127 ? 9.42016 93.62043 7.62500 1.000 30.03308 105 PHE B N 1
ATOM 2340 C CA . PHE B 1 127 ? 10.51411 94.39388 7.05431 1.000 32.28148 105 PHE B CA 1
ATOM 2341 C C . PHE B 1 127 ? 11.54063 93.48556 6.38594 1.000 33.79327 105 PHE B C 1
ATOM 2342 O O . PHE B 1 127 ? 12.27573 93.92732 5.49543 1.000 34.00027 105 PHE B O 1
ATOM 2350 N N . GLY B 1 128 ? 11.62699 92.22792 6.82184 1.000 32.60495 106 GLY B N 1
ATOM 2351 C CA . GLY B 1 128 ? 12.46048 91.26578 6.12365 1.000 37.38195 106 GLY B CA 1
ATOM 2352 C C . GLY B 1 128 ? 11.98210 90.94184 4.72125 1.000 41.35727 106 GLY B C 1
ATOM 2353 O O . GLY B 1 128 ? 12.78116 90.54191 3.87138 1.000 50.23156 106 GLY B O 1
ATOM 2354 N N . ILE B 1 129 ? 10.68277 91.09745 4.45284 1.000 41.69447 107 ILE B N 1
ATOM 2355 C CA . ILE B 1 129 ? 10.16724 90.92101 3.09824 1.000 44.30598 107 ILE B CA 1
ATOM 2356 C C . ILE B 1 129 ? 9.92744 92.24746 2.39613 1.000 50.17493 107 ILE B C 1
ATOM 2357 O O . ILE B 1 129 ? 9.47984 92.25618 1.24267 1.000 54.11983 107 ILE B O 1
ATOM 2362 N N . LEU B 1 130 ? 10.21452 93.36557 3.05236 1.000 58.71635 108 LEU B N 1
ATOM 2363 C CA . LEU B 1 130 ? 10.04695 94.69222 2.48009 1.000 67.21365 108 LEU B CA 1
ATOM 2364 C C . LEU B 1 130 ? 11.38781 95.23725 2.01124 1.000 73.11988 108 LEU B C 1
ATOM 2365 O O . LEU B 1 130 ? 12.45326 94.72877 2.36592 1.000 73.86197 108 LEU B O 1
ATOM 2370 N N . ASN B 1 131 ? 11.31958 96.29252 1.20520 1.000 80.56005 109 ASN B N 1
ATOM 2371 C CA . ASN B 1 131 ? 12.52037 97.00260 0.78974 1.000 84.70751 109 ASN B CA 1
ATOM 2372 C C . ASN B 1 131 ? 12.15672 98.42960 0.40458 1.000 83.31882 109 ASN B C 1
ATOM 2373 O O . ASN B 1 131 ? 12.24886 98.80760 -0.76749 1.000 85.80229 109 ASN B O 1
ATOM 2378 N N . VAL B 1 132 ? 11.73062 99.22045 1.38429 1.000 77.38443 110 VAL B N 1
ATOM 2379 C CA . VAL B 1 132 ? 11.39036 100.61893 1.17323 1.000 70.30182 110 VAL B CA 1
ATOM 2380 C C . VAL B 1 132 ? 12.48188 101.48732 1.78667 1.000 69.50489 110 VAL B C 1
ATOM 2381 O O . VAL B 1 132 ? 13.27312 101.04446 2.62420 1.000 69.18442 110 VAL B O 1
ATOM 2385 N N . LYS B 1 133 ? 12.52110 102.74934 1.35436 1.000 73.27008 111 LYS B N 1
ATOM 2386 C CA . LYS B 1 133 ? 13.58120 103.65208 1.79151 1.000 75.76317 111 LYS B CA 1
ATOM 2387 C C . LYS B 1 133 ? 13.35160 104.16951 3.20678 1.000 70.91532 111 LYS B C 1
ATOM 2388 O O . LYS B 1 133 ? 14.31897 104.42824 3.93149 1.000 75.50482 111 LYS B O 1
ATOM 2394 N N . GLY B 1 134 ? 12.09420 104.33450 3.61593 1.000 58.96052 112 GLY B N 1
ATOM 2395 C CA . GLY B 1 134 ? 11.76616 104.69377 4.97558 1.000 49.65731 112 GLY B CA 1
ATOM 2396 C C . GLY B 1 134 ? 11.34545 103.48571 5.79397 1.000 40.04334 112 GLY B C 1
ATOM 2397 O O . GLY B 1 134 ? 11.52790 102.33141 5.40721 1.000 40.46955 112 GLY B O 1
ATOM 2398 N N . PHE B 1 135 ? 10.76711 103.76876 6.94995 1.000 33.31881 113 PHE B N 1
ATOM 2399 C CA . PHE B 1 135 ? 10.16434 102.73765 7.77355 1.000 31.35315 113 PHE B CA 1
ATOM 2400 C C . PHE B 1 135 ? 8.65303 102.78637 7.59912 1.000 32.24404 113 PHE B C 1
ATOM 2401 O O . PHE B 1 135 ? 8.07217 103.84929 7.36684 1.000 34.51157 113 PHE B O 1
ATOM 2409 N N . ILE B 1 136 ? 8.02560 101.62023 7.68176 1.000 32.63680 114 ILE B N 1
ATOM 2410 C CA . ILE B 1 136 ? 6.57843 101.51198 7.79687 1.000 31.24441 114 ILE B CA 1
ATOM 2411 C C . ILE B 1 136 ? 6.31455 100.93595 9.17373 1.000 29.62671 114 ILE B C 1
ATOM 2412 O O . ILE B 1 136 ? 6.77566 99.83218 9.49222 1.000 28.67784 114 ILE B O 1
ATOM 2417 N N . GLY B 1 137 ? 5.62701 101.70282 10.00414 1.000 24.70418 115 GLY B N 1
ATOM 2418 C CA . GLY B 1 137 ? 5.56012 101.41662 11.41579 1.000 20.50398 115 GLY B CA 1
ATOM 2419 C C . GLY B 1 137 ? 6.77949 101.96415 12.13238 1.000 20.79672 115 GLY B C 1
ATOM 2420 O O . GLY B 1 137 ? 7.79529 102.29195 11.52744 1.000 21.85110 115 GLY B O 1
ATOM 2421 N N . LEU B 1 138 ? 6.65866 102.08792 13.44169 1.000 21.35848 116 LEU B N 1
ATOM 2422 C CA . LEU B 1 138 ? 7.78140 102.55587 14.25150 1.000 18.66014 116 LEU B CA 1
ATOM 2423 C C . LEU B 1 138 ? 8.89192 101.50814 14.26024 1.000 20.12587 116 LEU B C 1
ATOM 2424 O O . LEU B 1 138 ? 8.63460 100.35218 14.61624 1.000 14.01655 116 LEU B O 1
ATOM 2429 N N . PRO B 1 139 ? 10.12615 101.85558 13.88279 1.000 17.99871 117 PRO B N 1
ATOM 2430 C CA . PRO B 1 139 ? 11.19527 100.83708 13.84813 1.000 17.98233 117 PRO B CA 1
ATOM 2431 C C . PRO B 1 139 ? 11.45677 100.25405 15.22530 1.000 16.42933 117 PRO B C 1
ATOM 2432 O O . PRO B 1 139 ? 11.23216 100.89748 16.25333 1.000 23.59224 117 PRO B O 1
ATOM 2436 N N . ILE B 1 140 ? 11.96453 99.02578 15.24439 1.000 18.57283 118 ILE B N 1
ATOM 2437 C CA . ILE B 1 140 ? 12.03855 98.29671 16.50882 1.000 17.96174 118 ILE B CA 1
ATOM 2438 C C . ILE B 1 140 ? 13.07703 98.85577 17.48408 1.000 16.18279 118 ILE B C 1
ATOM 2439 O O . ILE B 1 140 ? 12.84088 98.78371 18.70391 1.000 15.62559 118 ILE B O 1
ATOM 2444 N N . PRO B 1 141 ? 14.22017 99.42293 17.06465 1.000 16.49221 119 PRO B N 1
ATOM 2445 C CA . PRO B 1 141 ? 15.07947 100.04512 18.08464 1.000 16.03745 119 PRO B CA 1
ATOM 2446 C C . PRO B 1 141 ? 14.39506 101.23111 18.75862 1.000 17.27888 119 PRO B C 1
ATOM 2447 O O . PRO B 1 141 ? 14.57935 101.44834 19.96419 1.000 17.13537 119 PRO B O 1
ATOM 2451 N N . ALA B 1 142 ? 13.58245 101.98110 18.01778 1.000 21.84768 120 ALA B N 1
ATOM 2452 C CA . ALA B 1 142 ? 12.84997 103.09637 18.61730 1.000 19.91149 120 ALA B CA 1
ATOM 2453 C C . ALA B 1 142 ? 11.79147 102.58840 19.58455 1.000 19.32454 120 ALA B C 1
ATOM 2454 O O . ALA B 1 142 ? 11.60112 103.15724 20.66396 1.000 19.85925 120 ALA B O 1
ATOM 2456 N N . GLY B 1 143 ? 11.08939 101.51334 19.21551 1.000 20.98241 121 GLY B N 1
ATOM 2457 C CA . GLY B 1 143 ? 10.16040 100.89957 20.14945 1.000 16.17023 121 GLY B CA 1
ATOM 2458 C C . GLY B 1 143 ? 10.83158 100.45396 21.43315 1.000 19.88945 121 GLY B C 1
ATOM 2459 O O . GLY B 1 143 ? 10.30836 100.67214 22.53141 1.000 19.52737 121 GLY B O 1
ATOM 2460 N N . ALA B 1 144 ? 12.00191 99.82221 21.31623 1.000 16.62282 122 ALA B N 1
ATOM 2461 C CA . ALA B 1 144 ? 12.69571 99.34467 22.50199 1.000 13.46572 122 ALA B CA 1
ATOM 2462 C C . ALA B 1 144 ? 13.13157 100.50927 23.37655 1.000 15.67342 122 ALA B C 1
ATOM 2463 O O . ALA B 1 144 ? 13.05758 100.44013 24.60562 1.000 17.81308 122 ALA B O 1
ATOM 2465 N N . LEU B 1 145 ? 13.61001 101.57917 22.75045 1.000 16.05478 123 LEU B N 1
ATOM 2466 C CA . LEU B 1 145 ? 14.03501 102.75323 23.49775 1.000 15.42431 123 LEU B CA 1
ATOM 2467 C C . LEU B 1 145 ? 12.87348 103.33004 24.29625 1.000 15.58048 123 LEU B C 1
ATOM 2468 O O . LEU B 1 145 ? 13.00226 103.60821 25.49441 1.000 21.56837 123 LEU B O 1
ATOM 2473 N N . LEU B 1 146 ? 11.70658 103.45725 23.66743 1.000 15.42926 124 LEU B N 1
ATOM 2474 C CA . LEU B 1 146 ? 10.57147 104.00693 24.40102 1.000 18.37900 124 LEU B CA 1
ATOM 2475 C C . LEU B 1 146 ? 10.23794 103.13988 25.61362 1.000 21.12795 124 LEU B C 1
ATOM 2476 O O . LEU B 1 146 ? 10.11567 103.64180 26.73735 1.000 17.16781 124 LEU B O 1
ATOM 2481 N N . LEU B 1 147 ? 10.10406 101.82468 25.41596 1.000 18.94909 125 LEU B N 1
ATOM 2482 C CA . LEU B 1 147 ? 9.68716 100.97630 26.52885 1.000 18.49052 125 LEU B CA 1
ATOM 2483 C C . LEU B 1 147 ? 10.70175 101.01846 27.67330 1.000 17.63600 125 LEU B C 1
ATOM 2484 O O . LEU B 1 147 ? 10.32851 101.20727 28.83942 1.000 21.09554 125 LEU B O 1
ATOM 2489 N N . VAL B 1 148 ? 11.99710 100.85181 27.37364 1.000 18.30423 126 VAL B N 1
ATOM 2490 C CA . VAL B 1 148 ? 12.96135 100.80661 28.47629 1.000 20.09838 126 VAL B CA 1
ATOM 2491 C C . VAL B 1 148 ? 13.11041 102.18346 29.13056 1.000 18.20142 126 VAL B C 1
ATOM 2492 O O . VAL B 1 148 ? 13.23830 102.28794 30.35775 1.000 19.28046 126 VAL B O 1
ATOM 2496 N N . GLY B 1 149 ? 13.05203 103.25698 28.34562 1.000 22.13808 127 GLY B N 1
ATOM 2497 C CA . GLY B 1 149 ? 13.04371 104.59144 28.94222 1.000 22.59379 127 GLY B CA 1
ATOM 2498 C C . GLY B 1 149 ? 11.85282 104.81439 29.86064 1.000 20.28783 127 GLY B C 1
ATOM 2499 O O . GLY B 1 149 ? 11.99594 105.31822 30.97859 1.000 22.28130 127 GLY B O 1
ATOM 2500 N N . PHE B 1 150 ? 10.65725 104.43281 29.40170 1.000 19.90701 128 PHE B N 1
ATOM 2501 C CA . PHE B 1 150 ? 9.47605 104.51017 30.25781 1.000 18.49723 128 PHE B CA 1
ATOM 2502 C C . PHE B 1 150 ? 9.65698 103.68063 31.52017 1.000 21.87003 128 PHE B C 1
ATOM 2503 O O . PHE B 1 150 ? 9.29440 104.12135 32.61746 1.000 24.68717 128 PHE B O 1
ATOM 2511 N N . CYS B 1 151 ? 10.21106 102.46407 31.38026 1.000 20.33532 129 CYS B N 1
ATOM 2512 C CA . CYS B 1 151 ? 10.38829 101.57642 32.52649 1.000 19.45429 129 CYS B CA 1
ATOM 2513 C C . CYS B 1 151 ? 11.33875 102.16000 33.56039 1.000 23.34255 129 CYS B C 1
ATOM 2514 O O . CYS B 1 151 ? 11.22944 101.84836 34.75181 1.000 23.99355 129 CYS B O 1
ATOM 2517 N N . GLN B 1 152 ? 12.30302 102.96943 33.12516 1.000 21.20031 130 GLN B N 1
ATOM 2518 C CA . GLN B 1 152 ? 13.26961 103.53081 34.05980 1.000 22.74316 130 GLN B CA 1
ATOM 2519 C C . GLN B 1 152 ? 12.73636 104.76449 34.76614 1.000 26.95566 130 GLN B C 1
ATOM 2520 O O . GLN B 1 152 ? 13.16684 105.07576 35.88168 1.000 31.10299 130 GLN B O 1
ATOM 2526 N N . LEU B 1 153 ? 11.84033 105.50061 34.12152 1.000 22.74643 131 LEU B N 1
ATOM 2527 C CA . LEU B 1 153 ? 11.41464 106.78800 34.63942 1.000 20.00629 131 LEU B CA 1
ATOM 2528 C C . LEU B 1 153 ? 9.99893 106.78897 35.18432 1.000 25.91942 131 LEU B C 1
ATOM 2529 O O . LEU B 1 153 ? 9.65820 107.68947 35.95421 1.000 34.62394 131 LEU B O 1
ATOM 2534 N N . ILE B 1 154 ? 9.16200 105.83712 34.79130 1.000 27.24568 132 ILE B N 1
ATOM 2535 C CA . ILE B 1 154 ? 7.78827 105.76007 35.27221 1.000 24.50992 132 ILE B CA 1
ATOM 2536 C C . ILE B 1 154 ? 7.70916 104.60645 36.25749 1.000 28.48387 132 ILE B C 1
ATOM 2537 O O . ILE B 1 154 ? 7.95645 103.44507 35.90008 1.000 26.47349 132 ILE B O 1
ATOM 2542 N N . ASN B 1 155 ? 7.36893 104.91509 37.49915 1.000 25.95147 133 ASN B N 1
ATOM 2543 C CA . ASN B 1 155 ? 7.23754 103.87091 38.50432 1.000 31.40718 133 ASN B CA 1
ATOM 2544 C C . ASN B 1 155 ? 5.75584 103.51939 38.65371 1.000 37.15280 133 ASN B C 1
ATOM 2545 O O . ASN B 1 155 ? 5.09649 103.84863 39.63725 1.000 49.84441 133 ASN B O 1
ATOM 2550 N N . SER B 1 156 ? 5.22866 102.87555 37.61108 1.000 30.17184 134 SER B N 1
ATOM 2551 C CA . SER B 1 156 ? 3.87366 102.32006 37.64926 1.000 29.33005 134 SER B CA 1
ATOM 2552 C C . SER B 1 156 ? 3.77998 101.16566 36.66447 1.000 26.84207 134 SER B C 1
ATOM 2553 O O . SER B 1 156 ? 3.99679 101.35440 35.45892 1.000 24.11864 134 SER B O 1
ATOM 2556 N N . TYR B 1 157 ? 3.43477 99.97596 37.16457 1.000 27.19634 135 TYR B N 1
ATOM 2557 C CA . TYR B 1 157 ? 3.33363 98.82983 36.26770 1.000 28.27541 135 TYR B CA 1
ATOM 2558 C C . TYR B 1 157 ? 2.15753 98.97784 35.31224 1.000 24.30536 135 TYR B C 1
ATOM 2559 O O . TYR B 1 157 ? 2.26106 98.57572 34.14978 1.000 23.76972 135 TYR B O 1
ATOM 2568 N N . LEU B 1 158 ? 1.04828 99.58037 35.76606 1.000 21.26471 136 LEU B N 1
ATOM 2569 C CA . LEU B 1 158 ? -0.08973 99.81183 34.87542 1.000 17.71227 136 LEU B CA 1
ATOM 2570 C C . LEU B 1 158 ? 0.28253 100.71595 33.71785 1.000 19.11265 136 LEU B C 1
ATOM 2571 O O . LEU B 1 158 ? -0.01058 100.40939 32.56085 1.000 23.51036 136 LEU B O 1
ATOM 2576 N N . ILE B 1 159 ? 0.90582 101.85748 34.00729 1.000 20.12776 137 ILE B N 1
ATOM 2577 C CA . ILE B 1 159 ? 1.20556 102.79195 32.92920 1.000 16.76539 137 ILE B CA 1
ATOM 2578 C C . ILE B 1 159 ? 2.19312 102.16711 31.95613 1.000 15.66391 137 ILE B C 1
ATOM 2579 O O . ILE B 1 159 ? 2.02491 102.25434 30.73706 1.000 19.63651 137 ILE B O 1
ATOM 2584 N N . ASN B 1 160 ? 3.23450 101.51627 32.47263 1.000 17.85231 138 ASN B N 1
ATOM 2585 C CA . ASN B 1 160 ? 4.22070 100.94941 31.56478 1.000 17.71972 138 ASN B CA 1
ATOM 2586 C C . ASN B 1 160 ? 3.64349 99.78462 30.76514 1.000 18.25242 138 ASN B C 1
ATOM 2587 O O . ASN B 1 160 ? 4.01924 99.58367 29.59947 1.000 19.13299 138 ASN B O 1
ATOM 2592 N N . SER B 1 161 ? 2.71858 99.02405 31.35084 1.000 20.63096 139 SER B N 1
ATOM 2593 C CA . SER B 1 161 ? 2.10060 97.94001 30.59385 1.000 20.62873 139 SER B CA 1
ATOM 2594 C C . SER B 1 161 ? 1.22728 98.49239 29.48064 1.000 19.70871 139 SER B C 1
ATOM 2595 O O . SER B 1 161 ? 1.20871 97.95486 28.36886 1.000 20.18297 139 SER B O 1
ATOM 2598 N N . ILE B 1 162 ? 0.47223 99.55753 29.77238 1.000 16.09579 140 ILE B N 1
ATOM 2599 C CA . ILE B 1 162 ? -0.26168 100.25225 28.72646 1.000 18.33701 140 ILE B CA 1
ATOM 2600 C C . ILE B 1 162 ? 0.68629 100.71643 27.62640 1.000 15.95739 140 ILE B C 1
ATOM 2601 O O . ILE B 1 162 ? 0.45021 100.48046 26.43338 1.000 16.25811 140 ILE B O 1
ATOM 2606 N N . LEU B 1 163 ? 1.77161 101.39427 28.00749 1.000 16.56066 141 LEU B N 1
ATOM 2607 C CA . LEU B 1 163 ? 2.66937 101.96632 26.99937 1.000 17.83945 141 LEU B CA 1
ATOM 2608 C C . LEU B 1 163 ? 3.29356 100.87987 26.12225 1.000 17.81382 141 LEU B C 1
ATOM 2609 O O . LEU B 1 163 ? 3.43908 101.05836 24.90471 1.000 18.93193 141 LEU B O 1
ATOM 2614 N N . ALA B 1 164 ? 3.66554 99.74668 26.72370 1.000 19.52079 142 ALA B N 1
ATOM 2615 C CA . ALA B 1 164 ? 4.18209 98.61528 25.94164 1.000 15.78411 142 ALA B CA 1
ATOM 2616 C C . ALA B 1 164 ? 3.22770 98.21443 24.82113 1.000 19.31015 142 ALA B C 1
ATOM 2617 O O . ALA B 1 164 ? 3.65742 97.96046 23.68946 1.000 16.69145 142 ALA B O 1
ATOM 2619 N N . ILE B 1 165 ? 1.92275 98.15276 25.10998 1.000 15.07034 143 ILE B N 1
ATOM 2620 C CA . ILE B 1 165 ? 0.95768 97.82900 24.05604 1.000 15.33478 143 ILE B CA 1
ATOM 2621 C C . ILE B 1 165 ? 0.92561 98.91569 22.99390 1.000 20.79911 143 ILE B C 1
ATOM 2622 O O . ILE B 1 165 ? 0.90452 98.63002 21.78835 1.000 18.37059 143 ILE B O 1
ATOM 2627 N N . LEU B 1 166 ? 0.85100 100.17599 23.42526 1.000 18.17766 144 LEU B N 1
ATOM 2628 C CA . LEU B 1 166 ? 0.80029 101.27591 22.46986 1.000 16.92412 144 LEU B CA 1
ATOM 2629 C C . LEU B 1 166 ? 2.01623 101.25201 21.55416 1.000 15.72381 144 LEU B C 1
ATOM 2630 O O . LEU B 1 166 ? 1.89665 101.49518 20.34457 1.000 14.85746 144 LEU B O 1
ATOM 2635 N N . ILE B 1 167 ? 3.19767 100.95945 22.11753 1.000 17.70544 145 ILE B N 1
ATOM 2636 C CA . ILE B 1 167 ? 4.40893 100.89382 21.30210 1.000 18.49995 145 ILE B CA 1
ATOM 2637 C C . ILE B 1 167 ? 4.32190 99.71614 20.34248 1.000 19.71819 145 ILE B C 1
ATOM 2638 O O . ILE B 1 167 ? 4.64511 99.83847 19.15558 1.000 22.27482 145 ILE B O 1
ATOM 2643 N N . GLY B 1 168 ? 3.86086 98.56243 20.83786 1.000 17.97811 146 GLY B N 1
ATOM 2644 C CA . GLY B 1 168 ? 3.65782 97.41676 19.95758 1.000 14.31233 146 GLY B CA 1
ATOM 2645 C C . GLY B 1 168 ? 2.77334 97.74717 18.77773 1.000 17.61917 146 GLY B C 1
ATOM 2646 O O . GLY B 1 168 ? 3.10700 97.43739 17.63337 1.000 17.06501 146 GLY B O 1
ATOM 2647 N N . LEU B 1 169 ? 1.64460 98.43455 19.03617 1.000 13.96238 147 LEU B N 1
ATOM 2648 C CA . LEU B 1 169 ? 0.72375 98.80244 17.95761 1.000 20.38699 147 LEU B CA 1
ATOM 2649 C C . LEU B 1 169 ? 1.36972 99.76695 16.97069 1.000 16.48890 147 LEU B C 1
ATOM 2650 O O . LEU B 1 169 ? 1.18377 99.64076 15.75168 1.000 22.48899 147 LEU B O 1
ATOM 2655 N N . LEU B 1 170 ? 2.11202 100.75119 17.47723 1.000 14.30569 148 LEU B N 1
ATOM 2656 C CA . LEU B 1 170 ? 2.86462 101.64345 16.59083 1.000 14.41354 148 LEU B CA 1
ATOM 2657 C C . LEU B 1 170 ? 3.81224 100.86508 15.67756 1.000 20.53768 148 LEU B C 1
ATOM 2658 O O . LEU B 1 170 ? 4.01197 101.22247 14.51204 1.000 19.96085 148 LEU B O 1
ATOM 2671 N N . ILE B 1 172 ? 3.67797 97.83778 14.49801 1.000 17.37191 150 ILE B N 1
ATOM 2672 C CA . ILE B 1 172 ? 3.06858 97.04218 13.43020 1.000 14.58128 150 ILE B CA 1
ATOM 2673 C C . ILE B 1 172 ? 2.14909 97.87369 12.56110 1.000 26.62635 150 ILE B C 1
ATOM 2674 O O . ILE B 1 172 ? 1.50371 97.33109 11.65917 1.000 25.22118 150 ILE B O 1
ATOM 2679 N N . SER B 1 173 ? 2.09104 99.18200 12.79350 1.000 18.51756 151 SER B N 1
ATOM 2680 C CA . SER B 1 173 ? 1.16963 100.06933 12.11514 1.000 15.56255 151 SER B CA 1
ATOM 2681 C C . SER B 1 173 ? 1.70735 100.43807 10.74252 1.000 26.78945 151 SER B C 1
ATOM 2682 O O . SER B 1 173 ? 2.80567 100.05408 10.34565 1.000 24.77543 151 SER B O 1
ATOM 2685 N N . ASP B 1 174 ? 0.91707 101.22053 10.01661 1.000 22.67532 152 ASP B N 1
ATOM 2686 C CA . ASP B 1 174 ? 1.28229 101.74331 8.71830 1.000 21.45646 152 ASP B CA 1
ATOM 2687 C C . ASP B 1 174 ? 1.79591 103.17046 8.80684 1.000 27.80652 152 ASP B C 1
ATOM 2688 O O . ASP B 1 174 ? 1.98305 103.81967 7.77141 1.000 28.56697 152 ASP B O 1
ATOM 2693 N N . ILE B 1 175 ? 1.98995 103.68588 10.02195 1.000 22.81799 153 ILE B N 1
ATOM 2694 C CA . ILE B 1 175 ? 2.51383 105.03540 10.17660 1.000 23.47805 153 ILE B CA 1
ATOM 2695 C C . ILE B 1 175 ? 3.91987 105.09880 9.60032 1.000 27.02879 153 ILE B C 1
ATOM 2696 O O . ILE B 1 175 ? 4.81425 104.35435 10.02178 1.000 26.62401 153 ILE B O 1
ATOM 2701 N N . LYS B 1 176 ? 4.12186 105.98861 8.63230 1.000 30.81444 154 LYS B N 1
ATOM 2702 C CA . LYS B 1 176 ? 5.42369 106.13219 7.99436 1.000 36.11625 154 LYS B CA 1
ATOM 2703 C C . LYS B 1 176 ? 6.37435 106.91407 8.88810 1.000 32.79259 154 LYS B C 1
ATOM 2704 O O . LYS B 1 176 ? 5.98308 107.89247 9.53473 1.000 29.25758 154 LYS B O 1
ATOM 2710 N N . TYR B 1 177 ? 7.62820 106.46407 8.93280 1.000 32.11433 155 TYR B N 1
ATOM 2711 C CA . TYR B 1 177 ? 8.62294 107.03798 9.82054 1.000 31.95600 155 TYR B CA 1
ATOM 2712 C C . TYR B 1 177 ? 9.92482 107.27680 9.07088 1.000 38.03783 155 TYR B C 1
ATOM 2713 O O . TYR B 1 177 ? 10.42330 106.37432 8.37189 1.000 31.09876 155 TYR B O 1
ATOM 2722 N N . PRO B 1 178 ? 10.51594 108.45788 9.20488 1.000 44.75032 156 PRO B N 1
ATOM 2723 C CA . PRO B 1 178 ? 11.74050 108.76231 8.46478 1.000 52.76592 156 PRO B CA 1
ATOM 2724 C C . PRO B 1 178 ? 12.91644 107.92404 8.93109 1.000 61.42500 156 PRO B C 1
ATOM 2725 O O . PRO B 1 178 ? 13.11264 107.70085 10.12791 1.000 63.58368 156 PRO B O 1
ATOM 2729 N N . LYS B 1 179 ? 13.70076 107.46092 7.96482 1.000 67.90180 157 LYS B N 1
ATOM 2730 C CA . LYS B 1 179 ? 15.03119 106.91920 8.20845 1.000 76.02268 157 LYS B CA 1
ATOM 2731 C C . LYS B 1 179 ? 16.06985 107.91895 7.70145 1.000 87.18258 157 LYS B C 1
ATOM 2732 O O . LYS B 1 179 ? 17.11994 107.55520 7.16924 1.000 91.91098 157 LYS B O 1
ATOM 2738 N N . TYR B 1 180 ? 15.77478 109.21192 7.86207 1.000 91.78961 158 TYR B N 1
ATOM 2739 C CA . TYR B 1 180 ? 16.70769 110.23146 7.40052 1.000 93.06714 158 TYR B CA 1
ATOM 2740 C C . TYR B 1 180 ? 17.35591 111.10425 8.47742 1.000 83.78977 158 TYR B C 1
ATOM 2741 O O . TYR B 1 180 ? 17.69538 112.24985 8.15757 1.000 88.53935 158 TYR B O 1
ATOM 2750 N N . PRO B 1 181 ? 17.55226 110.65124 9.75861 1.000 72.86827 159 PRO B N 1
ATOM 2751 C CA . PRO B 1 181 ? 18.19125 111.55122 10.73098 1.000 65.72777 159 PRO B CA 1
ATOM 2752 C C . PRO B 1 181 ? 19.46141 112.17421 10.18395 1.000 58.28364 159 PRO B C 1
ATOM 2753 O O . PRO B 1 181 ? 20.48852 111.50101 10.08085 1.000 57.72202 159 PRO B O 1
ATOM 2757 N N . ASN B 1 182 ? 19.38555 113.44161 9.78164 1.000 55.17467 160 ASN B N 1
ATOM 2758 C CA . ASN B 1 182 ? 20.55751 114.14159 9.28370 1.000 49.85508 160 ASN B CA 1
ATOM 2759 C C . ASN B 1 182 ? 21.55765 114.37662 10.41659 1.000 44.22218 160 ASN B C 1
ATOM 2760 O O . ASN B 1 182 ? 21.32369 114.01689 11.57318 1.000 42.46132 160 ASN B O 1
ATOM 2765 N N . LYS B 1 183 ? 22.67659 115.02551 10.07281 1.000 41.45942 161 LYS B N 1
ATOM 2766 C CA . LYS B 1 183 ? 23.87550 114.95040 10.90702 1.000 34.71748 161 LYS B CA 1
ATOM 2767 C C . LYS B 1 183 ? 23.64165 115.52700 12.30093 1.000 31.28615 161 LYS B C 1
ATOM 2768 O O . LYS B 1 183 ? 24.14012 114.98272 13.29070 1.000 31.00980 161 LYS B O 1
ATOM 2774 N N . ILE B 1 184 ? 22.87462 116.61294 12.40473 1.000 29.12533 162 ILE B N 1
ATOM 2775 C CA . ILE B 1 184 ? 22.64224 117.23139 13.70621 1.000 30.48967 162 ILE B CA 1
ATOM 2776 C C . ILE B 1 184 ? 21.85768 116.29420 14.61284 1.000 28.26130 162 ILE B C 1
ATOM 2777 O O . ILE B 1 184 ? 22.07571 116.25506 15.83097 1.000 24.67134 162 ILE B O 1
ATOM 2782 N N . PHE B 1 185 ? 20.90811 115.55559 14.04289 1.000 31.05210 163 PHE B N 1
ATOM 2783 C CA . PHE B 1 185 ? 20.08393 114.65060 14.84045 1.000 29.80778 163 PHE B CA 1
ATOM 2784 C C . PHE B 1 185 ? 20.89742 113.44935 15.31450 1.000 22.26967 163 PHE B C 1
ATOM 2785 O O . PHE B 1 185 ? 20.81464 113.05092 16.48131 1.000 23.40970 163 PHE B O 1
ATOM 2793 N N . ILE B 1 186 ? 21.67805 112.84816 14.41372 1.000 22.79033 164 ILE B N 1
ATOM 2794 C CA . ILE B 1 186 ? 22.59420 111.77996 14.81509 1.000 22.29376 164 ILE B CA 1
ATOM 2795 C C . ILE B 1 186 ? 23.51575 112.26268 15.92214 1.000 26.60054 164 ILE B C 1
ATOM 2796 O O . ILE B 1 186 ? 23.74114 111.57021 16.92159 1.000 25.88062 164 ILE B O 1
ATOM 2801 N N . TYR B 1 187 ? 24.08538 113.45201 15.73514 1.000 26.88113 165 TYR B N 1
ATOM 2802 C CA . TYR B 1 187 ? 25.04339 113.99768 16.68840 1.000 18.12597 165 TYR B CA 1
ATOM 2803 C C . TYR B 1 187 ? 24.46669 113.99939 18.08887 1.000 21.25968 165 TYR B C 1
ATOM 2804 O O . TYR B 1 187 ? 25.02681 113.37279 18.98651 1.000 18.99984 165 TYR B O 1
ATOM 2813 N N . ILE B 1 188 ? 23.30721 114.64782 18.28145 1.000 25.08607 166 ILE B N 1
ATOM 2814 C CA . ILE B 1 188 ? 22.73589 114.75548 19.62766 1.000 22.01362 166 ILE B CA 1
ATOM 2815 C C . ILE B 1 188 ? 22.10393 113.44629 20.09606 1.000 23.86066 166 ILE B C 1
ATOM 2816 O O . ILE B 1 188 ? 22.07734 113.16608 21.30226 1.000 21.40847 166 ILE B O 1
ATOM 2821 N N . PHE B 1 189 ? 21.53143 112.65502 19.18370 1.000 18.89314 167 PHE B N 1
ATOM 2822 C CA . PHE B 1 189 ? 20.97488 111.37281 19.59645 1.000 22.50835 167 PHE B CA 1
ATOM 2823 C C . PHE B 1 189 ? 22.05578 110.46257 20.15305 1.000 22.41572 167 PHE B C 1
ATOM 2824 O O . PHE B 1 189 ? 21.86101 109.82432 21.19273 1.000 19.76965 167 PHE B O 1
ATOM 2832 N N . ALA B 1 190 ? 23.21943 110.42282 19.48735 1.000 22.22999 168 ALA B N 1
ATOM 2833 C CA . ALA B 1 190 ? 24.31190 109.56342 19.92859 1.000 21.00599 168 ALA B CA 1
ATOM 2834 C C . ALA B 1 190 ? 24.77514 109.95154 21.32302 1.000 24.39363 168 ALA B C 1
ATOM 2835 O O . ALA B 1 190 ? 24.97247 109.08687 22.18496 1.000 20.59643 168 ALA B O 1
ATOM 2837 N N . VAL B 1 191 ? 24.94261 111.25437 21.56505 1.000 22.13344 169 VAL B N 1
ATOM 2838 C CA . VAL B 1 191 ? 25.29298 111.72003 22.90205 1.000 21.17065 169 VAL B CA 1
ATOM 2839 C C . VAL B 1 191 ? 24.21897 111.32416 23.90499 1.000 19.50179 169 VAL B C 1
ATOM 2840 O O . VAL B 1 191 ? 24.52860 110.88658 25.01688 1.000 18.11723 169 VAL B O 1
ATOM 2844 N N . SER B 1 192 ? 22.93697 111.48921 23.54175 1.000 17.08513 170 SER B N 1
ATOM 2845 C CA . SER B 1 192 ? 21.86596 111.15529 24.48451 1.000 20.62605 170 SER B CA 1
ATOM 2846 C C . SER B 1 192 ? 21.86178 109.66779 24.82810 1.000 17.13072 170 SER B C 1
ATOM 2847 O O . SER B 1 192 ? 21.62739 109.29023 25.98316 1.000 20.35636 170 SER B O 1
ATOM 2850 N N . LEU B 1 193 ? 22.14044 108.80842 23.84655 1.000 16.63110 171 LEU B N 1
ATOM 2851 C CA . LEU B 1 193 ? 22.21597 107.37440 24.12125 1.000 18.89586 171 LEU B CA 1
ATOM 2852 C C . LEU B 1 193 ? 23.32234 107.05767 25.10643 1.000 20.57507 171 LEU B C 1
ATOM 2853 O O . LEU B 1 193 ? 23.15386 106.20401 25.98771 1.000 19.46190 171 LEU B O 1
ATOM 2858 N N . CYS B 1 194 ? 24.47312 107.73125 24.98009 1.000 23.15724 172 CYS B N 1
ATOM 2859 C CA . CYS B 1 194 ? 25.55350 107.43737 25.91222 1.000 23.24406 172 CYS B CA 1
ATOM 2860 C C . CYS B 1 194 ? 25.22774 107.96113 27.29748 1.000 19.72348 172 CYS B C 1
ATOM 2861 O O . CYS B 1 194 ? 25.56895 107.32563 28.30047 1.000 23.80593 172 CYS B O 1
ATOM 2864 N N . LEU B 1 195 ? 24.54969 109.10734 27.38332 1.000 19.40534 173 LEU B N 1
ATOM 2865 C CA . LEU B 1 195 ? 24.05468 109.54102 28.68511 1.000 19.94176 173 LEU B CA 1
ATOM 2866 C C . LEU B 1 195 ? 23.08881 108.51128 29.26227 1.000 21.25970 173 LEU B C 1
ATOM 2867 O O . LEU B 1 195 ? 23.10552 108.23677 30.46762 1.000 22.32085 173 LEU B O 1
ATOM 2872 N N . ALA B 1 196 ? 22.23600 107.93371 28.41163 1.000 19.63206 174 ALA B N 1
ATOM 2873 C CA . ALA B 1 196 ? 21.34416 106.87265 28.86618 1.000 18.54355 174 ALA B CA 1
ATOM 2874 C C . ALA B 1 196 ? 22.12046 105.65969 29.38795 1.000 22.57833 174 ALA B C 1
ATOM 2875 O O . ALA B 1 196 ? 21.72836 105.04763 30.38615 1.000 19.88870 174 ALA B O 1
ATOM 2877 N N . ILE B 1 197 ? 23.21724 105.29014 28.72215 1.000 22.09949 175 ILE B N 1
ATOM 2878 C CA . ILE B 1 197 ? 24.00748 104.14284 29.17588 1.000 20.97724 175 ILE B CA 1
ATOM 2879 C C . ILE B 1 197 ? 24.45696 104.33729 30.61962 1.000 25.09531 175 ILE B C 1
ATOM 2880 O O . ILE B 1 197 ? 24.48907 103.38688 31.41159 1.000 25.13548 175 ILE B O 1
ATOM 2885 N N . VAL B 1 198 ? 24.78486 105.57044 30.99494 1.000 20.73791 176 VAL B N 1
ATOM 2886 C CA . VAL B 1 198 ? 25.32675 105.84406 32.31988 1.000 22.45571 176 VAL B CA 1
ATOM 2887 C C . VAL B 1 198 ? 24.23255 106.27891 33.29881 1.000 23.47706 176 VAL B C 1
ATOM 2888 O O . VAL B 1 198 ? 24.52773 106.86782 34.33471 1.000 29.03061 176 VAL B O 1
ATOM 2892 N N . GLY B 1 199 ? 22.97465 105.98038 32.99477 1.000 23.82518 177 GLY B N 1
ATOM 2893 C CA . GLY B 1 199 ? 21.89906 106.13997 33.95281 1.000 25.58629 177 GLY B CA 1
ATOM 2894 C C . GLY B 1 199 ? 21.07156 107.39595 33.82030 1.000 23.14745 177 GLY B C 1
ATOM 2895 O O . GLY B 1 199 ? 20.29691 107.69933 34.73576 1.000 25.03780 177 GLY B O 1
ATOM 2896 N N . ILE B 1 200 ? 21.21500 108.13738 32.72412 1.000 24.91892 178 ILE B N 1
ATOM 2897 C CA . ILE B 1 200 ? 20.47080 109.37549 32.46964 1.000 20.06697 178 ILE B CA 1
ATOM 2898 C C . ILE B 1 200 ? 19.75320 109.25150 31.13550 1.000 19.42010 178 ILE B C 1
ATOM 2899 O O . ILE B 1 200 ? 20.22894 109.76735 30.11443 1.000 20.65088 178 ILE B O 1
ATOM 2904 N N . PRO B 1 201 ? 18.63294 108.53249 31.08047 1.000 22.07886 179 PRO B N 1
ATOM 2905 C CA . PRO B 1 201 ? 17.96899 108.27334 29.80095 1.000 22.87097 179 PRO B CA 1
ATOM 2906 C C . PRO B 1 201 ? 16.97362 109.33683 29.34788 1.000 21.21311 179 PRO B C 1
ATOM 2907 O O . PRO B 1 201 ? 16.42425 109.19414 28.25488 1.000 17.46387 179 PRO B O 1
ATOM 2911 N N . HIS B 1 202 ? 16.76462 110.39563 30.13180 1.000 21.90635 180 HIS B N 1
ATOM 2912 C CA . HIS B 1 202 ? 15.74826 111.40997 29.81710 1.000 23.33795 180 HIS B CA 1
ATOM 2913 C C . HIS B 1 202 ? 15.91161 112.00452 28.42486 1.000 19.99701 180 HIS B C 1
ATOM 2914 O O . HIS B 1 202 ? 14.92499 112.21864 27.72094 1.000 24.94435 180 HIS B O 1
ATOM 2921 N N . PHE B 1 203 ? 17.14456 112.33466 28.03702 1.000 26.79636 181 PHE B N 1
ATOM 2922 C CA . PHE B 1 203 ? 17.36273 112.99690 26.75415 1.000 28.98115 181 PHE B CA 1
ATOM 2923 C C . PHE B 1 203 ? 17.12944 112.05989 25.58144 1.000 21.53315 181 PHE B C 1
ATOM 2924 O O . PHE B 1 203 ? 16.55363 112.47584 24.56997 1.000 21.88729 181 PHE B O 1
ATOM 2932 N N . ALA B 1 204 ? 17.58201 110.79982 25.68323 1.000 17.78502 182 ALA B N 1
ATOM 2933 C CA . ALA B 1 204 ? 17.28939 109.82521 24.63630 1.000 16.44577 182 ALA B CA 1
ATOM 2934 C C . ALA B 1 204 ? 15.79394 109.55973 24.53410 1.000 15.99920 182 ALA B C 1
ATOM 2935 O O . ALA B 1 204 ? 15.24295 109.49351 23.42968 1.000 18.32191 182 ALA B O 1
ATOM 2937 N N . LEU B 1 205 ? 15.13021 109.36364 25.67924 1.000 16.37321 183 LEU B N 1
ATOM 2938 C CA . LEU B 1 205 ? 13.68147 109.15540 25.68148 1.000 21.65768 183 LEU B CA 1
ATOM 2939 C C . LEU B 1 205 ? 12.94653 110.33709 25.06632 1.000 23.73361 183 LEU B C 1
ATOM 2940 O O . LEU B 1 205 ? 12.04340 110.15735 24.24181 1.000 17.64835 183 LEU B O 1
ATOM 2953 N N . LEU B 1 207 ? 14.01633 112.66703 22.86521 1.000 21.05056 185 LEU B N 1
ATOM 2954 C CA . LEU B 1 207 ? 14.25641 112.70862 21.42658 1.000 18.12527 185 LEU B CA 1
ATOM 2955 C C . LEU B 1 207 ? 13.45190 111.64244 20.70479 1.000 22.36499 185 LEU B C 1
ATOM 2956 O O . LEU B 1 207 ? 12.88309 111.90465 19.63623 1.000 20.91990 185 LEU B O 1
ATOM 2961 N N . CYS B 1 208 ? 13.41488 110.42373 21.26368 1.000 16.91609 186 CYS B N 1
ATOM 2962 C CA . CYS B 1 208 ? 12.67081 109.32526 20.64643 1.000 16.46951 186 CYS B CA 1
ATOM 2963 C C . CYS B 1 208 ? 11.16542 109.58987 20.63887 1.000 17.98511 186 CYS B C 1
ATOM 2964 O O . CYS B 1 208 ? 10.47663 109.26618 19.66183 1.000 21.08599 186 CYS B O 1
ATOM 2967 N N . LEU B 1 209 ? 10.63916 110.15616 21.72548 1.000 18.38796 187 LEU B N 1
ATOM 2968 C CA . LEU B 1 209 ? 9.21502 110.49331 21.78646 1.000 19.88944 187 LEU B CA 1
ATOM 2969 C C . LEU B 1 209 ? 8.84602 111.52978 20.73787 1.000 21.86496 187 LEU B C 1
ATOM 2970 O O . LEU B 1 209 ? 7.76352 111.47364 20.14481 1.000 25.71737 187 LEU B O 1
ATOM 2975 N N . ILE B 1 210 ? 9.72589 112.50152 20.51372 1.000 20.69483 188 ILE B N 1
ATOM 2976 C CA . ILE B 1 210 ? 9.47308 113.51711 19.50114 1.000 24.75195 188 ILE B CA 1
ATOM 2977 C C . ILE B 1 210 ? 9.36620 112.87095 18.13097 1.000 26.05475 188 ILE B C 1
ATOM 2978 O O . ILE B 1 210 ? 8.43918 113.14412 17.35656 1.000 28.31374 188 ILE B O 1
ATOM 2983 N N . TYR B 1 211 ? 10.31464 111.99873 17.81884 1.000 22.25465 189 TYR B N 1
ATOM 2984 C CA . TYR B 1 211 ? 10.28210 111.23824 16.57488 1.000 15.91495 189 TYR B CA 1
ATOM 2985 C C . TYR B 1 211 ? 9.00484 110.41729 16.46427 1.000 22.26994 189 TYR B C 1
ATOM 2986 O O . TYR B 1 211 ? 8.31473 110.44518 15.43905 1.000 28.66001 189 TYR B O 1
ATOM 2995 N N . ALA B 1 212 ? 8.65975 109.69841 17.53213 1.000 22.67541 190 ALA B N 1
ATOM 2996 C CA . ALA B 1 212 ? 7.44913 108.88811 17.52975 1.000 19.67067 190 ALA B CA 1
ATOM 2997 C C . ALA B 1 212 ? 6.20265 109.75745 17.34836 1.000 23.56534 190 ALA B C 1
ATOM 2998 O O . ALA B 1 212 ? 5.38227 109.50924 16.45649 1.000 15.49858 190 ALA B O 1
ATOM 3000 N N . ILE B 1 213 ? 6.05299 110.78871 18.17997 1.000 19.56268 191 ILE B N 1
ATOM 3001 C CA . ILE B 1 213 ? 4.83076 111.58519 18.14479 1.000 19.13908 191 ILE B CA 1
ATOM 3002 C C . ILE B 1 213 ? 4.69844 112.33638 16.82127 1.000 22.44406 191 ILE B C 1
ATOM 3003 O O . ILE B 1 213 ? 3.58643 112.51889 16.30350 1.000 24.70260 191 ILE B O 1
ATOM 3008 N N . TYR B 1 214 ? 5.82437 112.79632 16.26138 1.000 24.34128 192 TYR B N 1
ATOM 3009 C CA . TYR B 1 214 ? 5.79624 113.48067 14.96816 1.000 24.22826 192 TYR B CA 1
ATOM 3010 C C . TYR B 1 214 ? 5.21303 112.60292 13.87311 1.000 22.31497 192 TYR B C 1
ATOM 3011 O O . TYR B 1 214 ? 4.41687 113.07404 13.04796 1.000 24.97343 192 TYR B O 1
ATOM 3020 N N . GLY B 1 215 ? 5.62401 111.33502 13.82056 1.000 25.77833 193 GLY B N 1
ATOM 3021 C CA . GLY B 1 215 ? 5.07359 110.44036 12.81720 1.000 24.33544 193 GLY B CA 1
ATOM 3022 C C . GLY B 1 215 ? 3.58129 110.25969 12.98189 1.000 20.86849 193 GLY B C 1
ATOM 3023 O O . GLY B 1 215 ? 2.83681 110.23149 12.00295 1.000 25.17534 193 GLY B O 1
ATOM 3024 N N . ILE B 1 216 ? 3.12491 110.15063 14.22408 1.000 22.24122 194 ILE B N 1
ATOM 3025 C CA . ILE B 1 216 ? 1.69246 110.01407 14.48514 1.000 26.53564 194 ILE B CA 1
ATOM 3026 C C . ILE B 1 216 ? 0.94035 111.23851 13.96627 1.000 30.86030 194 ILE B C 1
ATOM 3027 O O . ILE B 1 216 ? -0.06018 111.12307 13.24660 1.000 23.59157 194 ILE B O 1
ATOM 3032 N N . ILE B 1 217 ? 1.43913 112.43391 14.28487 1.000 28.79793 195 ILE B N 1
ATOM 3033 C CA . ILE B 1 217 ? 0.73904 113.65165 13.87817 1.000 25.12361 195 ILE B CA 1
ATOM 3034 C C . ILE B 1 217 ? 0.62242 113.72544 12.36039 1.000 22.55742 195 ILE B C 1
ATOM 3035 O O . ILE B 1 217 ? -0.44422 114.03594 11.81192 1.000 26.83846 195 ILE B O 1
ATOM 3040 N N . LYS B 1 218 ? 1.71846 113.45347 11.65449 1.000 24.61478 196 LYS B N 1
ATOM 3041 C CA . LYS B 1 218 ? 1.66523 113.49645 10.19579 1.000 27.75683 196 LYS B CA 1
ATOM 3042 C C . LYS B 1 218 ? 0.67344 112.47479 9.65445 1.000 30.13391 196 LYS B C 1
ATOM 3043 O O . LYS B 1 218 ? -0.03099 112.73892 8.67204 1.000 27.84579 196 LYS B O 1
ATOM 3049 N N . TYR B 1 219 ? 0.59366 111.30468 10.28949 1.000 27.14844 197 TYR B N 1
ATOM 3050 C CA . TYR B 1 219 ? -0.36027 110.29752 9.83421 1.000 31.20288 197 TYR B CA 1
ATOM 3051 C C . TYR B 1 219 ? -1.78774 110.81887 9.93670 1.000 32.73072 197 TYR B C 1
ATOM 3052 O O . TYR B 1 219 ? -2.55529 110.76854 8.96906 1.000 33.42099 197 TYR B O 1
ATOM 3061 N N . ILE B 1 220 ? -2.16927 111.29819 11.12096 1.000 27.42412 198 ILE B N 1
ATOM 3062 C CA . ILE B 1 220 ? -3.52679 111.80832 11.32704 1.000 27.23126 198 ILE B CA 1
ATOM 3063 C C . ILE B 1 220 ? -3.79820 113.01513 10.43834 1.000 29.63791 198 ILE B C 1
ATOM 3064 O O . ILE B 1 220 ? -4.89916 113.17507 9.89962 1.000 31.63725 198 ILE B O 1
ATOM 3069 N N . ARG B 1 221 ? -2.80281 113.88143 10.26359 1.000 27.54722 199 ARG B N 1
ATOM 3070 C CA . ARG B 1 221 ? -2.99805 115.04683 9.40879 1.000 32.15702 199 ARG B CA 1
ATOM 3071 C C . ARG B 1 221 ? -3.16978 114.67061 7.94263 1.000 37.30728 199 ARG B C 1
ATOM 3072 O O . ARG B 1 221 ? -3.62303 115.50438 7.15257 1.000 42.61704 199 ARG B O 1
ATOM 3080 N N . GLY B 1 222 ? -2.81451 113.44876 7.55982 1.000 38.65222 200 GLY B N 1
ATOM 3081 C CA . GLY B 1 222 ? -2.98268 112.99733 6.18945 1.000 41.03109 200 GLY B CA 1
ATOM 3082 C C . GLY B 1 222 ? -2.01165 113.63759 5.21642 1.000 49.80523 200 GLY B C 1
ATOM 3083 O O . GLY B 1 222 ? -0.82293 113.77284 5.50974 1.000 59.70431 200 GLY B O 1
#

Radius of gyration: 20.37 Å; Cα contacts (8 Å, |Δi|>4): 630; chains: 2; bounding box: 39×61×38 Å

=== Feature glossary ===
The features interleaved in this record are:

— What the protein is —

Sequence gives the chain of amino acids in standard one-letter code (A=alanine, C=cysteine, …, Y=tyrosine), read N→C. It is the only feature that is directly encoded by the gene; all structural features are derived from the folded form of this sequence.

Database cross-references. InterPro integrates a dozen domain/family signature databases into unified entries with residue-range hits. GO terms attach function/process/location labels with evidence codes. CATH codes position the fold in a four-level structural taxonomy. Organism is the NCBI-taxonomy species name.

— Where its atoms are —

Atomic coordinates in PDBx/mmCIF format — the same representation the Protein Data Bank distributes. Each line of the _atom_site loop places one backbone atom in Cartesian space (units: ångströms, origin: arbitrary).

The six renders are orthographic views along the three Cartesian axes in both directions. Representation (cartoon, sticks, or surface) and color scheme (sequence-rainbow or by-chain) vary across proteins so the training set covers all the common visualization conventions.

— Local backbone conformation —

Eight-state secondary structure (DSSP): H is the canonical α-helix, G the tighter 3₁₀-helix, I the wider π-helix; E/B are β-structure, T and S are turns and bends, and '-' is everythin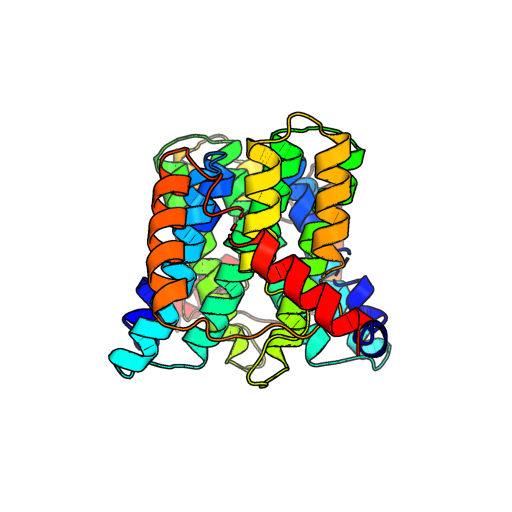g else. DSSP derives these from the pattern of main-chain N–H···O=C hydrogen bonds, not from the sequence.

P-SEA three-state annotation labels each residue as helix, strand, or coil based purely on the geometry of the Cα trace. It serves as a fallback when the full backbone (and thus DSSP) is unavailable.

The φ/ψ torsion pair specifies the backbone conformation at each residue. φ rotates about the N–Cα bond, ψ about the Cα–C bond. Steric clashes forbid most of the (φ, ψ) plane — the allowed regions (α-helix basin, β-sheet basin, left-handed helix) are the Ramachandran-allowed regions.

— Global shape and packing —

The geometric summary reports three shape descriptors. Rg (radius of gyration) measures how spread out the Cα atoms are about their centre of mass; compact globular proteins have small Rg, elongated or unfolded ones large. Cα contacts (<8 Å, |i−j|>4) count long-range residue pairs in spatial proximity — high for tightly packed folds, near zero for rods or random coil. The bounding-box extents give the protein's footprint along x, y, z in Å.

Solvent-accessible surface area (SASA) is the area in Å² traced out by the centre of a 1.4 Å probe sphere (a water molecule) rolled over the protein's van der Waals surface (Shrake–Rupley / Lee–Richards construction). Buried residues have near-zero SASA; fully exposed residues can exceed 200 Å². The total SASA scales roughly with the number of surface residues.

The contact map is a binary N×N matrix image: pixel (i, j) is dark where Cα_i and Cα_j are within 8 Å and |i−j|>4. Because the |i−j|>4 filter removes local helical contacts, off-diagonal stripes parallel to the main diagonal indicate parallel β-sheets; stripes perpendicular to it indicate antiparallel β-sheets. The Ramachandran plot scatters every residue's (φ, ψ) pair against the sterically allowed regions. The PAE heatmap renders the predicted-aligned-error matrix.

— Structural neighborhood —

3Di is Foldseek's structural alphabet. Each residue is assigned one of twenty discrete states based on how its Cα sits relative to its spatial (not sequential) neighbors. Aligning 3Di strings finds structural homologs roughly as well as full 3D superposition, but orders of magnitude faster.

Nearest PDB neighbors are the top structural matches found by Foldseek when searching this structure against the entire Protein Data Bank. Each hit reports a TM-score (0 to 1; >0.5 almost always implies the same fold) and an E-value. These are *structural* homologs — they may share no detectable sequence similarity.

— Confidence and disorder —

For AlphaFold models, the B-factor field carries pLDDT — the model's own estimate of local accuracy on a 0–100 scale. Regions with pLDDT<50 should be treated as essentially unmodeled; they often correspond to intrinsically disordered segments.

Crystallographic B-factors measure how much each atom's electron density is smeared out, in Å². They rise in mobile loops and surface residues and fall in the buried interior. In AlphaFold models this column is repurposed to hold pLDDT instead.

Predicted aligned error is AlphaFold's pairwise confidence. Unlike pLDDT (per-residue), PAE is per-residue-pair and captures whether two parts of the structure are correctly placed relative to each other. Units are ångströms of expected positional error.